Protein AF-A0A8B6BT10-F1 (afdb_monomer_lite)

Foldseek 3Di:
DADWPPDLCLQAPPDLQQAADDPDPPDGNKIKHDDLVDWKDKHKDFQVAKWQFFKKKFAHHDPDDLVLPFQKWKWFAAPVQDPVDPVDGDPPRIFTWDWDDDSDRMTMTGGPGRRMHRMIMIIHNGRGMHMTNYMDIFTGTPPPVPPVVCPPPDDWDDDPPCPLVVVVVVLVVVLQVLLVCVVCPPPPPPDDQDLLADDDPDRDDDDDPVSVVVSVVVVVVSVPDDDDDDDGPDDPVRVVVVVVVVPPPQWDWDAAPDDRDIDIDGPVVQVVLVVVVCPDPPHDDDPDDCQVVVLVVQLVVLVVCVVVVVDDPSLSCSLVVLPQADFWDKGKHFNVVPDDPVLVVVLADRNHRPDDRPTDIDIDTHCVSHNCPSVVSVVVVD

InterPro domains:
  IPR008979 Galactose-binding-like domain superfamily [SSF49785] (8-141)
  IPR051941 Blood Group Antigen-Binding Lectin [PTHR45713] (8-168)
  IPR059466 Domain of unknown function DUF8422 [PF28514] (149-340)

Structure (mmCIF, N/CA/C/O backbone):
data_AF-A0A8B6BT10-F1
#
_entry.id   AF-A0A8B6BT10-F1
#
loop_
_atom_site.group_PDB
_atom_site.id
_atom_site.type_symbol
_atom_site.label_atom_id
_atom_site.label_alt_id
_atom_site.label_comp_id
_atom_site.label_asym_id
_atom_site.label_entity_id
_atom_site.label_seq_id
_atom_site.pdbx_PDB_ins_code
_atom_site.Cartn_x
_atom_site.Cartn_y
_atom_site.Cartn_z
_atom_site.occupancy
_atom_site.B_iso_or_equiv
_atom_site.auth_seq_id
_atom_site.auth_comp_id
_atom_site.auth_asym_id
_atom_site.auth_atom_id
_atom_site.pdbx_PDB_model_num
ATOM 1 N N . MET A 1 1 ? 39.656 9.566 -16.687 1.00 38.38 1 MET A N 1
ATOM 2 C CA . MET A 1 1 ? 39.027 10.471 -17.670 1.00 38.38 1 MET A CA 1
ATOM 3 C C . MET A 1 1 ? 39.775 10.162 -18.940 1.00 38.38 1 MET A C 1
ATOM 5 O O . MET A 1 1 ? 40.860 10.695 -19.110 1.00 38.38 1 MET A O 1
ATOM 9 N N . ASP A 1 2 ? 39.273 9.217 -19.728 1.00 34.66 2 ASP A N 1
ATOM 10 C CA . ASP A 1 2 ? 40.053 8.643 -20.825 1.00 34.66 2 ASP A CA 1
ATOM 11 C C . ASP A 1 2 ? 39.445 9.096 -22.154 1.00 34.66 2 ASP A C 1
ATOM 13 O O . ASP A 1 2 ? 38.443 8.569 -22.625 1.00 34.66 2 ASP A O 1
ATOM 17 N N . TYR A 1 3 ? 40.005 10.216 -22.615 1.00 40.94 3 TYR A N 1
ATOM 18 C CA . TYR A 1 3 ? 40.424 10.568 -23.975 1.00 40.94 3 TYR A CA 1
ATOM 19 C C . TYR A 1 3 ? 39.767 9.816 -25.149 1.00 40.94 3 TYR A C 1
ATOM 21 O O . TYR A 1 3 ? 40.299 8.847 -25.699 1.00 40.94 3 TYR A O 1
ATOM 29 N N . ILE A 1 4 ? 38.602 10.342 -25.535 1.00 43.16 4 ILE A N 1
ATOM 30 C CA . ILE A 1 4 ? 38.022 10.273 -26.877 1.00 43.16 4 ILE A CA 1
ATOM 31 C C . ILE A 1 4 ? 37.987 11.730 -27.378 1.00 43.16 4 ILE A C 1
ATOM 33 O O . ILE A 1 4 ? 37.315 12.565 -26.765 1.00 43.16 4 ILE A O 1
ATOM 37 N N . CYS A 1 5 ? 38.709 12.088 -28.438 1.00 50.34 5 CYS A N 1
ATOM 38 C CA . CYS A 1 5 ? 38.502 13.339 -29.160 1.00 50.34 5 CYS A CA 1
ATOM 39 C C . CYS A 1 5 ? 37.240 13.116 -29.980 1.00 50.34 5 CYS A C 1
ATOM 41 O O . CYS A 1 5 ? 37.157 12.177 -30.768 1.00 50.34 5 CYS A O 1
ATOM 43 N N . CYS A 1 6 ? 36.253 13.983 -29.751 1.00 62.84 6 CYS A N 1
ATOM 44 C CA . CYS A 1 6 ? 34.815 13.770 -29.964 1.00 62.84 6 CYS A CA 1
ATOM 45 C C . CYS A 1 6 ? 34.165 13.027 -28.782 1.00 62.84 6 CYS A C 1
ATOM 47 O O . CYS A 1 6 ? 34.526 11.913 -28.434 1.00 62.84 6 CYS A O 1
ATOM 49 N N . ASN A 1 7 ? 33.206 13.678 -28.126 1.00 75.56 7 ASN A N 1
ATOM 50 C CA . ASN A 1 7 ? 32.559 13.207 -26.903 1.00 75.56 7 ASN A CA 1
ATOM 51 C C . ASN A 1 7 ? 31.980 11.785 -27.061 1.00 75.56 7 ASN A C 1
ATOM 53 O O . ASN A 1 7 ? 31.269 11.511 -28.024 1.00 75.56 7 ASN A O 1
ATOM 57 N N . SER A 1 8 ? 32.228 10.889 -26.096 1.00 82.12 8 SER A N 1
ATOM 58 C CA . SER A 1 8 ? 31.717 9.507 -26.115 1.00 82.12 8 SER A CA 1
ATOM 59 C C . SER A 1 8 ? 30.188 9.424 -26.168 1.00 82.12 8 SER A C 1
ATOM 61 O O . SER A 1 8 ? 29.646 8.387 -26.551 1.00 82.12 8 SER A O 1
ATOM 63 N N . THR A 1 9 ? 29.500 10.503 -25.783 1.00 85.31 9 THR A N 1
ATOM 64 C CA . THR A 1 9 ? 28.039 10.594 -25.780 1.00 85.31 9 THR A CA 1
ATOM 65 C C . THR A 1 9 ? 27.421 10.658 -27.169 1.00 85.31 9 THR A C 1
ATOM 67 O O . THR A 1 9 ? 26.225 10.424 -27.260 1.00 85.31 9 THR A O 1
ATOM 70 N N . TYR A 1 10 ? 28.189 10.962 -28.222 1.00 85.69 10 TYR A N 1
ATOM 71 C CA . TYR A 1 10 ? 27.646 11.000 -29.586 1.00 85.69 10 TYR A CA 1
ATOM 72 C C . TYR A 1 10 ? 27.107 9.644 -30.037 1.00 85.69 10 TYR A C 1
ATOM 74 O O . TYR A 1 10 ? 26.135 9.596 -30.755 1.00 85.69 10 TYR A O 1
ATOM 82 N N . ALA A 1 11 ? 27.652 8.538 -29.526 1.00 88.12 11 ALA A N 1
ATOM 83 C CA . ALA A 1 11 ? 27.156 7.201 -29.850 1.00 88.12 11 ALA A CA 1
ATOM 84 C C . ALA A 1 11 ? 25.801 6.846 -29.198 1.00 88.12 11 ALA A C 1
ATOM 86 O O . ALA A 1 11 ? 25.384 5.694 -29.285 1.00 88.12 11 ALA A O 1
ATOM 87 N N . VAL A 1 12 ? 25.182 7.757 -28.443 1.00 90.38 12 VAL A N 1
ATOM 88 C CA . VAL A 1 12 ? 23.900 7.542 -27.746 1.00 90.38 12 VAL A CA 1
ATOM 89 C C . VAL A 1 12 ? 23.042 8.812 -27.733 1.00 90.38 12 VAL A C 1
ATOM 91 O O . VAL A 1 12 ? 22.235 9.008 -26.818 1.00 90.38 12 VAL A O 1
ATOM 94 N N . ASP A 1 13 ? 23.253 9.723 -28.681 1.00 83.31 13 ASP A N 1
ATOM 95 C CA . ASP A 1 13 ? 22.538 11.002 -28.722 1.00 83.31 13 ASP A CA 1
ATOM 96 C C . ASP A 1 13 ? 21.212 10.933 -29.502 1.00 83.31 13 ASP A C 1
ATOM 98 O O . ASP A 1 13 ? 20.411 11.872 -29.444 1.00 83.31 13 ASP A O 1
ATOM 102 N N . GLY A 1 14 ? 20.923 9.789 -30.130 1.00 83.31 14 GLY A N 1
ATOM 103 C CA . GLY A 1 14 ? 19.724 9.550 -30.923 1.00 83.31 14 GLY A CA 1
ATOM 104 C C . GLY A 1 14 ? 19.882 9.926 -32.394 1.00 83.31 14 GLY A C 1
ATOM 105 O O . GLY A 1 14 ? 18.908 9.792 -33.145 1.00 83.31 14 GLY A O 1
ATOM 106 N N . ASP A 1 15 ? 21.057 10.399 -32.818 1.00 81.69 15 ASP A N 1
ATOM 107 C CA . ASP A 1 15 ? 21.345 10.736 -34.201 1.00 81.69 15 ASP A CA 1
ATOM 108 C C . ASP A 1 15 ? 22.122 9.617 -34.910 1.00 81.69 15 ASP A C 1
ATOM 110 O O . ASP A 1 15 ? 23.247 9.264 -34.586 1.00 81.69 15 ASP A O 1
ATOM 114 N N . LYS A 1 16 ? 21.516 9.066 -35.964 1.00 77.94 16 LYS A N 1
ATOM 115 C CA . LYS A 1 16 ? 22.144 8.038 -36.809 1.00 77.94 16 LYS A CA 1
ATOM 116 C C . LYS A 1 16 ? 22.956 8.649 -37.947 1.00 77.94 16 LYS A C 1
ATOM 118 O O . LYS A 1 16 ? 23.394 7.901 -38.831 1.00 77.94 16 LYS A O 1
ATOM 123 N N . THR A 1 17 ? 23.106 9.978 -38.005 1.00 70.06 17 THR A N 1
ATOM 124 C CA . THR A 1 17 ? 23.883 10.633 -39.057 1.00 70.06 17 THR A CA 1
ATOM 125 C C . THR A 1 17 ? 25.308 10.092 -39.060 1.00 70.06 17 THR A C 1
ATOM 127 O O . THR A 1 17 ? 26.155 10.347 -38.217 1.00 70.06 17 THR A O 1
ATOM 130 N N . SER A 1 18 ? 25.582 9.283 -40.073 1.00 65.00 18 SER A N 1
ATOM 131 C CA . SER A 1 18 ? 26.824 8.526 -40.179 1.00 65.00 18 SER A CA 1
ATOM 132 C C . SER A 1 18 ? 27.862 9.268 -41.032 1.00 65.00 18 SER A C 1
ATOM 134 O O . SER A 1 18 ? 28.682 8.645 -41.710 1.00 65.00 18 SER A O 1
ATOM 136 N N . LEU A 1 19 ? 27.778 10.598 -41.084 1.00 59.53 19 LEU A N 1
ATOM 137 C CA . LEU A 1 19 ? 28.662 11.462 -41.861 1.00 59.53 19 LEU A CA 1
ATOM 138 C C . LEU A 1 19 ? 29.678 12.095 -40.909 1.00 59.53 19 LEU A C 1
ATOM 140 O O . LEU A 1 19 ? 29.310 12.882 -40.042 1.00 59.53 19 LEU A O 1
ATOM 144 N N . SER A 1 20 ? 30.965 11.797 -41.083 1.00 54.50 20 SER A N 1
ATOM 145 C CA . SER A 1 20 ? 31.997 12.647 -40.484 1.00 54.50 20 SER A CA 1
ATOM 146 C C . SER A 1 20 ? 32.071 13.952 -41.288 1.00 54.50 20 SER A C 1
ATOM 148 O O . SER A 1 20 ? 32.094 13.897 -42.523 1.00 54.50 20 SER A O 1
ATOM 150 N N . PRO A 1 21 ? 32.096 15.141 -40.661 1.00 51.91 21 PRO A N 1
ATOM 151 C CA . PRO A 1 21 ? 32.305 16.368 -41.415 1.00 51.91 21 PRO A CA 1
ATOM 152 C C . PRO A 1 21 ? 33.673 16.301 -42.107 1.00 51.91 21 PRO A C 1
ATOM 154 O O . PRO A 1 21 ? 34.694 15.973 -41.496 1.00 51.91 21 PRO A O 1
ATOM 157 N N . ARG A 1 22 ? 33.738 16.688 -43.386 1.00 50.84 22 ARG A N 1
ATOM 158 C CA . ARG A 1 22 ? 35.019 17.142 -43.938 1.00 50.84 22 ARG A CA 1
ATOM 159 C C . ARG A 1 22 ? 35.376 18.429 -43.204 1.00 50.84 22 ARG A C 1
ATOM 161 O O . ARG A 1 22 ? 34.608 19.388 -43.241 1.00 50.84 22 ARG A O 1
ATOM 168 N N . TYR A 1 23 ? 36.537 18.458 -42.552 1.00 40.00 23 TYR A N 1
ATOM 169 C CA . TYR A 1 23 ? 37.147 19.706 -42.083 1.00 40.00 23 TYR A CA 1
ATOM 170 C C . TYR A 1 23 ? 37.060 20.743 -43.226 1.00 40.00 23 TYR A C 1
ATOM 172 O O . TYR A 1 23 ? 37.498 20.418 -44.334 1.00 40.00 23 TYR A O 1
ATOM 180 N N . PRO A 1 24 ? 36.439 21.928 -43.020 1.00 45.34 24 PRO A N 1
ATOM 181 C CA . PRO A 1 24 ? 36.547 22.748 -41.812 1.00 45.34 24 PRO A CA 1
ATOM 182 C C . PRO A 1 24 ? 35.213 23.114 -41.112 1.00 45.34 24 PRO A C 1
ATOM 184 O O . PRO A 1 24 ? 35.187 24.091 -40.369 1.00 45.34 24 PRO A O 1
ATOM 187 N N . SER A 1 25 ? 34.103 22.392 -41.323 1.00 47.88 25 SER A N 1
ATOM 188 C CA . SER A 1 25 ? 32.768 22.842 -40.863 1.00 47.88 25 SER A CA 1
ATOM 189 C C . SER A 1 25 ? 32.357 22.483 -39.421 1.00 47.88 25 SER A C 1
ATOM 191 O O . SER A 1 25 ? 31.260 22.838 -39.019 1.00 47.88 25 SER A O 1
ATOM 193 N N . GLY A 1 26 ? 33.215 21.847 -38.617 1.00 49.84 26 GLY A N 1
ATOM 194 C CA . GLY A 1 26 ? 33.113 21.878 -37.144 1.00 49.84 26 GLY A CA 1
ATOM 195 C C . GLY A 1 26 ? 32.115 20.950 -36.429 1.00 49.84 26 GLY A C 1
ATOM 196 O O . GLY A 1 26 ? 32.280 20.766 -35.226 1.00 49.84 26 GLY A O 1
ATOM 197 N N . ASP A 1 27 ? 31.157 20.316 -37.107 1.00 55.25 27 ASP A N 1
ATOM 198 C CA . ASP A 1 27 ? 30.142 19.492 -36.423 1.00 55.25 27 ASP A CA 1
ATOM 199 C C . ASP A 1 27 ? 30.484 17.989 -36.450 1.00 55.25 27 ASP A C 1
ATOM 201 O O . ASP A 1 27 ? 30.272 17.314 -37.455 1.00 55.25 27 ASP A O 1
ATOM 205 N N . PHE A 1 28 ? 31.047 17.456 -35.359 1.00 61.78 28 PHE A N 1
ATOM 206 C CA . PHE A 1 28 ? 31.351 16.025 -35.203 1.00 61.78 28 PHE A CA 1
ATOM 207 C C . PHE A 1 28 ? 30.148 15.252 -34.643 1.00 61.78 28 PHE A C 1
ATOM 209 O O . PHE A 1 28 ? 29.710 15.537 -33.532 1.00 61.78 28 PHE A O 1
ATOM 216 N N . PHE A 1 29 ? 29.684 14.238 -35.380 1.00 71.00 29 PHE A N 1
ATOM 217 C CA . PHE A 1 29 ? 28.508 13.418 -35.034 1.00 71.00 29 PHE A CA 1
ATOM 218 C C . PHE A 1 29 ? 28.844 11.968 -34.641 1.00 71.00 29 PHE A C 1
ATOM 220 O O . PHE A 1 29 ? 27.959 11.191 -34.326 1.00 71.00 29 PHE A O 1
ATOM 227 N N . CYS A 1 30 ? 30.124 11.576 -34.651 1.00 80.38 30 CYS A N 1
ATOM 228 C CA . CYS A 1 30 ? 30.548 10.227 -34.263 1.00 80.38 30 CYS A CA 1
ATOM 229 C C . CYS A 1 30 ? 31.643 10.281 -33.192 1.00 80.38 30 CYS A C 1
ATOM 231 O O . CYS A 1 30 ? 32.456 11.205 -33.147 1.00 80.38 30 CYS A O 1
ATOM 233 N N . THR A 1 31 ? 31.698 9.252 -32.352 1.00 84.81 31 THR A N 1
ATOM 234 C CA . THR A 1 31 ? 32.787 9.029 -31.389 1.00 84.81 31 THR A CA 1
ATOM 235 C C . THR A 1 31 ? 34.061 8.577 -32.107 1.00 84.81 31 THR A C 1
ATOM 237 O O . THR A 1 31 ? 33.977 7.866 -33.108 1.00 84.81 31 THR A O 1
ATOM 240 N N . HIS A 1 32 ? 35.243 8.958 -31.610 1.00 82.06 32 HIS A N 1
ATOM 241 C CA . HIS A 1 32 ? 36.520 8.561 -32.210 1.00 82.06 32 HIS A CA 1
ATOM 242 C C . HIS A 1 32 ? 37.613 8.357 -31.151 1.00 82.06 32 HIS A C 1
ATOM 244 O O . HIS A 1 32 ? 38.002 9.281 -30.447 1.00 82.06 32 HIS A O 1
ATOM 250 N N . SER A 1 33 ? 38.168 7.150 -31.039 1.00 78.31 33 SER A N 1
ATOM 251 C CA . SER A 1 33 ? 39.269 6.891 -30.092 1.00 78.31 33 SER A CA 1
ATOM 252 C C . SER A 1 33 ? 40.543 7.694 -30.426 1.00 78.31 33 SER A C 1
ATOM 254 O O . SER A 1 33 ? 40.906 7.788 -31.596 1.00 78.31 33 SER A O 1
ATOM 256 N N . ASP A 1 34 ? 41.267 8.206 -29.426 1.00 68.88 34 ASP A N 1
ATOM 257 C CA . ASP A 1 34 ? 42.335 9.208 -29.625 1.00 68.88 34 ASP A CA 1
ATOM 258 C C . ASP A 1 34 ? 43.679 8.72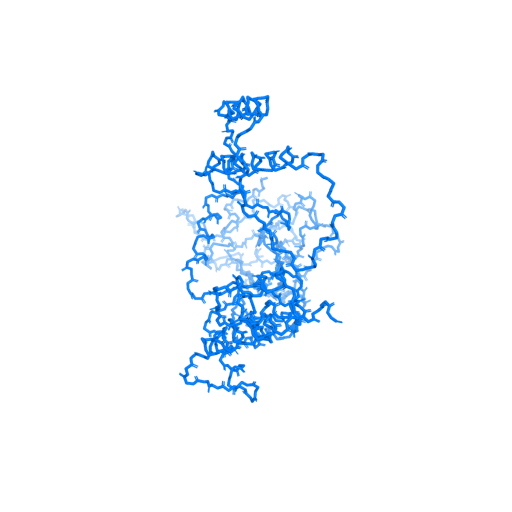1 -30.163 1.00 68.88 34 ASP A C 1
ATOM 260 O O . ASP A 1 34 ? 44.469 9.515 -30.676 1.00 68.88 34 ASP A O 1
ATOM 264 N N . SER A 1 35 ? 43.997 7.433 -30.042 1.00 62.75 35 SER A N 1
ATOM 265 C CA . SER A 1 35 ? 45.331 6.958 -30.405 1.00 62.75 35 SER A CA 1
ATOM 266 C C . SER A 1 35 ? 45.389 5.454 -30.634 1.00 62.75 35 SER A C 1
ATOM 268 O O . SER A 1 35 ? 44.806 4.676 -29.882 1.00 62.75 35 SER A O 1
ATOM 270 N N . LEU A 1 36 ? 46.194 5.054 -31.621 1.00 62.03 36 LEU A N 1
ATOM 271 C CA . LEU A 1 36 ? 46.619 3.669 -31.854 1.00 62.03 36 LEU A CA 1
ATOM 272 C C . LEU A 1 36 ? 47.632 3.172 -30.805 1.00 62.03 36 LEU A C 1
ATOM 274 O O . LEU A 1 36 ? 48.012 2.006 -30.826 1.00 62.03 36 LEU A O 1
ATOM 278 N N . ALA A 1 37 ? 48.097 4.035 -29.893 1.00 53.25 37 ALA A N 1
ATOM 279 C CA . ALA A 1 37 ? 49.044 3.664 -28.840 1.00 53.25 37 ALA A CA 1
ATOM 280 C C . ALA A 1 37 ? 48.429 2.751 -27.761 1.00 53.25 37 ALA A C 1
ATOM 282 O O . ALA A 1 37 ? 49.165 2.112 -27.009 1.00 53.25 37 ALA A O 1
ATOM 283 N N . TYR A 1 38 ? 47.097 2.668 -27.690 1.00 55.25 38 TYR A N 1
ATOM 284 C CA . TYR A 1 38 ? 46.385 1.785 -26.773 1.00 55.25 38 TYR A CA 1
ATOM 285 C C . TYR A 1 38 ? 45.957 0.516 -27.515 1.00 55.25 38 TYR A C 1
ATOM 287 O O . TYR A 1 38 ? 45.144 0.560 -28.438 1.00 55.25 38 TYR A O 1
ATOM 295 N N . GLN A 1 39 ? 46.513 -0.630 -27.115 1.00 60.91 39 GLN A N 1
ATOM 296 C CA . GLN A 1 39 ? 46.010 -1.930 -27.558 1.00 60.91 39 GLN A CA 1
ATOM 297 C C . GLN A 1 39 ? 44.523 -2.021 -27.170 1.00 60.91 39 GLN A C 1
ATOM 299 O O . GLN A 1 39 ? 44.194 -1.834 -26.001 1.00 60.91 39 GLN A O 1
ATOM 304 N N . GLN A 1 40 ? 43.644 -2.318 -28.136 1.00 76.06 40 GLN A N 1
ATOM 305 C CA . GLN A 1 40 ? 42.215 -2.607 -27.918 1.00 76.06 40 GLN A CA 1
ATOM 306 C C . GLN A 1 40 ? 41.369 -1.400 -27.464 1.00 76.06 40 GLN A C 1
ATOM 308 O O . GLN A 1 40 ? 40.780 -1.406 -26.380 1.00 76.06 40 GLN A O 1
ATOM 313 N N . SER A 1 41 ? 41.270 -0.376 -28.321 1.00 85.06 41 SER A N 1
ATOM 314 C CA . SER A 1 41 ? 40.349 0.759 -28.143 1.00 85.06 41 SER A CA 1
ATOM 315 C C . SER A 1 41 ? 38.918 0.294 -27.831 1.00 85.06 41 SER A C 1
ATOM 317 O O . SER A 1 41 ? 38.432 -0.703 -28.379 1.00 85.06 41 SER A O 1
ATOM 319 N N . TRP A 1 42 ? 38.239 0.990 -26.916 1.00 88.12 42 TRP A N 1
ATOM 320 C CA . TRP A 1 42 ? 36.908 0.602 -26.455 1.00 88.12 42 TRP A CA 1
ATOM 321 C C . TRP A 1 42 ? 35.996 1.794 -26.184 1.00 88.12 42 TRP A C 1
ATOM 323 O O . TRP A 1 42 ? 36.440 2.901 -25.898 1.00 88.12 42 TRP A O 1
ATOM 333 N N . TRP A 1 43 ? 34.699 1.520 -26.245 1.00 90.12 43 TRP A N 1
ATOM 334 C CA . TRP A 1 43 ? 33.617 2.409 -25.850 1.00 90.12 43 TRP A CA 1
ATOM 335 C C . TRP A 1 43 ? 32.651 1.634 -24.954 1.00 90.12 43 TRP A C 1
ATOM 337 O O . TRP A 1 43 ? 32.472 0.429 -25.138 1.00 90.12 43 TRP A O 1
ATOM 347 N N . ALA A 1 44 ? 32.040 2.288 -23.967 1.00 90.88 44 ALA A N 1
ATOM 348 C CA . ALA A 1 44 ? 31.064 1.637 -23.103 1.00 90.88 44 ALA A CA 1
ATOM 349 C C . ALA A 1 44 ? 29.931 2.574 -22.684 1.00 90.88 44 ALA A C 1
ATOM 351 O O . ALA A 1 44 ? 30.135 3.777 -22.519 1.00 90.88 44 ALA A O 1
ATOM 352 N N . VAL A 1 45 ? 28.763 1.985 -22.432 1.00 92.12 45 VAL A N 1
ATOM 353 C CA . VAL A 1 45 ? 27.572 2.675 -21.930 1.00 92.12 45 VAL A CA 1
ATOM 354 C C . VAL A 1 45 ? 27.098 2.080 -20.609 1.00 92.12 45 VAL A C 1
ATOM 356 O O . VAL A 1 45 ? 27.095 0.862 -20.408 1.00 92.12 45 VAL A O 1
ATOM 359 N N . ASP A 1 46 ? 26.676 2.967 -19.707 1.00 91.81 46 ASP A N 1
ATOM 360 C CA . ASP A 1 46 ? 25.956 2.639 -18.481 1.00 91.81 46 ASP A CA 1
ATOM 361 C C . ASP A 1 46 ? 24.449 2.838 -18.680 1.00 91.81 46 ASP A C 1
ATOM 363 O O . ASP A 1 46 ? 23.962 3.969 -18.722 1.00 91.81 46 ASP A O 1
ATOM 367 N N . LEU A 1 47 ? 23.702 1.731 -18.732 1.00 90.19 47 LEU A N 1
ATOM 368 C CA . LEU A 1 47 ? 22.242 1.722 -18.878 1.00 90.19 47 LEU A CA 1
ATOM 369 C C . LEU A 1 47 ? 21.493 2.200 -17.618 1.00 90.19 47 LEU A C 1
ATOM 371 O O . LEU A 1 47 ? 20.260 2.197 -17.598 1.00 90.19 47 LEU A O 1
ATOM 375 N N . GLN A 1 48 ? 22.215 2.568 -16.551 1.00 87.94 48 GLN A N 1
ATOM 376 C CA . GLN A 1 48 ? 21.754 2.956 -15.207 1.00 87.94 48 GLN A CA 1
ATOM 377 C C . GLN A 1 48 ? 21.094 1.828 -14.404 1.00 87.94 48 GLN A C 1
ATOM 379 O O . GLN A 1 48 ? 21.256 1.745 -13.186 1.00 87.94 48 GLN A O 1
ATOM 384 N N . GLU A 1 49 ? 20.404 0.920 -15.084 1.00 85.06 49 GLU A N 1
ATOM 385 C CA . GLU A 1 49 ? 19.690 -0.220 -14.524 1.00 85.06 49 GLU A CA 1
ATOM 386 C C . GLU A 1 49 ? 20.109 -1.524 -15.205 1.00 85.06 49 GLU A C 1
ATOM 388 O O . GLU A 1 49 ? 20.800 -1.525 -16.222 1.00 85.06 49 GLU A O 1
ATOM 393 N N . VAL A 1 50 ? 19.702 -2.658 -14.632 1.00 86.00 50 VAL A N 1
ATOM 394 C CA . VAL A 1 50 ? 19.963 -3.972 -15.232 1.00 86.00 50 VAL A CA 1
ATOM 395 C C . VAL A 1 50 ? 18.862 -4.303 -16.236 1.00 86.00 50 VAL A C 1
ATOM 397 O O . VAL A 1 50 ? 17.676 -4.224 -15.916 1.00 86.00 50 VAL A O 1
ATOM 400 N N . TYR A 1 51 ? 19.252 -4.731 -17.430 1.00 89.56 51 TYR A N 1
ATOM 401 C CA . TYR A 1 51 ? 18.360 -5.170 -18.499 1.00 89.56 51 TYR A CA 1
ATOM 402 C C . TYR A 1 51 ? 18.667 -6.619 -18.883 1.00 89.56 51 TYR A C 1
ATOM 404 O O . TYR A 1 51 ? 19.792 -7.095 -18.727 1.00 89.56 51 TYR A O 1
ATOM 412 N N . VAL A 1 52 ? 17.655 -7.322 -19.388 1.00 90.44 52 VAL A N 1
ATOM 413 C CA . VAL A 1 52 ? 17.845 -8.500 -20.234 1.00 90.44 52 VAL A CA 1
ATOM 414 C C . VAL A 1 52 ? 18.065 -7.987 -21.653 1.00 90.44 52 VAL A C 1
ATOM 416 O O . VAL A 1 52 ? 17.122 -7.496 -22.273 1.00 90.44 52 VAL A O 1
ATOM 419 N N . ILE A 1 53 ? 19.302 -8.052 -22.136 1.00 91.12 53 ILE A N 1
ATOM 420 C CA . ILE A 1 53 ? 19.704 -7.564 -23.458 1.00 91.12 53 ILE A CA 1
ATOM 421 C C . ILE A 1 53 ? 19.338 -8.609 -24.511 1.00 91.12 53 ILE A C 1
ATOM 423 O O . ILE A 1 53 ? 19.655 -9.789 -24.360 1.00 91.12 53 ILE A O 1
ATOM 427 N N . ILE A 1 54 ? 18.658 -8.165 -25.564 1.00 85.94 54 ILE A N 1
ATOM 428 C CA . ILE A 1 54 ? 18.161 -9.006 -26.659 1.00 85.94 54 ILE A CA 1
ATOM 429 C C . ILE A 1 54 ? 18.966 -8.736 -27.932 1.00 85.94 54 ILE A C 1
ATOM 431 O O . ILE A 1 54 ? 19.296 -9.669 -28.662 1.00 85.94 54 ILE A O 1
ATOM 435 N N . GLY A 1 55 ? 19.339 -7.479 -28.169 1.00 87.94 55 GLY A N 1
ATOM 436 C CA . GLY A 1 55 ? 20.153 -7.103 -29.315 1.00 87.94 55 GLY A CA 1
ATOM 437 C C . GLY A 1 55 ? 20.806 -5.742 -29.144 1.00 87.94 55 GLY A C 1
ATOM 438 O O . GLY A 1 55 ? 20.399 -4.940 -28.302 1.00 87.94 55 GLY A O 1
ATOM 439 N N . VAL A 1 56 ? 21.830 -5.499 -29.951 1.00 93.44 56 VAL A N 1
ATOM 440 C CA . VAL A 1 56 ? 22.526 -4.215 -30.040 1.00 93.44 56 VAL A CA 1
ATOM 441 C C . VAL A 1 56 ? 22.727 -3.902 -31.517 1.00 93.44 56 VAL A C 1
ATOM 443 O O . VAL A 1 56 ? 23.271 -4.731 -32.242 1.00 93.44 56 VAL A O 1
ATOM 446 N N . ASP A 1 57 ? 22.296 -2.731 -31.968 1.00 91.62 57 ASP A N 1
ATOM 447 C CA . ASP A 1 57 ? 22.680 -2.199 -33.274 1.00 91.62 57 ASP A CA 1
ATOM 448 C C . ASP A 1 57 ? 23.798 -1.181 -33.091 1.00 91.62 57 ASP A C 1
ATOM 450 O O . ASP A 1 57 ? 23.721 -0.312 -32.226 1.00 91.62 57 ASP A O 1
ATOM 454 N N . ILE A 1 58 ? 24.839 -1.298 -33.912 1.00 91.50 58 ILE A N 1
ATOM 455 C CA . ILE A 1 58 ? 25.981 -0.386 -33.907 1.00 91.50 58 ILE A CA 1
ATOM 456 C C . ILE A 1 58 ? 26.099 0.233 -35.294 1.00 91.50 58 ILE A C 1
ATOM 458 O O . ILE A 1 58 ? 26.159 -0.484 -36.298 1.00 91.50 58 ILE A O 1
ATOM 462 N N . PHE A 1 59 ? 26.142 1.559 -35.338 1.00 88.06 59 PHE A N 1
ATOM 463 C CA . PHE A 1 59 ? 26.232 2.348 -36.555 1.00 88.06 59 PHE A CA 1
ATOM 464 C C . PHE A 1 59 ? 27.636 2.929 -36.683 1.00 88.06 59 PHE A C 1
ATOM 466 O O . PHE A 1 59 ? 28.144 3.590 -35.774 1.00 88.06 59 PHE A O 1
ATOM 473 N N . GLY A 1 60 ? 28.280 2.636 -37.809 1.00 85.31 60 GLY A N 1
ATOM 474 C CA . GLY A 1 60 ? 29.593 3.165 -38.164 1.00 85.31 60 GLY A CA 1
ATOM 475 C C . GLY A 1 60 ? 29.477 4.344 -39.119 1.00 85.31 60 GLY A C 1
ATOM 476 O O . GLY A 1 60 ? 28.387 4.793 -39.459 1.00 85.31 60 GLY A O 1
ATOM 477 N N . ARG A 1 61 ? 30.620 4.823 -39.608 1.00 81.75 61 ARG A N 1
ATOM 478 C CA . ARG A 1 61 ? 30.661 5.848 -40.657 1.00 81.75 61 ARG A CA 1
ATOM 479 C C . ARG A 1 61 ? 30.103 5.336 -41.985 1.00 81.75 61 ARG A C 1
ATOM 481 O O . ARG A 1 61 ? 30.196 4.153 -42.303 1.00 81.75 61 ARG A O 1
ATOM 488 N N . THR A 1 62 ? 29.582 6.260 -42.788 1.00 77.56 62 THR A N 1
ATOM 489 C CA . THR A 1 62 ? 29.058 6.019 -44.146 1.00 77.56 62 THR A CA 1
ATOM 490 C C . THR A 1 62 ? 29.848 6.740 -45.236 1.00 77.56 62 THR A C 1
ATOM 492 O O . THR A 1 62 ? 29.756 6.353 -46.398 1.00 77.56 62 THR A O 1
ATOM 495 N N . ASP A 1 63 ? 30.628 7.764 -44.884 1.00 73.62 63 ASP A N 1
ATOM 496 C CA . ASP A 1 63 ? 31.316 8.652 -45.824 1.00 73.62 63 ASP A CA 1
ATOM 497 C C . ASP A 1 63 ? 32.689 8.123 -46.280 1.00 73.62 63 ASP A C 1
ATOM 499 O O . ASP A 1 63 ? 33.056 8.284 -47.445 1.00 73.62 63 ASP A O 1
ATOM 503 N N . CYS A 1 64 ? 33.438 7.475 -45.385 1.00 74.19 64 CYS A N 1
ATOM 504 C CA . CYS A 1 64 ? 34.643 6.689 -45.670 1.00 74.19 64 CYS A CA 1
ATOM 505 C C . CYS A 1 64 ? 35.034 5.843 -44.439 1.00 74.19 64 CYS A C 1
ATOM 507 O O . CYS A 1 64 ? 34.369 5.905 -43.405 1.00 74.19 64 CYS A O 1
ATOM 509 N N . CYS A 1 65 ? 36.115 5.058 -44.544 1.00 78.00 65 CYS A N 1
ATOM 510 C CA . CYS A 1 65 ? 36.733 4.348 -43.410 1.00 78.00 65 CYS A CA 1
ATOM 511 C C . CYS A 1 65 ? 35.793 3.366 -42.678 1.00 78.00 65 CYS A C 1
ATOM 513 O O . CYS A 1 65 ? 35.840 3.230 -41.454 1.00 78.00 65 CYS A O 1
ATOM 515 N N . THR A 1 66 ? 34.926 2.675 -43.425 1.00 75.94 66 THR A N 1
ATOM 516 C CA . THR A 1 66 ? 33.940 1.720 -42.881 1.00 75.94 66 THR A CA 1
ATOM 517 C C . THR A 1 66 ? 34.590 0.513 -42.194 1.00 75.94 66 THR A C 1
ATOM 519 O O . THR A 1 66 ? 33.956 -0.169 -41.396 1.00 75.94 66 THR A O 1
ATOM 522 N N . ASP A 1 67 ? 35.863 0.248 -42.481 1.00 75.12 67 ASP A N 1
ATOM 523 C CA . ASP A 1 67 ? 36.705 -0.780 -41.867 1.00 75.12 67 ASP A CA 1
ATOM 524 C C . ASP A 1 67 ? 37.108 -0.467 -40.409 1.00 75.12 67 ASP A C 1
ATOM 526 O O . ASP A 1 67 ? 37.534 -1.361 -39.672 1.00 75.12 67 ASP A O 1
ATOM 530 N N . GLN A 1 68 ? 36.920 0.775 -39.948 1.00 77.75 68 GLN A N 1
ATOM 531 C CA . GLN A 1 68 ? 37.181 1.164 -38.555 1.00 77.75 68 GLN A CA 1
ATOM 532 C C . GLN A 1 68 ? 36.153 0.580 -37.572 1.00 77.75 68 GLN A C 1
ATOM 534 O O . GLN A 1 68 ? 36.484 0.344 -36.408 1.00 77.75 68 GLN A O 1
ATOM 539 N N . LEU A 1 69 ? 34.946 0.248 -38.045 1.00 83.31 69 LEU A N 1
ATOM 540 C CA . LEU A 1 69 ? 33.959 -0.533 -37.297 1.00 83.31 69 LEU A CA 1
ATOM 541 C C . LEU A 1 69 ? 34.033 -2.014 -37.705 1.00 83.31 69 LEU A C 1
ATOM 543 O O . LEU A 1 69 ? 33.122 -2.582 -38.303 1.00 83.31 69 LEU A O 1
ATOM 547 N N . ALA A 1 70 ? 35.155 -2.653 -37.390 1.00 83.62 70 ALA A N 1
ATOM 548 C CA . ALA A 1 70 ? 35.380 -4.073 -37.639 1.00 83.62 70 ALA A CA 1
ATOM 549 C C . ALA A 1 70 ? 36.184 -4.698 -36.495 1.00 83.62 70 ALA A C 1
ATOM 551 O O . ALA A 1 70 ? 36.763 -3.994 -35.676 1.00 83.62 70 ALA A O 1
ATOM 552 N N . ASN A 1 71 ? 36.233 -6.029 -36.447 1.00 86.50 71 ASN A N 1
ATOM 553 C CA . ASN A 1 71 ? 37.095 -6.780 -35.531 1.00 86.50 71 ASN A CA 1
ATOM 554 C C . ASN A 1 71 ? 36.997 -6.340 -34.052 1.00 86.50 71 ASN A C 1
ATOM 556 O O . ASN A 1 71 ? 38.000 -6.096 -33.381 1.00 86.50 71 ASN A O 1
ATOM 560 N N . PHE A 1 72 ? 35.770 -6.237 -33.544 1.00 89.25 72 PHE A N 1
ATOM 561 C CA . PHE A 1 72 ? 35.480 -5.899 -32.150 1.00 89.25 72 PHE A CA 1
ATOM 562 C C . PHE A 1 72 ? 34.645 -6.983 -31.459 1.00 89.25 72 PHE A C 1
ATOM 564 O O . PHE A 1 72 ? 34.005 -7.808 -32.117 1.00 89.25 72 PHE A O 1
ATOM 571 N N . ASP A 1 73 ? 34.648 -6.947 -30.130 1.00 90.69 73 ASP A N 1
ATOM 572 C CA . ASP A 1 73 ? 33.778 -7.700 -29.234 1.00 90.69 73 ASP A CA 1
ATOM 573 C C . ASP A 1 73 ? 32.698 -6.784 -28.655 1.00 90.69 73 ASP A C 1
ATOM 575 O O . ASP A 1 73 ? 32.963 -5.620 -28.347 1.00 90.69 73 ASP A O 1
ATOM 579 N N . VAL A 1 74 ? 31.492 -7.329 -28.479 1.00 93.25 74 VAL A N 1
ATOM 580 C CA . VAL A 1 74 ? 30.416 -6.698 -27.707 1.00 93.25 74 VAL A CA 1
ATOM 581 C C . VAL A 1 74 ? 30.228 -7.491 -26.431 1.00 93.25 74 VAL A C 1
ATOM 583 O O . VAL A 1 74 ? 29.843 -8.659 -26.458 1.00 93.25 74 VAL A O 1
ATOM 586 N N . GLU A 1 75 ? 30.522 -6.850 -25.314 1.00 92.88 75 GLU A N 1
ATOM 587 C CA . GLU A 1 75 ? 30.618 -7.476 -24.009 1.00 92.88 75 GLU A CA 1
ATOM 588 C C . GLU A 1 75 ? 29.565 -6.865 -23.083 1.00 92.88 75 GLU A C 1
ATOM 590 O O . GLU A 1 75 ? 29.533 -5.652 -22.869 1.00 92.88 75 GLU A O 1
ATOM 595 N N . VAL A 1 76 ? 28.708 -7.709 -22.515 1.00 93.44 76 VAL A N 1
ATOM 596 C CA . VAL A 1 76 ? 27.658 -7.317 -21.570 1.00 93.44 76 VAL A CA 1
ATOM 597 C C . VAL A 1 76 ? 28.024 -7.827 -20.185 1.00 93.44 76 VAL A C 1
ATOM 599 O O . VAL A 1 76 ? 28.337 -9.007 -20.021 1.00 93.44 76 VAL A O 1
ATOM 602 N N . PHE A 1 77 ? 27.986 -6.962 -19.173 1.00 90.75 77 PHE A N 1
ATOM 603 C CA . PHE A 1 77 ? 28.346 -7.358 -17.811 1.00 90.75 77 PHE A CA 1
ATOM 604 C C . PHE A 1 77 ? 27.547 -6.633 -16.724 1.00 90.75 77 PHE A C 1
ATOM 606 O O . PHE A 1 77 ? 26.899 -5.596 -16.921 1.00 90.75 77 PHE A O 1
ATOM 613 N N . MET A 1 78 ? 27.561 -7.253 -15.545 1.00 87.12 78 MET A N 1
ATOM 614 C CA . MET A 1 78 ? 26.897 -6.772 -14.338 1.00 87.12 78 MET A CA 1
ATOM 615 C C . MET A 1 78 ? 27.797 -5.798 -13.564 1.00 87.12 78 MET A C 1
ATOM 617 O O . MET A 1 78 ? 29.019 -5.858 -13.693 1.00 87.12 78 MET A O 1
ATOM 621 N N . PRO A 1 79 ? 27.238 -4.947 -12.683 1.00 82.19 79 PRO A N 1
ATOM 622 C CA . PRO A 1 79 ? 28.049 -4.042 -11.867 1.00 82.19 79 PRO A CA 1
ATOM 623 C C . PRO A 1 79 ? 29.032 -4.733 -10.929 1.00 82.19 79 PRO A C 1
ATOM 625 O O . PRO A 1 79 ? 30.075 -4.181 -10.612 1.00 82.19 79 PRO A O 1
ATOM 628 N N . THR A 1 80 ? 28.724 -5.962 -10.523 1.00 80.50 80 THR A N 1
ATOM 629 C CA . THR A 1 80 ? 29.609 -6.805 -9.711 1.00 80.50 80 THR A CA 1
ATOM 630 C C . THR A 1 80 ? 30.865 -7.259 -10.453 1.00 80.50 80 THR A C 1
ATOM 632 O O . THR A 1 80 ? 31.761 -7.795 -9.820 1.00 80.50 80 THR A O 1
ATOM 635 N N . CYS A 1 81 ? 30.924 -7.072 -11.773 1.00 74.31 81 CYS A N 1
ATOM 636 C CA . CYS A 1 81 ? 32.011 -7.542 -12.627 1.00 74.31 81 CYS A CA 1
ATOM 637 C C . CYS A 1 81 ? 33.095 -6.493 -12.889 1.00 74.31 81 CYS A C 1
ATOM 639 O O . CYS A 1 81 ? 34.031 -6.767 -13.639 1.00 74.31 81 CYS A O 1
ATOM 641 N N . THR A 1 82 ? 32.971 -5.289 -12.320 1.00 69.75 82 THR A N 1
ATOM 642 C CA . THR A 1 82 ? 33.967 -4.225 -12.484 1.00 69.75 82 THR A CA 1
ATOM 643 C C . THR A 1 82 ? 34.492 -3.796 -11.119 1.00 69.75 82 THR A C 1
ATOM 645 O O . THR A 1 82 ? 33.734 -3.518 -10.192 1.00 69.75 82 THR A O 1
ATOM 648 N N . SER A 1 83 ? 35.813 -3.706 -10.980 1.00 62.53 83 SER A N 1
ATOM 649 C CA . SER A 1 83 ? 36.476 -3.173 -9.781 1.00 62.53 83 SER A CA 1
ATOM 650 C C . SER A 1 83 ? 36.595 -1.640 -9.822 1.00 62.53 83 SER A C 1
ATOM 652 O O . SER A 1 83 ? 37.539 -1.068 -9.283 1.00 62.53 83 SER A O 1
ATOM 654 N N . ASN A 1 84 ? 35.657 -0.962 -10.502 1.00 63.75 84 ASN A N 1
ATOM 655 C CA . ASN A 1 84 ? 35.751 0.435 -10.961 1.00 63.75 84 ASN A CA 1
ATOM 656 C C . ASN A 1 84 ? 36.868 0.708 -11.988 1.00 63.75 84 ASN A C 1
ATOM 658 O O . ASN A 1 84 ? 37.113 1.864 -12.332 1.00 63.75 84 ASN A O 1
ATOM 662 N N . ASN A 1 85 ? 37.524 -0.331 -12.512 1.00 71.81 85 ASN A N 1
ATOM 663 C CA . ASN A 1 85 ? 38.466 -0.219 -13.618 1.00 71.81 85 ASN A CA 1
ATOM 664 C C . ASN A 1 85 ? 37.837 -0.776 -14.900 1.00 71.81 85 ASN A C 1
ATOM 666 O O . ASN A 1 85 ? 37.746 -1.985 -15.083 1.00 71.81 85 ASN A O 1
ATOM 670 N N . TRP A 1 86 ? 37.436 0.109 -15.810 1.00 70.94 86 TRP A N 1
ATOM 671 C CA . TRP A 1 86 ? 36.813 -0.269 -17.081 1.00 70.94 86 TRP A CA 1
ATOM 672 C C . TRP A 1 86 ? 37.751 -0.998 -18.046 1.00 70.94 86 TRP A C 1
ATOM 674 O O . TRP A 1 86 ? 37.263 -1.587 -19.005 1.00 70.94 86 TRP A O 1
ATOM 684 N N . ASN A 1 87 ? 39.063 -1.015 -17.792 1.00 70.69 87 ASN A N 1
ATOM 685 C CA . ASN A 1 87 ? 40.018 -1.804 -18.571 1.00 70.69 87 ASN A CA 1
ATOM 686 C C . ASN A 1 87 ? 40.066 -3.273 -18.123 1.00 70.69 87 ASN A C 1
ATOM 688 O O . ASN A 1 87 ? 40.448 -4.133 -18.912 1.00 70.69 87 ASN A O 1
ATOM 692 N N . TYR A 1 88 ? 39.635 -3.588 -16.895 1.00 71.31 88 TYR A N 1
ATOM 693 C CA . TYR A 1 88 ? 39.705 -4.938 -16.339 1.00 71.31 88 TYR A CA 1
ATOM 694 C C . TYR A 1 88 ? 38.319 -5.435 -15.917 1.00 71.31 88 TYR A C 1
ATOM 696 O O . TYR A 1 88 ? 37.742 -4.976 -14.934 1.00 71.31 88 TYR A O 1
ATOM 704 N N . VAL A 1 89 ? 37.799 -6.400 -16.671 1.00 75.31 89 VAL A N 1
ATOM 705 C CA . VAL A 1 89 ? 36.593 -7.161 -16.325 1.00 75.31 89 VAL A CA 1
ATOM 706 C C . VAL A 1 89 ? 37.043 -8.598 -16.113 1.00 75.31 89 VAL A C 1
ATOM 708 O O . VAL A 1 89 ? 37.714 -9.144 -16.989 1.00 75.31 89 VAL A O 1
ATOM 711 N N . GLU A 1 90 ? 36.715 -9.179 -14.958 1.00 74.62 90 GLU A N 1
ATOM 712 C CA . GLU A 1 90 ? 37.129 -10.542 -14.606 1.00 74.62 90 GLU A CA 1
ATOM 713 C C . GLU A 1 90 ? 36.658 -11.562 -15.650 1.00 74.62 90 GLU A C 1
ATOM 715 O O . GLU A 1 90 ? 35.527 -11.500 -16.152 1.00 74.62 90 GLU A O 1
ATOM 720 N N . ASP A 1 91 ? 37.541 -12.505 -15.981 1.00 65.44 91 ASP A N 1
ATOM 721 C CA . ASP A 1 91 ? 37.265 -13.527 -16.985 1.00 65.44 91 ASP A CA 1
ATOM 722 C C . ASP A 1 91 ? 36.114 -14.433 -16.517 1.00 65.44 91 ASP A C 1
ATOM 724 O O . ASP A 1 91 ? 36.071 -14.876 -15.370 1.00 65.44 91 ASP A O 1
ATOM 728 N N . GLY A 1 92 ? 35.126 -14.652 -17.389 1.00 71.62 92 GLY A N 1
ATOM 729 C CA . GLY A 1 92 ? 33.867 -15.330 -17.043 1.00 71.62 92 GLY A CA 1
ATOM 730 C C . GLY A 1 92 ? 32.774 -14.439 -16.428 1.00 71.62 92 GLY A C 1
ATOM 731 O O . GLY A 1 92 ? 31.648 -14.905 -16.267 1.00 71.62 92 GLY A O 1
ATOM 732 N N . CYS A 1 93 ? 33.046 -13.159 -16.141 1.00 82.75 93 CYS A N 1
ATOM 733 C CA . CYS A 1 93 ? 32.040 -12.206 -15.632 1.00 82.75 93 CYS A CA 1
ATOM 734 C C . CYS A 1 93 ? 31.360 -11.378 -16.744 1.00 82.75 93 CYS A C 1
ATOM 736 O O . CYS A 1 93 ? 30.431 -10.609 -16.492 1.00 82.75 93 CYS A O 1
ATOM 738 N N . LYS A 1 94 ? 31.796 -11.537 -17.997 1.00 87.62 94 LYS A N 1
ATOM 739 C CA . LYS A 1 94 ? 31.197 -10.897 -19.175 1.00 87.62 94 LYS A CA 1
ATOM 740 C C . LYS A 1 94 ? 30.551 -11.924 -20.092 1.00 87.62 94 LYS A C 1
ATOM 742 O O . LYS A 1 94 ? 31.065 -13.026 -20.271 1.00 87.62 94 LYS A O 1
ATOM 747 N N . ILE A 1 95 ? 29.437 -11.535 -20.692 1.00 90.94 95 ILE A N 1
ATOM 748 C CA . ILE A 1 95 ? 28.755 -12.297 -21.731 1.00 90.94 95 ILE A CA 1
ATOM 749 C C . ILE A 1 95 ? 29.093 -11.644 -23.065 1.00 90.94 95 ILE A C 1
ATOM 751 O O . ILE A 1 95 ? 28.853 -10.451 -23.251 1.00 90.94 95 ILE A O 1
ATOM 755 N N . ASN A 1 96 ? 29.647 -12.423 -23.989 1.00 90.94 96 ASN A N 1
ATOM 756 C CA . ASN A 1 96 ? 29.943 -11.946 -25.333 1.00 90.94 96 ASN A CA 1
ATOM 757 C C . ASN A 1 96 ? 28.704 -12.111 -26.214 1.00 90.94 96 ASN A C 1
ATOM 759 O O . ASN A 1 96 ? 28.133 -13.199 -26.296 1.00 90.94 96 ASN A O 1
ATOM 763 N N . CYS A 1 97 ? 28.302 -11.033 -26.877 1.00 89.56 97 CYS A N 1
ATOM 764 C CA . CYS A 1 97 ? 27.295 -11.077 -27.925 1.00 89.56 97 CYS A CA 1
ATOM 765 C C . CYS A 1 97 ? 27.967 -11.304 -29.285 1.00 89.56 97 CYS A C 1
ATOM 767 O O . CYS A 1 97 ? 29.131 -10.955 -29.498 1.00 89.56 97 CYS A O 1
ATOM 769 N N . HIS A 1 98 ? 27.234 -11.917 -30.208 1.00 86.69 98 HIS A N 1
ATOM 770 C CA . HIS A 1 98 ? 27.760 -12.388 -31.482 1.00 86.69 98 HIS A CA 1
ATOM 771 C C . HIS A 1 98 ? 27.096 -11.664 -32.654 1.00 86.69 98 HIS A C 1
ATOM 773 O O . HIS A 1 98 ? 25.886 -11.426 -32.664 1.00 86.69 98 HIS A O 1
ATOM 779 N N . TYR A 1 99 ? 27.898 -11.358 -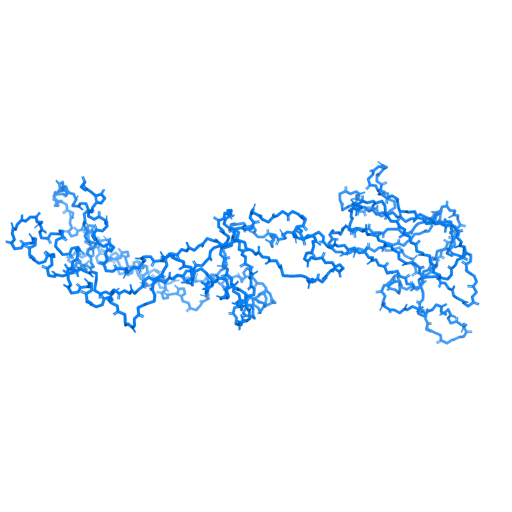33.668 1.00 86.19 99 TYR A N 1
ATOM 780 C CA . TYR A 1 99 ? 27.456 -10.850 -34.963 1.00 86.19 99 TYR A CA 1
ATOM 781 C C . TYR A 1 99 ? 28.133 -11.654 -36.071 1.00 86.19 99 TYR A C 1
ATOM 783 O O . TYR A 1 99 ? 29.239 -12.172 -35.894 1.00 86.19 99 TYR A O 1
ATOM 791 N N . GLN A 1 100 ? 27.465 -11.776 -37.215 1.00 73.50 100 GLN A N 1
ATOM 792 C CA . GLN A 1 100 ? 28.073 -12.346 -38.412 1.00 73.50 100 GLN A CA 1
ATOM 793 C C . GLN A 1 100 ? 28.861 -11.243 -39.121 1.00 73.50 100 GLN A C 1
ATOM 795 O O . GLN A 1 100 ? 28.354 -10.146 -39.342 1.00 73.50 100 GLN A O 1
ATOM 800 N N . ALA A 1 101 ? 30.138 -11.511 -39.387 1.00 62.91 101 ALA A N 1
ATOM 801 C CA . ALA A 1 101 ? 31.090 -10.504 -39.825 1.00 62.91 101 ALA A CA 1
ATOM 802 C C . ALA A 1 101 ? 30.739 -9.938 -41.210 1.00 62.91 101 ALA A C 1
ATOM 804 O O . ALA A 1 101 ? 30.827 -10.638 -42.215 1.00 62.91 101 ALA A O 1
ATOM 805 N N . ALA A 1 102 ? 30.429 -8.644 -41.256 1.00 56.94 102 ALA A N 1
ATOM 806 C CA . ALA A 1 102 ? 30.584 -7.810 -42.438 1.00 56.94 102 ALA A CA 1
ATOM 807 C C . ALA A 1 102 ? 30.951 -6.395 -41.976 1.00 56.94 102 ALA A C 1
ATOM 809 O O . ALA A 1 102 ? 30.291 -5.851 -41.090 1.00 56.94 102 ALA A O 1
ATOM 810 N N . ALA A 1 103 ? 32.000 -5.808 -42.560 1.00 62.75 103 ALA A N 1
ATOM 811 C CA . ALA A 1 103 ? 32.232 -4.371 -42.455 1.00 62.75 103 ALA A CA 1
ATOM 812 C C . ALA A 1 103 ? 31.030 -3.682 -43.111 1.00 62.75 103 ALA A C 1
ATOM 814 O O . ALA A 1 103 ? 30.862 -3.724 -44.329 1.00 62.75 103 ALA A O 1
ATOM 815 N N . SER A 1 104 ? 30.142 -3.153 -42.281 1.00 65.81 104 SER A N 1
ATOM 816 C CA . SER A 1 104 ? 28.840 -2.636 -42.677 1.00 65.81 104 SER A CA 1
ATOM 817 C C . SER A 1 104 ? 28.585 -1.339 -41.931 1.00 65.81 104 SER A C 1
ATOM 819 O O . SER A 1 104 ? 29.033 -1.157 -40.801 1.00 65.81 104 SER A O 1
ATOM 821 N N . GLN A 1 105 ? 27.826 -0.450 -42.562 1.00 73.69 105 GLN A N 1
ATOM 822 C CA . GLN A 1 105 ? 27.381 0.811 -41.966 1.00 73.69 105 GLN A CA 1
ATOM 823 C C . GLN A 1 105 ? 26.502 0.573 -40.727 1.00 73.69 105 GLN A C 1
ATOM 825 O O . GLN A 1 105 ? 26.475 1.394 -39.817 1.00 73.69 105 GLN A O 1
ATOM 830 N N . ARG A 1 106 ? 25.831 -0.584 -40.673 1.00 86.12 106 ARG A N 1
ATOM 831 C CA . ARG A 1 106 ? 25.070 -1.072 -39.522 1.00 86.12 106 ARG A CA 1
ATOM 832 C C . ARG A 1 106 ? 25.454 -2.515 -39.225 1.00 86.12 106 ARG A C 1
ATOM 834 O O . ARG A 1 106 ? 25.369 -3.369 -40.112 1.00 86.12 106 ARG A O 1
ATOM 841 N N . ILE A 1 107 ? 25.812 -2.789 -37.976 1.00 87.75 107 ILE A N 1
ATOM 842 C CA . ILE A 1 107 ? 26.096 -4.134 -37.478 1.00 87.75 107 ILE A CA 1
ATOM 843 C C . ILE A 1 107 ? 25.062 -4.479 -36.414 1.00 87.75 107 ILE A C 1
ATOM 845 O O . ILE A 1 107 ? 25.020 -3.861 -35.352 1.00 87.75 107 ILE A O 1
ATOM 849 N N . THR A 1 108 ? 24.243 -5.486 -36.707 1.00 89.31 108 THR A N 1
ATOM 850 C CA . THR A 1 108 ? 23.276 -6.034 -35.755 1.00 89.31 108 THR A CA 1
ATOM 851 C C . THR A 1 108 ? 23.918 -7.175 -34.983 1.00 89.31 108 THR A C 1
ATOM 853 O O . THR A 1 108 ? 24.358 -8.178 -35.550 1.00 89.31 108 THR A O 1
ATOM 856 N N . VAL A 1 109 ? 23.968 -7.012 -33.669 1.00 90.88 109 VAL A N 1
ATOM 857 C CA . VAL A 1 109 ? 24.590 -7.934 -32.730 1.00 90.88 109 VAL A CA 1
ATOM 858 C C . VAL A 1 109 ? 23.497 -8.630 -31.933 1.00 90.88 109 VAL A C 1
ATOM 860 O O . VAL A 1 109 ? 22.654 -7.994 -31.301 1.00 90.88 109 VAL A O 1
ATOM 863 N N . SER A 1 110 ? 23.532 -9.957 -31.950 1.00 89.12 110 SER A N 1
ATOM 864 C CA . SER A 1 110 ? 22.620 -10.813 -31.194 1.00 89.12 110 SER A CA 1
ATOM 865 C C . SER A 1 110 ? 23.291 -11.306 -29.915 1.00 89.12 110 SER A C 1
ATOM 867 O O . SER A 1 110 ? 24.436 -11.763 -29.938 1.00 89.12 110 SER A O 1
ATOM 869 N N . CYS A 1 111 ? 22.592 -11.217 -28.787 1.00 88.12 111 CYS A N 1
ATOM 870 C CA . CYS A 1 111 ? 23.095 -11.716 -27.510 1.00 88.12 111 CYS A CA 1
ATOM 871 C C . CYS A 1 111 ? 22.493 -13.095 -27.191 1.00 88.12 111 CYS A C 1
ATOM 873 O O . CYS A 1 111 ? 21.347 -13.360 -27.567 1.00 88.12 111 CYS A O 1
ATOM 875 N N . PRO A 1 112 ? 23.217 -13.979 -26.476 1.00 90.50 112 PRO A N 1
ATOM 876 C CA . PRO A 1 112 ? 22.643 -15.219 -25.961 1.00 90.50 112 PRO A CA 1
ATOM 877 C C . PRO A 1 112 ? 21.346 -14.976 -25.176 1.00 90.50 112 PRO A C 1
ATOM 879 O O . PRO A 1 112 ? 21.169 -13.935 -24.533 1.00 90.50 112 PRO A O 1
ATOM 882 N N . SER A 1 113 ? 20.436 -15.951 -25.181 1.00 84.31 113 S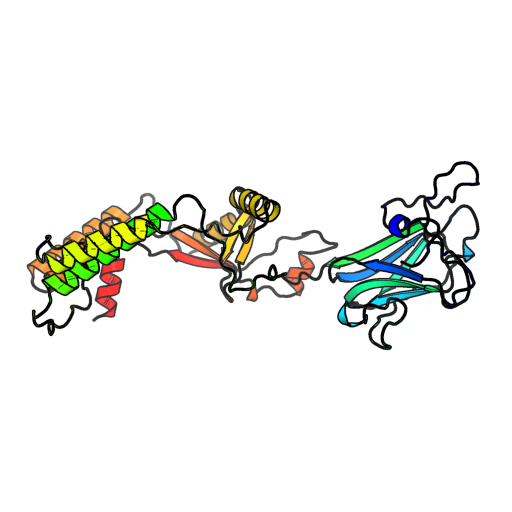ER A N 1
ATOM 883 C CA . SER A 1 113 ? 19.173 -15.838 -24.446 1.00 84.31 113 SER A CA 1
ATOM 884 C C . SER A 1 113 ? 19.415 -15.554 -22.960 1.00 84.31 113 SER A C 1
ATOM 886 O O . SER A 1 113 ? 20.263 -16.199 -22.344 1.00 84.31 113 SER A O 1
ATOM 888 N N . ASN A 1 114 ? 18.628 -14.644 -22.371 1.00 83.88 114 ASN A N 1
ATOM 889 C CA . ASN A 1 114 ? 18.718 -14.258 -20.955 1.00 83.88 114 ASN A CA 1
ATOM 890 C C . ASN A 1 114 ? 20.054 -13.579 -20.564 1.00 83.88 114 ASN A C 1
ATOM 892 O O . ASN A 1 114 ? 20.453 -13.630 -19.400 1.00 83.88 114 ASN A O 1
ATOM 896 N N . THR A 1 115 ? 20.729 -12.914 -21.510 1.00 90.19 115 THR A N 1
ATOM 897 C CA . THR A 1 115 ? 21.899 -12.061 -21.235 1.00 90.19 115 THR A CA 1
ATOM 898 C C . THR A 1 115 ? 21.496 -10.893 -20.336 1.00 90.19 115 THR A C 1
ATOM 900 O O . THR A 1 115 ? 20.706 -10.045 -20.741 1.00 90.19 115 THR A O 1
ATOM 903 N N . LYS A 1 116 ? 22.023 -10.834 -19.108 1.00 91.62 116 LYS A N 1
ATOM 904 C CA . LYS A 1 116 ? 21.727 -9.765 -18.140 1.00 91.62 116 LYS A CA 1
ATOM 905 C C . LYS A 1 116 ? 22.922 -8.839 -17.984 1.00 91.62 116 LYS A C 1
ATOM 907 O O . LYS A 1 116 ? 24.030 -9.312 -17.749 1.00 91.62 116 LYS A O 1
ATOM 912 N N . GLY A 1 117 ? 22.686 -7.534 -18.028 1.00 90.69 117 GLY A N 1
ATOM 913 C CA . GLY A 1 117 ? 23.740 -6.555 -17.792 1.00 90.69 117 GLY A CA 1
ATOM 914 C C . GLY A 1 117 ? 23.223 -5.144 -17.578 1.00 90.69 117 GLY A C 1
ATOM 915 O O . GLY A 1 117 ? 22.083 -4.822 -17.905 1.00 90.69 117 GLY A O 1
ATOM 916 N N . ARG A 1 118 ? 24.087 -4.314 -16.996 1.00 91.38 118 ARG A N 1
ATOM 917 C CA . ARG A 1 118 ? 23.916 -2.853 -16.906 1.00 91.38 118 ARG A CA 1
ATOM 918 C C . ARG A 1 118 ? 24.920 -2.126 -17.798 1.00 91.38 118 ARG A C 1
ATOM 920 O O . ARG A 1 118 ? 24.651 -1.019 -18.249 1.00 91.38 118 ARG A O 1
ATOM 927 N N . TYR A 1 119 ? 26.064 -2.755 -18.038 1.00 92.25 119 TYR A N 1
ATOM 928 C CA . TYR A 1 119 ? 27.140 -2.198 -18.830 1.00 92.25 119 TYR A CA 1
ATOM 929 C C . TYR A 1 119 ? 27.268 -2.965 -20.136 1.00 92.25 119 TYR A C 1
ATOM 931 O O . TYR A 1 119 ? 27.231 -4.199 -20.140 1.00 92.25 119 TYR A O 1
ATOM 939 N N . ILE A 1 120 ? 27.424 -2.220 -21.226 1.00 93.81 120 ILE A N 1
ATOM 940 C CA . ILE A 1 120 ? 27.747 -2.758 -22.545 1.00 93.81 120 ILE A CA 1
ATOM 941 C C . ILE A 1 120 ? 29.036 -2.093 -22.996 1.00 93.81 120 ILE A C 1
ATOM 943 O O . ILE A 1 120 ? 29.129 -0.867 -22.975 1.00 93.81 120 ILE A O 1
ATOM 947 N N . ARG A 1 121 ? 30.024 -2.900 -23.381 1.00 91.62 121 ARG A N 1
ATOM 948 C CA . ARG A 1 121 ? 31.321 -2.448 -23.884 1.00 91.62 121 ARG A CA 1
ATOM 949 C C . ARG A 1 121 ? 31.550 -2.987 -25.287 1.00 91.62 121 ARG A C 1
ATOM 951 O O . ARG A 1 121 ? 31.407 -4.182 -25.523 1.00 91.62 121 ARG A O 1
ATOM 958 N N . ILE A 1 122 ? 31.945 -2.102 -26.190 1.00 91.88 122 ILE A N 1
ATOM 959 C CA . ILE A 1 122 ? 32.404 -2.415 -27.540 1.00 91.88 122 ILE A CA 1
ATOM 960 C C . ILE A 1 122 ? 33.917 -2.236 -27.529 1.00 91.88 122 ILE A C 1
ATOM 962 O O . ILE A 1 122 ? 34.397 -1.142 -27.243 1.00 91.88 122 ILE A O 1
ATOM 966 N N . ARG A 1 123 ? 34.676 -3.302 -27.784 1.00 88.38 123 ARG A N 1
ATOM 967 C CA . ARG A 1 123 ? 36.141 -3.301 -27.651 1.00 88.38 123 ARG A CA 1
ATOM 968 C C . ARG A 1 123 ? 36.798 -3.934 -28.862 1.00 88.38 123 ARG A C 1
ATOM 970 O O . ARG A 1 123 ? 36.460 -5.056 -29.224 1.00 88.38 123 ARG A O 1
ATOM 977 N N . ARG A 1 124 ? 37.760 -3.248 -29.473 1.00 87.62 124 ARG A N 1
ATOM 978 C CA . ARG A 1 124 ? 38.538 -3.800 -30.586 1.00 87.62 124 ARG A CA 1
ATOM 979 C C . ARG A 1 124 ? 39.409 -4.971 -30.144 1.00 87.62 124 ARG A C 1
ATOM 981 O O . ARG A 1 124 ? 39.918 -4.991 -29.026 1.00 87.62 124 ARG A O 1
ATOM 988 N N . ARG A 1 125 ? 39.588 -5.953 -31.030 1.00 86.62 125 ARG A N 1
ATOM 989 C CA . ARG A 1 125 ? 40.484 -7.102 -30.803 1.00 86.62 125 ARG A CA 1
ATOM 990 C C . ARG A 1 125 ? 41.930 -6.802 -31.179 1.00 86.62 125 ARG A C 1
ATOM 992 O O . ARG A 1 125 ? 42.840 -7.432 -30.649 1.00 86.62 125 ARG A O 1
ATOM 999 N N . ASP A 1 126 ? 42.127 -5.852 -32.078 1.00 84.50 126 ASP A N 1
ATOM 1000 C CA . ASP A 1 126 ? 43.405 -5.410 -32.621 1.00 84.50 126 ASP A CA 1
ATOM 1001 C C . ASP A 1 126 ? 43.689 -3.938 -32.272 1.00 84.50 126 ASP A C 1
ATOM 1003 O O . ASP A 1 126 ? 42.940 -3.262 -31.560 1.00 84.50 126 ASP A O 1
ATOM 1007 N N . THR A 1 127 ? 44.816 -3.446 -32.776 1.00 83.31 127 THR A N 1
ATOM 1008 C CA . THR A 1 127 ? 45.305 -2.089 -32.538 1.00 83.31 127 THR A CA 1
ATOM 1009 C C . THR A 1 127 ? 44.873 -1.172 -33.682 1.00 83.31 127 THR A C 1
ATOM 1011 O O . THR A 1 127 ? 45.655 -0.876 -34.582 1.00 83.31 127 THR A O 1
ATOM 1014 N N . SER A 1 128 ? 43.605 -0.758 -33.672 1.00 82.31 128 SER A N 1
ATOM 1015 C CA . SER A 1 128 ? 43.048 0.211 -34.625 1.00 82.31 128 SER A CA 1
ATOM 1016 C C . SER A 1 128 ? 42.123 1.220 -33.932 1.00 82.31 128 SER A C 1
ATOM 1018 O O . SER A 1 128 ? 41.805 1.083 -32.745 1.00 82.31 128 SER A O 1
ATOM 1020 N N . TYR A 1 129 ? 41.688 2.242 -34.665 1.00 81.75 129 TYR A N 1
ATOM 1021 C CA . TYR A 1 129 ? 40.703 3.206 -34.183 1.00 81.75 129 TYR A CA 1
ATOM 1022 C C . TYR A 1 129 ? 39.324 2.553 -34.046 1.00 81.75 129 TYR A C 1
ATOM 1024 O O . TYR A 1 129 ? 38.927 1.739 -34.882 1.00 81.75 129 TYR A O 1
ATOM 1032 N N . LEU A 1 130 ? 38.593 2.935 -32.998 1.00 85.75 130 LEU A N 1
ATOM 1033 C CA . LEU A 1 130 ? 37.176 2.635 -32.838 1.00 85.75 130 LEU A CA 1
ATOM 1034 C C . LEU A 1 130 ? 36.378 3.907 -33.105 1.00 85.75 130 LEU A C 1
ATOM 1036 O O . LEU A 1 130 ? 36.558 4.913 -32.414 1.00 85.75 130 LEU A O 1
ATOM 1040 N N . VAL A 1 131 ? 35.510 3.839 -34.111 1.00 85.12 131 VAL A N 1
ATOM 1041 C CA . VAL A 1 131 ? 34.624 4.934 -34.501 1.00 85.12 131 VAL A CA 1
ATOM 1042 C C . VAL A 1 131 ? 33.197 4.421 -34.524 1.00 85.12 131 VAL A C 1
ATOM 1044 O O . VAL A 1 131 ? 32.881 3.491 -35.267 1.00 85.12 131 VAL A O 1
ATOM 1047 N N . ILE A 1 132 ? 32.351 5.019 -33.691 1.00 88.25 132 ILE A N 1
ATOM 1048 C CA . ILE A 1 132 ? 30.944 4.647 -33.543 1.00 88.25 132 ILE A CA 1
ATOM 1049 C C . ILE A 1 132 ? 30.112 5.915 -33.652 1.00 88.25 132 ILE A C 1
ATOM 1051 O O . ILE A 1 132 ? 30.353 6.866 -32.908 1.00 88.25 132 ILE A O 1
ATOM 1055 N N . CYS A 1 133 ? 29.163 5.924 -34.578 1.00 86.75 133 CYS A N 1
ATOM 1056 C CA . CYS A 1 133 ? 28.244 7.036 -34.771 1.00 86.75 133 CYS A CA 1
ATOM 1057 C C . CYS A 1 133 ? 27.008 6.888 -33.891 1.00 86.75 133 CYS A C 1
ATOM 1059 O O . CYS A 1 133 ? 26.630 7.858 -33.269 1.00 86.75 133 CYS A O 1
ATOM 1061 N N . GLU A 1 134 ? 26.454 5.679 -33.750 1.00 90.56 134 GLU A N 1
ATOM 1062 C CA . GLU A 1 134 ? 25.307 5.450 -32.864 1.00 90.56 134 GLU A CA 1
ATOM 1063 C C . GLU A 1 134 ? 25.278 4.006 -32.343 1.00 90.56 134 GLU A C 1
ATOM 1065 O O . GLU A 1 134 ? 25.747 3.076 -33.010 1.00 90.56 134 GLU A O 1
ATOM 1070 N N . VAL A 1 135 ? 24.725 3.806 -31.147 1.00 93.12 135 VAL A N 1
ATOM 1071 C CA . VAL A 1 135 ? 24.495 2.502 -30.515 1.00 93.12 135 VAL A CA 1
ATOM 1072 C C . VAL A 1 135 ? 23.074 2.439 -29.981 1.00 93.12 135 VAL A C 1
ATOM 1074 O O . VAL A 1 135 ? 22.716 3.116 -29.019 1.00 93.12 135 VAL A O 1
ATOM 1077 N N . GLU A 1 136 ? 22.280 1.528 -30.534 1.00 93.06 136 GLU A N 1
ATOM 1078 C CA . GLU A 1 136 ? 20.936 1.241 -30.042 1.00 93.06 136 GLU A CA 1
ATOM 1079 C C . GLU A 1 136 ? 20.923 -0.092 -29.300 1.00 93.06 136 GLU A C 1
ATOM 1081 O O . GLU A 1 136 ? 21.303 -1.134 -29.834 1.00 93.06 136 GLU A O 1
ATOM 1086 N N . VAL A 1 137 ? 20.466 -0.068 -28.050 1.00 93.81 137 VAL A N 1
ATOM 1087 C CA . VAL A 1 137 ? 20.397 -1.253 -27.192 1.00 93.81 137 VAL A CA 1
ATOM 1088 C C . VAL A 1 137 ? 18.943 -1.668 -27.022 1.00 93.81 137 VAL A C 1
ATOM 1090 O O . VAL A 1 137 ? 18.128 -0.919 -26.486 1.00 93.81 137 VAL A O 1
ATOM 1093 N N . TYR A 1 138 ? 18.635 -2.900 -27.412 1.00 88.00 138 TYR A N 1
ATOM 1094 C CA . TYR A 1 138 ? 17.305 -3.485 -27.307 1.00 88.00 138 TYR A CA 1
ATOM 1095 C C . TYR A 1 138 ? 17.275 -4.498 -26.170 1.00 88.00 138 TYR A C 1
ATOM 1097 O O . TYR A 1 138 ? 18.047 -5.462 -26.139 1.00 88.00 138 TYR A O 1
ATOM 1105 N N . GLY A 1 139 ? 16.363 -4.307 -25.223 1.00 85.75 139 GLY A N 1
ATOM 1106 C CA . GLY A 1 139 ? 16.245 -5.202 -24.084 1.00 85.75 139 GLY A CA 1
ATOM 1107 C C . GLY A 1 139 ? 15.106 -4.846 -23.143 1.00 85.75 139 GLY A C 1
ATOM 1108 O O . GLY A 1 139 ? 14.540 -3.757 -23.183 1.00 85.75 139 GLY A O 1
ATOM 1109 N N . ASN A 1 140 ? 14.792 -5.781 -22.251 1.00 82.44 140 ASN A N 1
ATOM 1110 C CA . ASN A 1 140 ? 13.757 -5.608 -21.240 1.00 82.44 140 ASN A CA 1
ATOM 1111 C C . ASN A 1 140 ? 14.384 -5.219 -19.906 1.00 82.44 140 ASN A C 1
ATOM 1113 O O . ASN A 1 140 ? 15.235 -5.939 -19.380 1.00 82.44 140 ASN A O 1
ATOM 1117 N N . ARG A 1 141 ? 13.942 -4.103 -19.319 1.00 81.00 141 ARG A N 1
ATOM 1118 C CA . ARG A 1 141 ? 14.415 -3.686 -17.994 1.00 81.00 141 ARG A CA 1
ATOM 1119 C C . ARG A 1 141 ? 14.072 -4.756 -16.965 1.00 81.00 141 ARG A C 1
ATOM 1121 O O . ARG A 1 141 ? 12.899 -5.081 -16.776 1.00 81.00 141 ARG A O 1
ATOM 1128 N N . ILE A 1 142 ? 15.071 -5.240 -16.231 1.00 72.88 142 ILE A N 1
ATOM 1129 C CA . ILE A 1 142 ? 14.821 -6.036 -15.034 1.00 72.88 142 ILE A CA 1
ATOM 1130 C C . ILE A 1 142 ? 14.313 -5.064 -13.985 1.00 72.88 142 ILE A C 1
ATOM 1132 O O . ILE A 1 142 ? 15.074 -4.303 -13.388 1.00 72.88 142 ILE A O 1
ATOM 1136 N N . ILE A 1 143 ? 12.999 -5.081 -13.765 1.00 60.88 143 ILE A N 1
ATOM 1137 C CA . ILE A 1 143 ? 12.390 -4.375 -12.645 1.00 60.88 143 ILE A CA 1
ATOM 1138 C C . ILE A 1 143 ? 12.771 -5.145 -11.383 1.00 60.88 143 ILE A C 1
ATOM 1140 O O . ILE A 1 143 ? 11.990 -5.903 -10.810 1.00 60.88 143 ILE A O 1
ATOM 1144 N N . ASN A 1 144 ? 13.993 -4.920 -10.915 1.00 46.25 144 ASN A N 1
ATOM 1145 C CA . ASN A 1 144 ? 14.219 -4.958 -9.491 1.00 46.25 144 ASN A CA 1
ATOM 1146 C C . ASN A 1 144 ? 13.296 -3.874 -8.956 1.00 46.25 144 ASN A C 1
ATOM 1148 O O . ASN A 1 144 ? 13.435 -2.709 -9.328 1.00 46.25 144 ASN A O 1
ATOM 1152 N N . PHE A 1 145 ? 12.301 -4.242 -8.150 1.00 42.16 145 PHE A N 1
ATOM 1153 C CA . PHE A 1 145 ? 11.649 -3.251 -7.312 1.00 42.16 145 PHE A CA 1
ATOM 1154 C C . PHE A 1 145 ? 12.768 -2.644 -6.474 1.00 42.16 145 PHE A C 1
ATOM 1156 O O . PHE A 1 145 ? 13.139 -3.193 -5.434 1.00 42.16 145 PHE A O 1
ATOM 1163 N N . HIS A 1 146 ? 13.339 -1.541 -6.958 1.00 37.22 146 HIS A N 1
ATOM 1164 C CA . HIS A 1 146 ? 14.137 -0.648 -6.161 1.00 37.22 146 HIS A CA 1
ATOM 1165 C C . HIS A 1 146 ? 13.206 -0.264 -5.029 1.00 37.22 146 HIS A C 1
ATOM 1167 O O . HIS A 1 146 ? 12.358 0.620 -5.140 1.00 37.22 146 HIS A O 1
ATOM 1173 N N . LYS A 1 147 ? 13.351 -0.962 -3.900 1.00 41.50 147 LYS A N 1
ATOM 1174 C CA . LYS A 1 147 ? 13.224 -0.298 -2.619 1.00 41.50 147 LYS A CA 1
ATOM 1175 C C . LYS A 1 147 ? 14.063 0.953 -2.820 1.00 41.50 147 LYS A C 1
ATOM 1177 O O . LYS A 1 147 ? 15.284 0.831 -2.861 1.00 41.50 147 LYS A O 1
ATOM 1182 N N . SER A 1 148 ? 13.443 2.133 -2.957 1.00 44.94 148 SER A N 1
ATOM 1183 C CA . SER A 1 148 ? 14.133 3.364 -2.575 1.00 44.94 148 SER A CA 1
ATOM 1184 C C . SER A 1 148 ? 14.908 2.990 -1.320 1.00 44.94 148 SER A C 1
ATOM 1186 O O . SER A 1 148 ? 14.288 2.446 -0.400 1.00 44.94 148 SER A O 1
ATOM 1188 N N . GLY A 1 149 ? 16.238 3.130 -1.335 1.00 45.75 149 GLY A N 1
ATOM 1189 C CA . GLY A 1 149 ? 17.185 2.479 -0.411 1.00 45.75 149 GLY A CA 1
ATOM 1190 C C . GLY A 1 149 ? 16.989 2.769 1.085 1.00 45.75 149 GLY A C 1
ATOM 1191 O O . GLY A 1 149 ? 17.848 2.490 1.906 1.00 45.75 149 GLY A O 1
ATOM 1192 N N . LYS A 1 150 ? 15.845 3.329 1.460 1.00 56.19 150 LYS A N 1
ATOM 1193 C CA . LYS A 1 150 ? 15.378 3.653 2.796 1.00 56.19 150 LYS A CA 1
ATOM 1194 C C . LYS A 1 150 ? 14.724 2.447 3.511 1.00 56.19 150 LYS A C 1
ATOM 1196 O O . LYS A 1 150 ? 14.504 2.497 4.718 1.00 56.19 150 LYS A O 1
ATOM 1201 N N . GLY A 1 151 ? 14.483 1.331 2.809 1.00 51.47 151 GLY A N 1
ATOM 1202 C CA . GLY A 1 151 ? 14.041 0.055 3.395 1.00 51.47 151 GLY A CA 1
ATOM 1203 C C . GLY A 1 151 ? 12.631 0.083 4.014 1.00 51.47 151 GLY A C 1
ATOM 1204 O O . GLY A 1 151 ? 11.979 1.117 4.091 1.00 51.47 151 GLY A O 1
ATOM 1205 N N . MET A 1 152 ? 12.139 -1.067 4.496 1.00 57.03 152 MET A N 1
ATOM 1206 C CA . MET A 1 152 ? 10.817 -1.165 5.159 1.00 57.03 152 MET A CA 1
ATOM 1207 C C . MET A 1 152 ? 10.729 -0.382 6.480 1.00 57.03 152 MET A C 1
ATOM 1209 O O . MET A 1 152 ? 9.640 -0.196 7.012 1.00 57.03 152 MET A O 1
ATOM 1213 N N . LYS A 1 153 ? 11.876 0.057 7.011 1.00 61.88 153 LYS A N 1
ATOM 1214 C CA . LYS A 1 153 ? 11.980 0.895 8.211 1.00 61.88 153 LYS A CA 1
ATOM 1215 C C . LYS A 1 153 ? 11.902 2.391 7.893 1.00 61.88 153 LYS A C 1
ATOM 1217 O O . LYS A 1 153 ? 11.994 3.202 8.809 1.00 61.88 153 LYS A O 1
ATOM 1222 N N . PHE A 1 154 ? 11.750 2.771 6.623 1.00 68.62 154 PHE A N 1
ATOM 1223 C CA . PHE A 1 154 ? 11.577 4.167 6.261 1.00 68.62 154 PHE A CA 1
ATOM 1224 C C . PHE A 1 154 ? 10.243 4.696 6.779 1.00 68.62 154 PHE A C 1
ATOM 1226 O O . PHE A 1 154 ? 9.175 4.265 6.347 1.00 68.62 154 PHE A O 1
ATOM 1233 N N . ILE A 1 155 ? 10.319 5.671 7.677 1.00 67.56 155 ILE A N 1
ATOM 1234 C CA . ILE A 1 155 ? 9.167 6.410 8.176 1.00 67.56 155 ILE A CA 1
ATOM 1235 C C . ILE A 1 155 ? 9.325 7.847 7.666 1.00 67.56 155 ILE A C 1
ATOM 1237 O O . ILE A 1 155 ? 10.285 8.518 8.054 1.00 67.56 155 ILE A O 1
ATOM 1241 N N . PRO A 1 156 ? 8.442 8.332 6.772 1.00 67.19 156 PRO A N 1
ATOM 1242 C CA . PRO A 1 156 ? 8.468 9.723 6.340 1.00 67.19 156 PRO A CA 1
ATOM 1243 C C . PRO A 1 156 ? 8.365 10.657 7.546 1.00 67.19 156 PRO A C 1
ATOM 1245 O O . PRO A 1 156 ? 7.532 10.436 8.429 1.00 67.19 156 PRO A O 1
ATOM 1248 N N . ASN A 1 157 ? 9.181 11.711 7.576 1.00 69.88 157 ASN A N 1
ATOM 1249 C CA . ASN A 1 157 ? 9.109 12.681 8.663 1.00 69.88 157 ASN A CA 1
ATOM 1250 C C . ASN A 1 157 ? 7.719 13.356 8.672 1.00 69.88 157 ASN A C 1
ATOM 1252 O O . ASN A 1 157 ? 7.229 13.783 7.618 1.00 69.88 157 ASN A O 1
ATOM 1256 N N . PRO A 1 158 ? 7.049 13.458 9.838 1.00 63.31 158 PRO A N 1
ATOM 1257 C CA . PRO A 1 158 ? 5.727 14.065 9.930 1.00 63.31 158 PRO A CA 1
ATOM 1258 C C . PRO A 1 158 ? 5.747 15.543 9.511 1.00 63.31 158 PRO A C 1
ATOM 1260 O O . PRO A 1 158 ? 6.767 16.232 9.577 1.00 63.31 158 PRO A O 1
ATOM 1263 N N . LYS A 1 159 ? 4.592 16.055 9.061 1.00 62.81 159 LYS A N 1
ATOM 1264 C CA . LYS A 1 159 ? 4.469 17.445 8.593 1.00 62.81 159 LYS A CA 1
ATOM 1265 C C . LYS A 1 159 ? 4.802 18.438 9.721 1.00 62.81 159 LYS A C 1
ATOM 1267 O O . LYS A 1 159 ? 4.246 18.365 10.813 1.00 62.81 159 LYS A O 1
ATOM 1272 N N . ARG A 1 160 ? 5.644 19.421 9.385 1.00 62.88 160 ARG A N 1
ATOM 1273 C CA . ARG A 1 160 ? 6.279 20.419 10.272 1.00 62.88 160 ARG A CA 1
ATOM 1274 C C . ARG A 1 160 ? 5.323 21.233 11.162 1.00 62.88 160 ARG A C 1
ATOM 1276 O O . ARG A 1 160 ? 5.718 21.663 12.238 1.00 62.88 160 ARG A O 1
ATOM 1283 N N . ASN A 1 161 ? 4.072 21.436 10.743 1.00 62.12 161 ASN A N 1
ATOM 1284 C CA . ASN A 1 161 ? 3.236 22.521 11.279 1.00 62.12 161 ASN A CA 1
ATOM 1285 C C . ASN A 1 161 ? 2.518 22.216 12.605 1.00 62.12 161 ASN A C 1
ATOM 1287 O O . ASN A 1 161 ? 1.880 23.110 13.149 1.00 62.12 161 ASN A O 1
ATOM 1291 N N . ASN A 1 162 ? 2.622 20.999 13.151 1.00 70.25 162 ASN A N 1
ATOM 1292 C CA . ASN A 1 162 ? 1.827 20.600 14.320 1.00 70.25 162 ASN A CA 1
ATOM 1293 C C . ASN A 1 162 ? 2.639 20.106 15.523 1.00 70.25 162 ASN A C 1
ATOM 1295 O O . ASN A 1 162 ? 2.024 19.653 16.478 1.00 70.25 162 ASN A O 1
ATOM 1299 N N . ILE A 1 163 ? 3.975 20.201 15.537 1.00 78.62 163 ILE A N 1
ATOM 1300 C CA . ILE A 1 163 ? 4.782 19.606 16.625 1.00 78.62 163 ILE A CA 1
ATOM 1301 C C . ILE A 1 163 ? 4.373 20.161 17.998 1.00 78.62 163 ILE A C 1
ATOM 1303 O O . ILE A 1 163 ? 4.063 19.391 18.899 1.00 78.62 163 ILE A O 1
ATOM 1307 N N . ARG A 1 164 ? 4.260 21.488 18.147 1.00 81.06 164 ARG A N 1
ATOM 1308 C CA . ARG A 1 164 ? 3.802 22.096 19.412 1.00 81.06 164 ARG A CA 1
ATOM 1309 C C . ARG A 1 164 ? 2.370 21.700 19.782 1.00 81.06 164 ARG A C 1
ATOM 1311 O O . ARG A 1 164 ? 2.084 21.460 20.950 1.00 81.06 164 ARG A O 1
ATOM 1318 N N . LYS A 1 165 ? 1.476 21.604 18.792 1.00 84.62 165 LYS A N 1
ATOM 1319 C CA . LYS A 1 165 ? 0.090 21.160 19.001 1.00 84.62 165 LYS A CA 1
ATOM 1320 C C . LYS A 1 165 ? 0.040 19.700 19.461 1.00 84.62 165 LYS A C 1
ATOM 1322 O O . LYS A 1 165 ? -0.738 19.386 20.352 1.00 84.62 165 LYS A O 1
ATOM 1327 N N . GLN A 1 166 ? 0.887 18.845 18.891 1.00 85.94 166 GLN A N 1
ATOM 1328 C CA . GLN A 1 166 ? 1.011 17.441 19.265 1.00 85.94 166 GLN A CA 1
ATOM 1329 C C . GLN A 1 166 ? 1.574 17.297 20.680 1.00 85.94 166 GLN A C 1
ATOM 1331 O O . GLN A 1 166 ? 0.948 16.637 21.492 1.00 85.94 166 GLN A O 1
ATOM 1336 N N . ILE A 1 167 ? 2.658 18.010 21.014 1.00 87.06 167 ILE A N 1
ATOM 1337 C CA . ILE A 1 167 ? 3.215 18.041 22.379 1.00 87.06 167 ILE A CA 1
ATOM 1338 C C . ILE A 1 167 ? 2.138 18.443 23.394 1.00 87.06 167 ILE A C 1
ATOM 1340 O O . ILE A 1 167 ? 2.032 17.837 24.456 1.00 87.06 167 ILE A O 1
ATOM 1344 N N . LEU A 1 168 ? 1.298 19.432 23.068 1.00 88.75 168 LEU A N 1
ATOM 1345 C CA . LEU A 1 168 ? 0.199 19.840 23.942 1.00 88.75 168 LEU A CA 1
ATOM 1346 C C . LEU A 1 168 ? -0.885 18.755 24.079 1.00 88.75 168 LEU A C 1
ATOM 1348 O O . LEU A 1 168 ? -1.408 18.552 25.174 1.00 88.75 168 LEU A O 1
ATOM 1352 N N . MET A 1 169 ? -1.237 18.065 22.991 1.00 89.25 169 MET A N 1
ATOM 1353 C CA . MET A 1 169 ? -2.180 16.939 23.024 1.00 89.25 169 MET A CA 1
ATOM 1354 C C . MET A 1 169 ? -1.639 15.783 23.872 1.00 89.25 169 MET A C 1
ATOM 1356 O O . MET A 1 169 ? -2.352 15.291 24.748 1.00 89.25 169 MET A O 1
ATOM 1360 N N . ASP A 1 170 ? -0.373 15.423 23.678 1.00 90.50 170 ASP A N 1
ATOM 1361 C CA . ASP A 1 170 ? 0.312 14.368 24.424 1.00 90.50 170 ASP A CA 1
ATOM 1362 C C . ASP A 1 170 ? 0.417 14.738 25.911 1.00 90.50 170 ASP A C 1
ATOM 1364 O O . ASP A 1 170 ? 0.149 13.915 26.786 1.00 90.50 170 ASP A O 1
ATOM 1368 N N . PHE A 1 171 ? 0.713 16.007 26.214 1.00 93.75 171 PHE A N 1
ATOM 1369 C CA . PHE A 1 171 ? 0.722 16.529 27.580 1.00 93.75 171 PHE A CA 1
ATOM 1370 C C . PHE A 1 171 ? -0.660 16.445 28.244 1.00 93.75 171 PHE A C 1
ATOM 1372 O O . PHE A 1 171 ? -0.766 16.078 29.416 1.00 93.75 171 PHE A O 1
ATOM 1379 N N . ASN A 1 172 ? -1.739 16.747 27.518 1.00 91.69 172 ASN A N 1
ATOM 1380 C CA . ASN A 1 172 ? -3.097 16.610 28.048 1.00 91.69 172 ASN A CA 1
ATOM 1381 C C . ASN A 1 172 ? -3.443 15.140 28.339 1.00 91.69 172 ASN A C 1
ATOM 1383 O O . ASN A 1 172 ? -4.064 14.841 29.363 1.00 91.69 172 ASN A O 1
ATOM 1387 N N . GLU A 1 173 ? -3.017 14.211 27.480 1.00 91.81 173 GLU A N 1
ATOM 1388 C CA . GLU A 1 173 ? -3.193 12.778 27.718 1.00 91.81 173 GLU A CA 1
ATOM 1389 C C . GLU A 1 173 ? -2.382 12.302 28.933 1.00 91.81 173 GLU A C 1
ATOM 1391 O O . GLU A 1 173 ? -2.916 11.585 29.786 1.00 91.81 173 GLU A O 1
ATOM 1396 N N . LEU A 1 174 ? -1.125 12.742 29.054 1.00 92.25 174 LEU A N 1
ATOM 1397 C CA . LEU A 1 174 ? -0.262 12.481 30.207 1.00 92.25 174 LEU A CA 1
ATOM 1398 C C . LEU A 1 174 ? -0.897 13.001 31.500 1.00 92.25 174 LEU A C 1
ATOM 1400 O O . LEU A 1 174 ? -1.018 12.256 32.472 1.00 92.25 174 LEU A O 1
ATOM 1404 N N . THR A 1 175 ? -1.371 14.248 31.480 1.00 92.94 175 THR A N 1
ATOM 1405 C CA . THR A 1 175 ? -2.072 14.897 32.595 1.00 92.94 175 THR A CA 1
ATOM 1406 C C . THR A 1 175 ? -3.260 14.056 33.044 1.00 92.94 175 THR A C 1
ATOM 1408 O O . THR A 1 175 ? -3.411 13.762 34.231 1.00 92.94 175 THR A O 1
ATOM 1411 N N . ARG A 1 176 ? -4.091 13.608 32.095 1.00 91.75 176 ARG A N 1
ATOM 1412 C CA . ARG A 1 176 ? -5.240 12.750 32.394 1.00 91.75 176 ARG A CA 1
ATOM 1413 C C . ARG A 1 176 ? -4.799 11.427 33.020 1.00 91.75 176 ARG A C 1
ATOM 1415 O O . ARG A 1 176 ? -5.374 11.020 34.025 1.00 91.75 176 ARG A O 1
ATOM 1422 N N . LYS A 1 177 ? -3.772 10.769 32.469 1.00 90.88 177 LYS A N 1
ATOM 1423 C CA . LYS A 1 177 ? -3.236 9.502 33.000 1.00 90.88 177 LYS A CA 1
ATOM 1424 C C . LYS A 1 177 ? -2.702 9.660 34.424 1.00 90.88 177 LYS A C 1
ATOM 1426 O O . LYS A 1 177 ? -3.035 8.840 35.278 1.00 90.88 177 LYS A O 1
ATOM 1431 N N . MET A 1 178 ? -1.932 10.715 34.696 1.00 91.44 178 MET A N 1
ATOM 1432 C CA . MET A 1 178 ? -1.407 10.995 36.036 1.00 91.44 178 MET A CA 1
ATOM 1433 C C . MET A 1 178 ? -2.530 11.283 37.033 1.00 91.44 178 MET A C 1
ATOM 1435 O O . MET A 1 178 ? -2.562 10.673 38.101 1.00 91.44 178 MET A O 1
ATOM 1439 N N . ARG A 1 179 ? -3.501 12.129 36.662 1.00 91.75 179 ARG A N 1
ATOM 1440 C CA . ARG A 1 179 ? -4.679 12.398 37.498 1.00 91.75 179 ARG A CA 1
ATOM 1441 C C . ARG A 1 179 ? -5.482 11.136 37.781 1.00 91.75 179 ARG A C 1
ATOM 1443 O O . ARG A 1 179 ? -5.865 10.926 38.924 1.00 91.75 179 ARG A O 1
ATOM 1450 N N . CYS A 1 180 ? -5.702 10.270 36.788 1.00 88.25 180 CYS A N 1
ATOM 1451 C CA . CYS A 1 180 ? -6.362 8.981 37.007 1.00 88.25 180 CYS A CA 1
ATOM 1452 C C . CYS A 1 180 ? -5.568 8.120 37.992 1.00 88.25 180 CYS A C 1
ATOM 1454 O O . CYS A 1 180 ? -6.131 7.638 38.970 1.00 88.25 180 CYS A O 1
ATOM 1456 N N . LYS A 1 181 ? -4.257 7.964 37.782 1.00 88.12 181 LYS A N 1
ATOM 1457 C CA . LYS A 1 181 ? -3.411 7.151 38.663 1.00 88.12 181 LYS A CA 1
ATOM 1458 C C . LYS A 1 181 ? -3.443 7.656 40.106 1.00 88.12 181 LYS A C 1
ATOM 1460 O O . LYS A 1 181 ? -3.542 6.846 41.018 1.00 88.12 181 LYS A O 1
ATOM 1465 N N . PHE A 1 182 ? -3.421 8.972 40.306 1.00 89.12 182 PHE A N 1
ATOM 1466 C CA . PHE A 1 182 ? -3.529 9.574 41.631 1.00 89.12 182 PHE A CA 1
ATOM 1467 C C . PHE A 1 182 ? -4.931 9.397 42.235 1.00 89.12 182 PHE A C 1
ATOM 1469 O O . PHE A 1 182 ? -5.066 8.918 43.355 1.00 89.12 182 PHE A O 1
ATOM 1476 N N . HIS A 1 183 ? -5.986 9.721 41.481 1.00 88.06 183 HIS A N 1
ATOM 1477 C CA . HIS A 1 183 ? -7.379 9.655 41.937 1.00 88.06 183 HIS A CA 1
ATOM 1478 C C . HIS A 1 183 ? -7.833 8.235 42.326 1.00 88.06 183 HIS A C 1
ATOM 1480 O O . HIS A 1 183 ? -8.728 8.064 43.163 1.00 88.06 183 HIS A O 1
ATOM 1486 N N . TYR A 1 184 ? -7.239 7.215 41.704 1.00 84.81 184 TYR A N 1
ATOM 1487 C CA . TYR A 1 184 ? -7.495 5.804 41.997 1.00 84.81 184 TYR A CA 1
ATOM 1488 C C . TYR A 1 184 ? -6.376 5.136 42.814 1.00 84.81 184 TYR A C 1
ATOM 1490 O O . TYR A 1 184 ? -6.441 3.931 43.050 1.00 84.81 184 TYR A O 1
ATOM 1498 N N . SER A 1 185 ? -5.376 5.893 43.277 1.00 84.12 185 SER A N 1
ATOM 1499 C CA . SER A 1 185 ? -4.337 5.381 44.176 1.00 84.12 185 SER A CA 1
ATOM 1500 C C . SER A 1 185 ? -4.961 4.915 45.494 1.00 84.12 185 SER A C 1
ATOM 1502 O O . SER A 1 185 ? -5.834 5.588 46.040 1.00 84.12 185 SER A O 1
ATOM 1504 N N . GLY A 1 186 ? -4.557 3.744 45.990 1.00 75.56 186 GLY A N 1
ATOM 1505 C CA . GLY A 1 186 ? -5.082 3.165 47.235 1.00 75.56 186 GLY A CA 1
ATOM 1506 C C . GLY A 1 186 ? -6.512 2.611 47.154 1.00 75.56 186 GLY A C 1
ATOM 1507 O O . GLY A 1 186 ? -6.969 1.976 48.100 1.00 75.56 186 GLY A O 1
ATOM 1508 N N . LYS A 1 187 ? -7.220 2.778 46.028 1.00 78.62 187 LYS A N 1
ATOM 1509 C CA . LYS A 1 187 ? -8.472 2.058 45.770 1.00 78.62 187 LYS A CA 1
ATOM 1510 C C . LYS A 1 187 ? -8.105 0.659 45.267 1.00 78.62 187 LYS A C 1
ATOM 1512 O O . LYS A 1 187 ? -7.435 0.531 44.246 1.00 78.62 187 LYS A O 1
ATOM 1517 N N . ASN A 1 188 ? -8.505 -0.386 45.996 1.00 59.50 188 ASN A N 1
ATOM 1518 C CA . ASN A 1 188 ? -8.259 -1.777 45.605 1.00 59.50 188 ASN A CA 1
ATOM 1519 C C . ASN A 1 188 ? -8.838 -2.044 44.203 1.00 59.50 188 ASN A C 1
ATOM 1521 O O . ASN A 1 188 ? -10.051 -2.143 44.026 1.00 59.50 188 ASN A O 1
ATOM 1525 N N . ASN A 1 189 ? -7.955 -2.170 43.210 1.00 61.50 189 ASN A N 1
ATOM 1526 C CA . ASN A 1 189 ? -8.305 -2.405 41.807 1.00 61.50 189 ASN A CA 1
ATOM 1527 C C . ASN A 1 189 ? -8.435 -3.899 41.464 1.00 61.50 189 ASN A C 1
ATOM 1529 O O . ASN A 1 189 ? -8.535 -4.238 40.289 1.00 61.50 189 ASN A O 1
ATOM 1533 N N . ASN A 1 190 ? -8.501 -4.792 42.459 1.00 56.62 190 ASN A N 1
ATOM 1534 C CA . ASN A 1 190 ? -8.740 -6.233 42.274 1.00 56.62 190 ASN A CA 1
ATOM 1535 C C . ASN A 1 190 ? -10.189 -6.550 41.850 1.00 56.62 190 ASN A C 1
ATOM 1537 O O . ASN A 1 190 ? -10.763 -7.559 42.250 1.00 56.62 190 ASN A O 1
ATOM 1541 N N . LYS A 1 191 ? -10.818 -5.682 41.054 1.00 66.25 191 LYS A N 1
ATOM 1542 C CA . LYS A 1 191 ? -12.057 -6.019 40.361 1.00 66.25 191 LYS A CA 1
ATOM 1543 C C . LYS A 1 191 ? -11.675 -6.677 39.047 1.00 66.25 191 LYS A C 1
ATOM 1545 O O . LYS A 1 191 ? -10.957 -6.080 38.247 1.00 66.25 191 LYS A O 1
ATOM 1550 N N . HIS A 1 192 ? -12.166 -7.895 38.839 1.00 73.75 192 HIS A N 1
ATOM 1551 C CA . HIS A 1 192 ? -12.108 -8.568 37.549 1.00 73.75 192 HIS A CA 1
ATOM 1552 C C . HIS A 1 192 ? -12.589 -7.591 36.466 1.00 73.75 192 HIS A C 1
ATOM 1554 O O . HIS A 1 192 ? -13.724 -7.109 36.516 1.00 73.75 192 HIS A O 1
ATOM 1560 N N . ILE A 1 193 ? -11.707 -7.227 35.533 1.00 78.19 193 ILE A N 1
ATOM 1561 C CA . ILE A 1 193 ? -12.057 -6.305 34.452 1.00 78.19 193 ILE A CA 1
ATOM 1562 C C . ILE A 1 193 ? -13.022 -7.050 33.539 1.00 78.19 193 ILE A C 1
ATOM 1564 O O . ILE A 1 193 ? -12.739 -8.163 33.097 1.00 78.19 193 ILE A O 1
ATOM 1568 N N . HIS A 1 194 ? -14.178 -6.452 33.274 1.00 84.81 194 HIS A N 1
ATOM 1569 C CA . HIS A 1 194 ? -15.155 -7.060 32.390 1.00 84.81 194 HIS A CA 1
ATOM 1570 C C . HIS A 1 194 ? -14.565 -7.228 30.975 1.00 84.81 194 HIS A C 1
ATOM 1572 O O . HIS A 1 194 ? -13.980 -6.274 30.450 1.00 84.81 194 HIS A O 1
ATOM 1578 N N . PRO A 1 195 ? -14.721 -8.387 30.311 1.00 85.88 195 PRO A N 1
ATOM 1579 C CA . PRO A 1 195 ? -14.155 -8.628 28.976 1.00 85.88 195 PRO A CA 1
ATOM 1580 C C . PRO A 1 195 ? -14.590 -7.607 27.905 1.00 85.88 195 PRO A C 1
ATOM 1582 O O . PRO A 1 195 ? -13.854 -7.307 26.958 1.00 85.88 195 PRO A O 1
ATOM 1585 N N . LEU A 1 196 ? -15.782 -7.030 28.086 1.00 86.94 196 LEU A N 1
ATOM 1586 C CA . LEU A 1 196 ? -16.362 -5.968 27.254 1.00 86.94 196 LEU A CA 1
ATOM 1587 C C . LEU A 1 196 ? -16.274 -4.577 27.904 1.00 86.94 196 LEU A C 1
ATOM 1589 O O . LEU A 1 196 ? -17.176 -3.755 27.773 1.00 86.94 196 LEU A O 1
ATOM 1593 N N . TYR A 1 197 ? -15.197 -4.301 28.635 1.00 83.38 197 TYR A N 1
ATOM 1594 C CA . TYR A 1 197 ? -14.980 -3.000 29.262 1.00 83.38 197 TYR A CA 1
ATOM 1595 C C . TYR A 1 197 ? -14.835 -1.867 28.227 1.00 83.38 197 TYR A C 1
ATOM 1597 O O . TYR A 1 197 ? -13.990 -1.920 27.326 1.00 83.38 197 TYR A O 1
ATOM 1605 N N . LEU A 1 198 ? -15.630 -0.806 28.391 1.00 77.94 198 LEU A N 1
ATOM 1606 C CA . LEU A 1 198 ? -15.483 0.447 27.650 1.00 77.94 198 LEU A CA 1
ATOM 1607 C C . LEU A 1 198 ? -14.474 1.360 28.350 1.00 77.94 198 LEU A C 1
ATOM 1609 O O . LEU A 1 198 ? -14.618 1.678 29.531 1.00 77.94 198 LEU A O 1
ATOM 1613 N N . GLN A 1 199 ? -13.475 1.833 27.603 1.00 73.62 199 GLN A N 1
ATOM 1614 C CA . GLN A 1 199 ? -12.533 2.818 28.126 1.00 73.62 199 GLN A CA 1
ATOM 1615 C C . GLN A 1 199 ? -13.258 4.124 28.462 1.00 73.62 199 GLN A C 1
ATOM 1617 O O . GLN A 1 199 ? -13.947 4.705 27.626 1.00 73.62 199 GLN A O 1
ATOM 1622 N N . SER A 1 200 ? -13.070 4.602 29.691 1.00 77.00 200 SER A N 1
ATOM 1623 C CA . SER A 1 200 ? -13.653 5.863 30.137 1.00 77.00 200 SER A CA 1
ATOM 1624 C C . SER A 1 200 ? -12.835 7.067 29.660 1.00 77.00 200 SER A C 1
ATOM 1626 O O . SER A 1 200 ? -11.619 7.141 29.872 1.00 77.00 200 SER A O 1
ATOM 1628 N N . GLY A 1 201 ? -13.528 8.048 29.078 1.00 78.62 201 GLY A N 1
ATOM 1629 C CA . GLY A 1 201 ? -13.001 9.385 28.788 1.00 78.62 201 GLY A CA 1
ATOM 1630 C C . GLY A 1 201 ? -12.970 10.313 30.007 1.00 78.62 201 GLY A C 1
ATOM 1631 O O . GLY A 1 201 ? -12.663 11.492 29.859 1.00 78.62 201 GLY A O 1
ATOM 1632 N N . HIS A 1 202 ? -13.299 9.808 31.202 1.00 83.94 202 HIS A N 1
ATOM 1633 C CA . HIS A 1 202 ? -13.332 10.600 32.425 1.00 83.94 202 HIS A CA 1
ATOM 1634 C C . HIS A 1 202 ? -11.991 11.304 32.677 1.00 83.94 202 HIS A C 1
ATOM 1636 O O . HIS A 1 202 ? -10.913 10.700 32.606 1.00 83.94 202 HIS A O 1
ATOM 1642 N N . ILE A 1 203 ? -12.085 12.594 32.989 1.00 84.69 203 ILE A N 1
ATOM 1643 C CA . ILE A 1 203 ? -10.974 13.437 33.413 1.00 84.69 203 ILE A CA 1
ATOM 1644 C C . ILE A 1 203 ? -11.217 13.735 34.893 1.00 84.69 203 ILE A C 1
ATOM 1646 O O . ILE A 1 203 ? -12.163 14.462 35.201 1.00 84.69 203 ILE A O 1
ATOM 1650 N N . PRO A 1 204 ? -10.409 13.177 35.810 1.00 86.88 204 PRO A N 1
ATOM 1651 C CA . PRO A 1 204 ? -10.578 13.444 37.230 1.00 86.88 204 PRO A CA 1
ATOM 1652 C C . PRO A 1 204 ? -10.414 14.937 37.539 1.00 86.88 204 PRO A C 1
ATOM 1654 O O . PRO A 1 204 ? -9.627 15.616 36.862 1.00 86.88 204 PRO A O 1
ATOM 1657 N N . PRO A 1 205 ? -11.120 15.454 38.560 1.00 85.62 205 PRO A N 1
ATOM 1658 C CA . PRO A 1 205 ? -10.965 16.837 38.988 1.00 85.62 205 PRO A CA 1
ATOM 1659 C C . PRO A 1 205 ? -9.534 17.106 39.467 1.00 85.62 205 PRO A C 1
ATOM 1661 O O . PRO A 1 205 ? -8.803 16.193 39.864 1.00 85.62 205 PRO A O 1
ATOM 1664 N N . ARG A 1 206 ? -9.141 18.384 39.454 1.00 85.31 206 ARG A N 1
ATOM 1665 C CA . ARG A 1 206 ? -7.912 18.829 40.124 1.00 85.31 206 ARG A CA 1
ATOM 1666 C C . ARG A 1 206 ? -8.087 18.598 41.621 1.00 85.31 206 ARG A C 1
ATOM 1668 O O . ARG A 1 206 ? -9.123 18.967 42.164 1.00 85.31 206 ARG A O 1
ATOM 1675 N N . GLY A 1 207 ? -7.111 17.971 42.269 1.00 78.19 207 GLY A N 1
ATOM 1676 C CA . GLY A 1 207 ? -7.259 17.591 43.677 1.00 78.19 207 GLY A CA 1
ATOM 1677 C C . GLY A 1 207 ? -5.979 17.686 44.492 1.00 78.19 207 GLY A C 1
ATOM 1678 O O . GLY A 1 207 ? -5.991 18.246 45.580 1.00 78.19 207 GLY A O 1
ATOM 1679 N N . ASN A 1 208 ? -4.862 17.167 43.980 1.00 88.31 208 ASN A N 1
ATOM 1680 C CA . ASN A 1 208 ? -3.602 17.170 44.717 1.00 88.31 208 ASN A CA 1
ATOM 1681 C C . ASN A 1 208 ? -2.696 18.322 44.277 1.00 88.31 208 ASN A C 1
ATOM 1683 O O . ASN A 1 208 ? -2.284 18.375 43.122 1.00 88.31 208 ASN A O 1
ATOM 1687 N N . VAL A 1 209 ? -2.359 19.208 45.215 1.00 92.19 209 VAL A N 1
ATOM 1688 C CA . VAL A 1 209 ? -1.546 20.406 44.956 1.00 92.19 209 VAL A CA 1
ATOM 1689 C C . VAL A 1 209 ? -0.163 20.052 44.403 1.00 92.19 209 VAL A C 1
ATOM 1691 O O . VAL A 1 209 ? 0.273 20.668 43.439 1.00 92.19 209 VAL A O 1
ATOM 1694 N N . ALA A 1 210 ? 0.503 19.028 44.948 1.00 92.81 210 ALA A N 1
ATOM 1695 C CA . ALA A 1 210 ? 1.835 18.628 44.490 1.00 92.81 210 ALA A CA 1
ATOM 1696 C C . ALA A 1 210 ? 1.815 18.105 43.043 1.00 92.81 210 ALA A C 1
ATOM 1698 O O . ALA A 1 210 ? 2.660 18.487 42.235 1.00 92.81 210 ALA A O 1
ATOM 1699 N N . LEU A 1 211 ? 0.820 17.285 42.692 1.00 93.12 211 LEU A N 1
ATOM 1700 C CA . LEU A 1 211 ? 0.626 16.803 41.327 1.00 93.12 211 LEU A CA 1
ATOM 1701 C C . LEU A 1 211 ? 0.305 17.952 40.366 1.00 93.12 211 LEU A C 1
ATOM 1703 O O . LEU A 1 211 ? 0.850 17.995 39.268 1.00 93.12 211 LEU A O 1
ATOM 1707 N N . GLU A 1 212 ? -0.580 18.871 40.751 1.00 94.12 212 GLU A N 1
ATOM 1708 C CA . GLU A 1 212 ? -0.934 20.004 39.894 1.00 94.12 212 GLU A CA 1
ATOM 1709 C 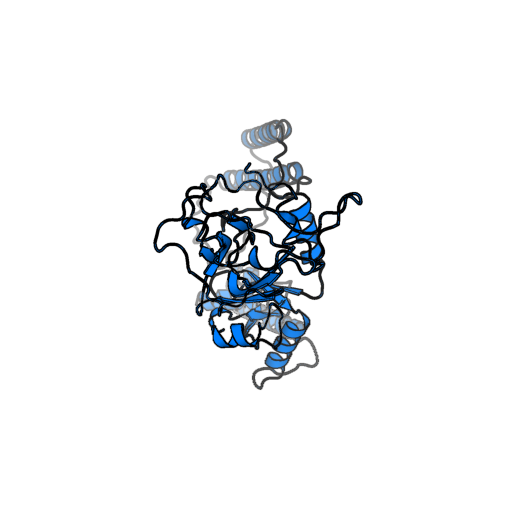C . GLU A 1 212 ? 0.255 20.952 39.690 1.00 94.12 212 GLU A C 1
ATOM 1711 O O . GLU A 1 212 ? 0.482 21.371 38.557 1.00 94.12 212 GLU A O 1
ATOM 1716 N N . ASN A 1 213 ? 1.060 21.213 40.725 1.00 94.94 213 ASN A N 1
ATOM 1717 C CA . ASN A 1 213 ? 2.299 21.986 40.598 1.00 94.94 213 ASN A CA 1
ATOM 1718 C C . ASN A 1 213 ? 3.281 21.299 39.644 1.00 94.94 213 ASN A C 1
ATOM 1720 O O . ASN A 1 213 ? 3.718 21.918 38.681 1.00 94.94 213 ASN A O 1
ATOM 1724 N N . TYR A 1 214 ? 3.521 19.996 39.817 1.00 94.88 214 TYR A N 1
ATOM 1725 C CA . TYR A 1 214 ? 4.378 19.229 38.910 1.00 94.88 214 TYR A CA 1
ATOM 1726 C C . TYR A 1 214 ? 3.900 19.294 37.451 1.00 94.88 214 TYR A C 1
ATOM 1728 O O . TYR A 1 214 ? 4.701 19.472 36.534 1.00 94.88 214 TYR A O 1
ATOM 1736 N N . LEU A 1 215 ? 2.590 19.173 37.213 1.00 94.62 215 LEU A N 1
ATOM 1737 C CA . LEU A 1 215 ? 2.013 19.280 35.872 1.00 94.62 215 LEU A CA 1
ATOM 1738 C C . LEU A 1 215 ? 2.183 20.689 35.289 1.00 94.62 215 LEU A C 1
ATOM 1740 O O . LEU A 1 215 ? 2.474 20.821 34.100 1.00 94.62 215 LEU A O 1
ATOM 1744 N N . ILE A 1 216 ? 2.007 21.736 36.099 1.00 93.88 216 ILE A N 1
ATOM 1745 C CA . ILE A 1 216 ? 2.224 23.129 35.687 1.00 93.88 216 ILE A CA 1
ATOM 1746 C C . ILE A 1 216 ? 3.694 23.351 35.325 1.00 93.88 216 ILE A C 1
ATOM 1748 O O . ILE A 1 216 ? 3.969 23.841 34.228 1.00 93.88 216 ILE A O 1
ATOM 1752 N N . ASP A 1 217 ? 4.620 22.929 36.182 1.00 95.25 217 ASP A N 1
ATOM 1753 C CA . ASP A 1 217 ? 6.061 23.070 35.966 1.00 95.25 217 ASP A CA 1
ATOM 1754 C C . ASP A 1 217 ? 6.504 22.306 34.717 1.00 95.25 217 ASP A C 1
ATOM 1756 O O . ASP A 1 217 ? 7.136 22.877 33.830 1.00 95.25 217 ASP A O 1
ATOM 1760 N N . THR A 1 218 ? 6.049 21.059 34.558 1.00 94.44 218 THR A N 1
ATOM 1761 C CA . THR A 1 218 ? 6.298 20.254 33.351 1.00 94.44 218 THR A CA 1
ATOM 1762 C C . THR A 1 218 ? 5.779 20.963 32.099 1.00 94.44 218 THR A C 1
ATOM 1764 O O . THR A 1 218 ? 6.451 21.004 31.069 1.00 94.44 218 THR A O 1
ATOM 1767 N N . LYS A 1 219 ? 4.582 21.562 32.157 1.00 94.38 219 LYS A N 1
ATOM 1768 C CA . LYS A 1 219 ? 4.024 22.315 31.026 1.00 94.38 219 LYS A CA 1
ATOM 1769 C C . LYS A 1 219 ? 4.879 23.538 30.686 1.00 94.38 219 LYS A C 1
ATOM 1771 O O . LYS A 1 219 ? 5.059 23.840 29.505 1.00 94.38 219 LYS A O 1
ATOM 1776 N N . LEU A 1 220 ? 5.393 24.236 31.700 1.00 93.44 220 LEU A N 1
ATOM 1777 C CA . LEU A 1 220 ? 6.295 25.373 31.526 1.00 93.44 220 LEU A CA 1
ATOM 1778 C C . LEU A 1 220 ? 7.631 24.932 30.923 1.00 93.44 220 LEU A C 1
ATOM 1780 O O . LEU A 1 220 ? 8.103 25.571 29.985 1.00 93.44 220 LEU A O 1
ATOM 1784 N N . GLU A 1 221 ? 8.214 23.827 31.378 1.00 92.56 221 GLU A N 1
ATOM 1785 C CA . GLU A 1 221 ? 9.430 23.256 30.788 1.00 92.56 221 GLU A CA 1
ATOM 1786 C C . GLU A 1 221 ? 9.226 22.858 29.324 1.00 92.56 221 GLU A C 1
ATOM 1788 O O . GLU A 1 221 ? 10.001 23.268 28.460 1.00 92.56 221 GLU A O 1
ATOM 1793 N N . LEU A 1 222 ? 8.129 22.159 29.008 1.00 90.44 222 LEU A N 1
ATOM 1794 C CA . LEU A 1 222 ? 7.780 21.799 27.630 1.00 90.44 222 LEU A CA 1
ATOM 1795 C C . LEU A 1 222 ? 7.611 23.032 26.733 1.00 90.44 222 LEU A C 1
ATOM 1797 O O . LEU A 1 222 ? 7.931 22.977 25.546 1.00 90.44 222 LEU A O 1
ATOM 1801 N N . SER A 1 223 ? 7.131 24.154 27.284 1.00 86.75 223 SER A N 1
ATOM 1802 C CA . SER A 1 223 ? 7.000 25.409 26.534 1.00 86.75 223 SER A CA 1
ATOM 1803 C C . SER A 1 223 ? 8.348 26.039 26.169 1.00 86.75 223 SER A C 1
ATOM 1805 O O . SER A 1 223 ? 8.443 26.717 25.146 1.00 86.75 223 SER A O 1
ATOM 1807 N N . LYS A 1 224 ? 9.389 25.772 26.969 1.00 90.00 224 LYS A N 1
ATOM 1808 C CA . LYS A 1 224 ? 10.759 26.263 26.770 1.00 90.00 224 LYS A CA 1
ATOM 1809 C C . LYS A 1 224 ? 11.578 25.383 25.821 1.00 90.00 224 LYS A C 1
ATOM 1811 O O . LYS A 1 224 ? 12.663 25.789 25.421 1.00 90.00 224 LYS A O 1
ATOM 1816 N N . LEU A 1 225 ? 11.087 24.195 25.452 1.00 87.25 225 LEU A N 1
ATOM 1817 C CA . LEU A 1 225 ? 11.817 23.291 24.565 1.00 87.25 225 LEU A CA 1
ATOM 1818 C C . LEU A 1 225 ? 12.051 23.912 23.182 1.00 87.25 225 LEU A C 1
ATOM 1820 O O . LEU A 1 225 ? 11.117 24.268 22.452 1.00 87.25 225 LEU A O 1
ATOM 1824 N N . GLU A 1 226 ? 13.320 23.945 22.782 1.00 82.88 226 GLU A N 1
ATOM 1825 C CA . GLU A 1 226 ? 13.711 24.260 21.416 1.00 82.88 226 GLU A CA 1
ATOM 1826 C C . GLU A 1 226 ? 13.395 23.083 20.492 1.00 82.88 226 GLU A C 1
ATOM 1828 O O . GLU A 1 226 ? 14.056 22.041 20.487 1.00 82.88 226 GLU A O 1
ATOM 1833 N N . VAL A 1 227 ? 12.368 23.250 19.663 1.00 75.50 227 VAL A N 1
ATOM 1834 C CA . VAL A 1 227 ? 12.029 22.267 18.634 1.00 75.50 227 VAL A CA 1
ATOM 1835 C C . VAL A 1 227 ? 13.025 22.407 17.482 1.00 75.50 227 VAL A C 1
ATOM 1837 O O . VAL A 1 227 ? 12.859 23.258 16.605 1.00 75.50 227 VAL A O 1
ATOM 1840 N N . LYS A 1 228 ? 14.064 21.563 17.470 1.00 70.81 228 LYS A N 1
ATOM 1841 C CA . LYS A 1 228 ? 15.003 21.478 16.342 1.00 70.81 228 LYS A CA 1
ATOM 1842 C C . LYS A 1 228 ? 14.253 21.086 15.069 1.00 70.81 228 LYS A C 1
ATOM 1844 O O . LYS A 1 228 ? 13.502 20.111 15.038 1.00 70.81 228 LYS A O 1
ATOM 1849 N N . GLN A 1 229 ? 14.465 21.847 13.999 1.00 64.12 229 GLN A N 1
ATOM 1850 C CA . GLN A 1 229 ? 13.887 21.532 12.698 1.00 64.12 229 GLN A CA 1
ATOM 1851 C C . GLN A 1 229 ? 14.626 20.336 12.089 1.00 64.12 229 GLN A C 1
ATOM 1853 O O . GLN A 1 229 ? 15.783 20.447 11.686 1.00 64.12 229 GLN A O 1
ATOM 1858 N N . PHE A 1 230 ? 13.963 19.186 11.999 1.00 67.06 230 PHE A N 1
ATOM 1859 C CA . PHE A 1 230 ? 14.500 18.052 11.252 1.00 67.06 230 PHE A CA 1
ATOM 1860 C C . PHE A 1 230 ? 14.439 18.341 9.748 1.00 67.06 230 PHE A C 1
ATOM 1862 O O . PHE A 1 230 ? 13.431 18.840 9.233 1.00 67.06 230 PHE A O 1
ATOM 1869 N N . ARG A 1 231 ? 15.518 18.012 9.027 1.00 68.81 231 ARG A N 1
ATOM 1870 C CA . ARG A 1 231 ? 15.514 18.038 7.559 1.00 68.81 231 ARG A CA 1
ATOM 1871 C C . ARG A 1 231 ? 14.492 17.014 7.054 1.00 68.81 231 ARG A C 1
ATOM 1873 O O . ARG A 1 231 ? 14.332 15.944 7.641 1.00 68.81 231 ARG A O 1
ATOM 1880 N N . ASP A 1 232 ? 13.756 17.371 6.001 1.00 72.12 232 ASP A N 1
ATOM 1881 C CA . ASP A 1 232 ? 12.832 16.428 5.364 1.00 72.12 232 ASP A CA 1
ATOM 1882 C C . ASP A 1 232 ? 13.658 15.243 4.841 1.00 72.12 232 ASP A C 1
ATOM 1884 O O . ASP A 1 232 ? 14.705 15.447 4.226 1.00 72.12 232 ASP A O 1
ATOM 1888 N N . ASN A 1 233 ? 13.231 14.018 5.143 1.00 79.62 233 ASN A N 1
ATOM 1889 C CA . ASN A 1 233 ? 13.900 12.806 4.670 1.00 79.62 233 ASN A CA 1
ATOM 1890 C C . ASN A 1 233 ? 13.446 12.416 3.249 1.00 79.62 233 ASN A C 1
ATOM 1892 O O . ASN A 1 233 ? 13.829 11.360 2.732 1.00 79.62 233 ASN A O 1
ATOM 1896 N N . LEU A 1 234 ? 12.656 13.290 2.617 1.00 79.31 234 LEU A N 1
ATOM 1897 C CA . LEU A 1 234 ? 12.306 13.301 1.205 1.00 79.31 234 LEU A CA 1
ATOM 1898 C C . LEU A 1 234 ? 12.800 14.597 0.546 1.00 79.31 234 LEU A C 1
ATOM 1900 O O . LEU A 1 234 ? 12.627 15.701 1.066 1.00 79.31 234 LEU A O 1
ATOM 1904 N N . SER A 1 235 ? 13.386 14.460 -0.637 1.00 82.06 235 SER A N 1
ATOM 1905 C CA . SER A 1 235 ? 13.718 15.573 -1.521 1.00 82.06 235 SER A CA 1
ATOM 1906 C C . SER A 1 235 ? 12.453 16.273 -2.036 1.00 82.06 235 SER A C 1
ATOM 1908 O O . SER A 1 235 ? 11.347 15.723 -2.029 1.00 82.06 235 SER A O 1
ATOM 1910 N N . LYS A 1 236 ? 12.611 17.505 -2.537 1.00 79.25 236 LYS A N 1
ATOM 1911 C CA . LYS A 1 236 ? 11.501 18.265 -3.138 1.00 79.25 236 LYS A CA 1
ATOM 1912 C C . LYS A 1 236 ? 10.872 17.520 -4.324 1.00 79.25 236 LYS A C 1
ATOM 1914 O O . LYS A 1 236 ? 9.651 17.537 -4.451 1.00 79.25 236 LYS A O 1
ATOM 1919 N N . LEU A 1 237 ? 11.689 16.854 -5.144 1.00 78.88 237 LEU A N 1
ATOM 1920 C CA . LEU A 1 237 ? 11.231 16.076 -6.299 1.00 78.88 237 LEU A CA 1
ATOM 1921 C C . LEU A 1 237 ? 10.453 14.829 -5.869 1.00 78.88 237 LEU A C 1
ATOM 1923 O O . LEU A 1 237 ? 9.341 14.631 -6.344 1.00 78.88 237 LEU A O 1
ATOM 1927 N N . GLU A 1 238 ? 10.963 14.052 -4.904 1.00 80.56 238 GLU A N 1
ATOM 1928 C CA . GLU A 1 238 ? 10.236 12.893 -4.351 1.00 80.56 238 GLU A CA 1
ATOM 1929 C C . GLU A 1 238 ? 8.878 13.316 -3.775 1.00 80.56 238 GLU A C 1
ATOM 1931 O O . GLU A 1 238 ? 7.860 12.659 -3.986 1.00 80.56 238 GLU A O 1
ATOM 1936 N N . ARG A 1 239 ? 8.834 14.449 -3.069 1.00 81.19 239 ARG A N 1
ATOM 1937 C CA . ARG A 1 239 ? 7.593 14.975 -2.497 1.00 81.19 239 ARG A CA 1
ATOM 1938 C C . ARG A 1 239 ? 6.607 15.429 -3.569 1.00 81.19 239 ARG A C 1
ATOM 1940 O O . ARG A 1 239 ? 5.410 15.199 -3.407 1.00 81.19 239 ARG A O 1
ATOM 1947 N N . LYS A 1 240 ? 7.098 16.068 -4.634 1.00 82.38 240 LYS A N 1
ATOM 1948 C CA . LYS A 1 240 ? 6.285 16.463 -5.787 1.00 82.38 240 LYS A CA 1
ATOM 1949 C C . LYS A 1 240 ? 5.694 15.226 -6.466 1.00 82.38 240 LYS A C 1
ATOM 1951 O O . LYS A 1 240 ? 4.478 15.156 -6.594 1.00 82.38 240 LYS A O 1
ATOM 1956 N N . ALA A 1 241 ? 6.513 14.211 -6.735 1.00 81.50 241 ALA A N 1
ATOM 1957 C CA . ALA A 1 241 ? 6.071 12.945 -7.314 1.00 81.50 241 ALA A CA 1
ATOM 1958 C C . ALA A 1 241 ? 5.028 12.228 -6.436 1.00 81.50 241 ALA A C 1
ATOM 1960 O O . ALA A 1 241 ? 4.018 11.747 -6.937 1.00 81.50 241 ALA A O 1
ATOM 1961 N N . LEU A 1 242 ? 5.206 12.200 -5.108 1.00 84.56 242 LEU A N 1
ATOM 1962 C CA . LEU A 1 242 ? 4.209 11.629 -4.192 1.00 84.56 242 LEU A CA 1
ATOM 1963 C C . LEU A 1 242 ? 2.885 12.401 -4.199 1.00 84.56 242 LEU A C 1
ATOM 1965 O O . LEU A 1 242 ? 1.822 11.799 -4.056 1.00 84.56 242 LEU A O 1
ATOM 1969 N N . ILE A 1 243 ? 2.938 13.729 -4.326 1.00 85.19 243 ILE A N 1
ATOM 1970 C CA . ILE A 1 243 ? 1.740 14.563 -4.453 1.00 85.19 243 ILE A CA 1
ATOM 1971 C C . ILE A 1 243 ? 1.053 14.273 -5.788 1.00 85.19 243 ILE A C 1
ATOM 1973 O O . ILE A 1 243 ? -0.152 14.049 -5.782 1.00 85.19 243 ILE A O 1
ATOM 1977 N N . GLU A 1 244 ? 1.793 14.228 -6.892 1.00 88.81 244 GLU A N 1
ATOM 1978 C CA . GLU A 1 244 ? 1.265 13.906 -8.222 1.00 88.81 244 GLU A CA 1
ATOM 1979 C C . GLU A 1 244 ? 0.615 12.517 -8.238 1.00 88.81 244 GLU A C 1
ATOM 1981 O O . GLU A 1 244 ? -0.544 12.391 -8.617 1.00 88.81 244 GLU A O 1
ATOM 1986 N N . LEU A 1 245 ? 1.293 11.492 -7.708 1.00 86.94 245 LEU A N 1
ATOM 1987 C CA . LEU A 1 245 ? 0.741 10.140 -7.572 1.00 86.94 245 LEU A CA 1
ATOM 1988 C C . LEU A 1 245 ? -0.518 10.111 -6.702 1.00 86.94 245 LEU A C 1
ATOM 1990 O O . LEU A 1 245 ? -1.481 9.428 -7.033 1.00 86.94 245 LEU A O 1
ATOM 1994 N N . LYS A 1 246 ? -0.537 10.856 -5.592 1.00 86.56 246 LYS A N 1
ATOM 1995 C CA . LYS A 1 246 ? -1.698 10.901 -4.694 1.00 86.56 246 LYS A CA 1
ATOM 1996 C C . LYS A 1 246 ? -2.931 11.529 -5.352 1.00 86.56 246 LYS A C 1
ATOM 1998 O O . LYS A 1 246 ? -4.041 11.142 -5.003 1.00 86.56 246 LYS A O 1
ATOM 2003 N N . HIS A 1 247 ? -2.742 12.508 -6.235 1.00 89.88 247 HIS A N 1
ATOM 2004 C CA . HIS A 1 247 ? -3.838 13.195 -6.929 1.00 89.88 247 HIS A CA 1
ATOM 2005 C C . HIS A 1 247 ? -4.135 12.601 -8.310 1.00 89.88 247 HIS A C 1
ATOM 2007 O O . HIS A 1 247 ? -5.013 13.095 -9.008 1.00 89.88 247 HIS A O 1
ATOM 2013 N N . ASN A 1 248 ? -3.424 11.548 -8.716 1.00 91.56 248 ASN A N 1
ATOM 2014 C CA . ASN A 1 248 ? -3.695 10.879 -9.972 1.00 91.56 248 ASN A CA 1
ATOM 2015 C C . ASN A 1 248 ? -4.916 9.957 -9.824 1.00 91.56 248 ASN A C 1
ATOM 2017 O O . ASN A 1 248 ? -4.831 8.864 -9.266 1.00 91.56 248 ASN A O 1
ATOM 2021 N N . ASP A 1 249 ? -6.048 10.391 -10.373 1.00 91.81 249 ASP A N 1
ATOM 2022 C CA . ASP A 1 249 ? -7.310 9.654 -10.316 1.00 91.81 249 ASP A CA 1
ATOM 2023 C C . ASP A 1 249 ? -7.378 8.426 -11.230 1.00 91.81 249 ASP A C 1
ATOM 2025 O O . ASP A 1 249 ? -8.309 7.632 -11.097 1.00 91.81 249 ASP A O 1
ATOM 2029 N N . SER A 1 250 ? -6.415 8.236 -12.135 1.00 91.50 250 SER A N 1
ATOM 2030 C CA . SER A 1 250 ? -6.361 7.060 -13.016 1.00 91.50 250 SER A CA 1
ATOM 2031 C C . SER A 1 250 ? -5.789 5.817 -12.331 1.00 91.50 250 SER A C 1
ATOM 2033 O O . SER A 1 250 ? -5.989 4.699 -12.813 1.00 91.50 250 SER A O 1
ATOM 2035 N N . ILE A 1 251 ? -5.115 5.985 -11.189 1.00 90.44 251 ILE A N 1
ATOM 2036 C CA . ILE A 1 251 ? -4.471 4.895 -10.459 1.00 90.44 251 ILE A CA 1
ATOM 2037 C C . ILE A 1 251 ? -5.180 4.598 -9.138 1.00 90.44 251 ILE A C 1
ATOM 2039 O O . ILE A 1 251 ? -5.786 5.456 -8.500 1.00 90.44 251 ILE A O 1
ATOM 2043 N N . TYR A 1 252 ? -5.075 3.349 -8.705 1.00 89.94 252 TYR A N 1
ATOM 2044 C CA . TYR A 1 252 ? -5.483 2.894 -7.388 1.00 89.94 252 TYR A CA 1
ATOM 2045 C C . TYR A 1 252 ? -4.288 2.250 -6.688 1.00 89.94 252 TYR A C 1
ATOM 2047 O O . TYR A 1 252 ? -3.663 1.324 -7.207 1.00 89.94 252 TYR A O 1
ATOM 2055 N N . VAL A 1 253 ? -3.957 2.755 -5.500 1.00 90.19 253 VAL A N 1
ATOM 2056 C CA . VAL A 1 253 ? -2.845 2.254 -4.687 1.00 90.19 253 VAL A CA 1
ATOM 2057 C C . VAL A 1 253 ? -3.407 1.370 -3.581 1.00 90.19 253 VAL A C 1
ATOM 2059 O O . VAL A 1 253 ? -4.201 1.821 -2.757 1.00 90.19 253 VAL A O 1
ATOM 2062 N N . SER A 1 254 ? -2.984 0.110 -3.548 1.00 88.56 254 SER A N 1
ATOM 2063 C CA . SER A 1 254 ? -3.444 -0.878 -2.568 1.00 88.56 254 SER A CA 1
ATOM 2064 C C . SER A 1 254 ? -2.309 -1.760 -2.067 1.00 88.56 254 SER A C 1
ATOM 2066 O O . SER A 1 254 ? -1.190 -1.716 -2.574 1.00 88.56 254 SER A O 1
ATOM 2068 N N . LYS A 1 255 ? -2.585 -2.562 -1.038 1.00 89.94 255 LYS A N 1
ATOM 2069 C CA . LYS A 1 255 ? -1.676 -3.626 -0.610 1.00 89.94 255 LYS A CA 1
ATOM 2070 C C . LYS A 1 255 ? -1.971 -4.901 -1.387 1.00 89.94 255 LYS A C 1
ATOM 2072 O O . LYS A 1 255 ? -3.131 -5.219 -1.628 1.00 89.94 255 LYS A O 1
ATOM 2077 N N . ALA A 1 256 ? -0.931 -5.658 -1.704 1.00 89.06 256 ALA A N 1
ATOM 2078 C CA . ALA A 1 256 ? -1.056 -7.019 -2.194 1.00 89.06 256 ALA A CA 1
ATOM 2079 C C . ALA A 1 256 ? -1.680 -7.939 -1.133 1.00 89.06 256 ALA A C 1
ATOM 2081 O O . ALA A 1 256 ? -1.522 -7.735 0.072 1.00 89.06 256 ALA A O 1
ATOM 2082 N N . ASP A 1 257 ? -2.326 -9.006 -1.599 1.00 89.00 257 ASP A N 1
ATOM 2083 C CA . ASP A 1 257 ? -2.932 -10.044 -0.758 1.00 89.00 257 ASP A CA 1
ATOM 2084 C C . ASP A 1 257 ? -1.912 -10.784 0.127 1.00 89.00 257 ASP A C 1
ATOM 2086 O O . ASP A 1 257 ? -2.253 -11.287 1.196 1.00 89.00 257 ASP A O 1
ATOM 2090 N N . LYS A 1 258 ? -0.653 -10.852 -0.321 1.00 82.38 258 LYS A N 1
ATOM 2091 C CA . LYS A 1 258 ? 0.475 -11.443 0.408 1.00 82.38 258 LYS A CA 1
ATOM 2092 C C . LYS A 1 258 ? 1.675 -10.498 0.389 1.00 82.38 258 LYS A C 1
ATOM 2094 O O . LYS A 1 258 ? 1.798 -9.660 -0.499 1.00 82.38 258 LYS A O 1
ATOM 2099 N N . ASN A 1 259 ? 2.574 -10.675 1.355 1.00 72.88 259 ASN A N 1
ATOM 2100 C CA . ASN A 1 259 ? 3.903 -10.049 1.414 1.00 72.88 259 ASN A CA 1
ATOM 2101 C C . ASN A 1 259 ? 3.942 -8.533 1.706 1.00 72.88 259 ASN A C 1
ATOM 2103 O O . ASN A 1 259 ? 4.999 -7.923 1.573 1.00 72.88 259 ASN A O 1
ATOM 2107 N N . ASN A 1 260 ? 2.830 -7.920 2.150 1.00 73.12 260 ASN A N 1
ATOM 2108 C CA . ASN A 1 260 ? 2.733 -6.489 2.515 1.00 73.12 260 ASN A CA 1
ATOM 2109 C C . ASN A 1 260 ? 3.322 -5.538 1.446 1.00 73.12 260 ASN A C 1
ATOM 2111 O O . ASN A 1 260 ? 3.817 -4.456 1.758 1.00 73.12 260 ASN A O 1
ATOM 2115 N N . THR A 1 261 ? 3.286 -5.962 0.184 1.00 79.62 261 THR A N 1
ATOM 2116 C CA . THR A 1 261 ? 3.791 -5.212 -0.965 1.00 79.62 261 THR A CA 1
ATOM 2117 C C . THR A 1 261 ? 2.766 -4.165 -1.385 1.00 79.62 261 THR A C 1
ATOM 2119 O O . THR A 1 261 ? 1.569 -4.448 -1.408 1.00 79.62 261 THR A O 1
ATOM 2122 N N . THR A 1 262 ? 3.216 -2.962 -1.734 1.00 84.75 262 THR A N 1
ATOM 2123 C CA . THR A 1 262 ? 2.353 -1.934 -2.330 1.00 84.75 262 THR A CA 1
ATOM 2124 C C . THR A 1 262 ? 2.192 -2.206 -3.821 1.00 84.75 262 THR A C 1
ATOM 2126 O O . THR A 1 262 ? 3.182 -2.418 -4.517 1.00 84.75 262 THR A O 1
ATOM 2129 N N . VAL A 1 263 ? 0.956 -2.180 -4.310 1.00 85.19 263 VAL A N 1
ATOM 2130 C CA . VAL A 1 263 ? 0.601 -2.390 -5.715 1.00 85.19 263 VAL A CA 1
ATOM 2131 C C . VAL A 1 263 ? -0.110 -1.145 -6.228 1.00 85.19 263 VAL A C 1
ATOM 2133 O O . VAL A 1 263 ? -1.007 -0.615 -5.569 1.00 85.19 263 VAL A O 1
ATOM 2136 N N . ILE A 1 264 ? 0.291 -0.696 -7.413 1.00 87.44 264 ILE A N 1
ATOM 2137 C CA . ILE A 1 264 ? -0.387 0.356 -8.166 1.00 87.44 264 ILE A CA 1
ATOM 2138 C C . ILE A 1 264 ? -1.108 -0.331 -9.320 1.00 87.44 264 ILE A C 1
ATOM 2140 O O . ILE A 1 264 ? -0.488 -1.084 -10.066 1.00 87.44 264 ILE A O 1
ATOM 2144 N N . VAL A 1 265 ? -2.413 -0.107 -9.439 1.00 85.75 265 VAL A N 1
ATOM 2145 C CA . VAL A 1 265 ? -3.241 -0.667 -10.513 1.00 85.75 265 VAL A CA 1
ATOM 2146 C C . VAL A 1 265 ? -4.013 0.440 -11.215 1.00 85.75 265 VAL A C 1
ATOM 2148 O O . VAL A 1 265 ? -4.279 1.486 -10.622 1.00 85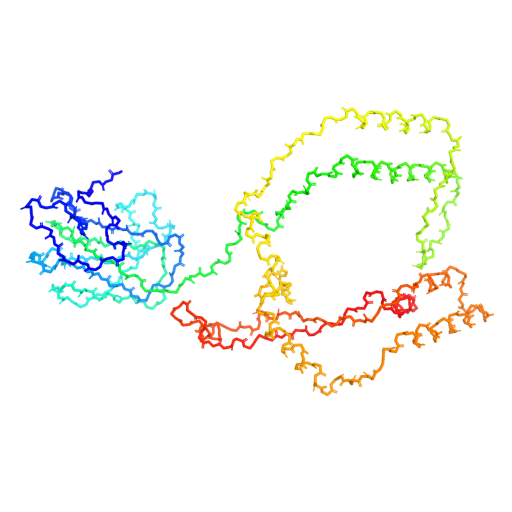.75 265 VAL A O 1
ATOM 2151 N N . ASN A 1 266 ? -4.406 0.207 -12.465 1.00 86.88 266 ASN A N 1
ATOM 2152 C CA . ASN A 1 266 ? -5.348 1.082 -13.148 1.00 86.88 266 ASN A CA 1
ATOM 2153 C C . ASN A 1 266 ? -6.704 1.049 -12.416 1.00 86.88 266 ASN A C 1
ATOM 2155 O O . ASN A 1 266 ? -7.238 -0.021 -12.107 1.00 86.88 266 ASN A O 1
ATOM 2159 N N . LYS A 1 267 ? -7.258 2.224 -12.107 1.00 90.19 267 LYS A N 1
ATOM 2160 C CA . LYS A 1 267 ? -8.498 2.348 -11.330 1.00 90.19 267 LYS A CA 1
ATOM 2161 C C . LYS A 1 267 ? -9.714 1.814 -12.087 1.00 90.19 267 LYS A C 1
ATOM 2163 O O . LYS A 1 267 ? -10.593 1.225 -11.463 1.00 90.19 267 LYS A O 1
ATOM 2168 N N . ILE A 1 268 ? -9.762 1.988 -13.407 1.00 90.12 268 ILE A N 1
ATOM 2169 C CA . ILE A 1 268 ? -10.858 1.499 -14.254 1.00 90.12 268 ILE A CA 1
ATOM 2170 C C . ILE A 1 268 ? -10.889 -0.029 -14.215 1.00 90.12 268 ILE A C 1
ATOM 2172 O O . ILE A 1 268 ? -11.944 -0.613 -13.966 1.00 90.12 268 ILE A O 1
ATOM 2176 N N . ASP A 1 269 ? -9.741 -0.680 -14.385 1.00 87.88 269 ASP A N 1
ATOM 2177 C CA . ASP A 1 269 ? -9.663 -2.145 -14.379 1.00 87.88 269 ASP A CA 1
ATOM 2178 C C . ASP A 1 269 ? -9.947 -2.727 -12.993 1.00 87.88 269 ASP A C 1
ATOM 2180 O O . ASP A 1 269 ? -10.657 -3.725 -12.863 1.00 87.88 269 ASP A O 1
ATOM 2184 N N . TYR A 1 270 ? -9.496 -2.044 -11.940 1.00 91.56 270 TYR A N 1
ATOM 2185 C CA . TYR A 1 270 ? -9.833 -2.398 -10.565 1.00 91.56 270 TYR A CA 1
ATOM 2186 C C . TYR A 1 270 ? -11.346 -2.330 -10.291 1.00 91.56 270 TYR A C 1
ATOM 2188 O O . TYR A 1 270 ? -11.905 -3.240 -9.674 1.00 91.56 270 TYR A O 1
ATOM 2196 N N . ILE A 1 271 ? -12.029 -1.282 -10.769 1.00 92.12 271 ILE A N 1
ATOM 2197 C CA . ILE A 1 271 ? -13.489 -1.152 -10.638 1.00 92.12 271 ILE A CA 1
ATOM 2198 C C . ILE A 1 271 ? -14.195 -2.260 -11.424 1.00 92.12 271 ILE A C 1
ATOM 2200 O O . ILE A 1 271 ? -15.074 -2.915 -10.867 1.00 92.12 271 ILE A O 1
ATOM 2204 N N . LYS A 1 272 ? -13.780 -2.529 -12.669 1.00 91.31 272 LYS A N 1
ATOM 2205 C CA . LYS A 1 272 ? -14.335 -3.623 -13.487 1.00 91.31 272 LYS A CA 1
ATOM 2206 C C . LYS A 1 272 ? -14.214 -4.977 -12.784 1.00 91.31 272 LYS A C 1
ATOM 2208 O O . LYS A 1 272 ? -15.191 -5.723 -12.731 1.00 91.31 272 LYS A O 1
ATOM 2213 N N . ALA A 1 273 ? -13.054 -5.275 -12.194 1.00 90.81 273 ALA A N 1
ATOM 2214 C CA . ALA A 1 273 ? -12.853 -6.492 -11.409 1.00 90.81 273 ALA A CA 1
ATOM 2215 C C . ALA A 1 273 ? -13.807 -6.554 -10.200 1.00 90.81 273 ALA A C 1
ATOM 2217 O O . ALA A 1 273 ? -14.398 -7.598 -9.924 1.00 90.81 273 ALA A O 1
ATOM 2218 N N . GLY A 1 274 ? -14.014 -5.427 -9.510 1.00 92.12 274 GLY A N 1
ATOM 2219 C CA . GLY A 1 274 ? -14.955 -5.319 -8.390 1.00 92.12 274 GLY A CA 1
ATOM 2220 C C . GLY A 1 274 ? -16.398 -5.585 -8.805 1.00 92.12 274 GLY A C 1
ATOM 2221 O O . GLY A 1 274 ? -17.086 -6.383 -8.170 1.00 92.12 274 GLY A O 1
ATOM 2222 N N . THR A 1 275 ? -16.841 -4.970 -9.900 1.00 92.12 275 THR A N 1
ATOM 2223 C CA . THR A 1 275 ? -18.186 -5.168 -10.452 1.00 92.12 275 THR A CA 1
ATOM 2224 C C . THR A 1 275 ? -18.403 -6.607 -10.916 1.00 92.12 275 THR A C 1
ATOM 2226 O O . THR A 1 275 ? -19.466 -7.164 -10.661 1.00 92.12 275 THR A O 1
ATOM 2229 N N . SER A 1 276 ? -17.394 -7.242 -11.521 1.00 91.19 276 SER A N 1
ATOM 2230 C CA . SER A 1 276 ? -17.454 -8.661 -11.901 1.00 91.19 276 SER A CA 1
ATOM 2231 C C . SER A 1 276 ? -17.697 -9.569 -10.689 1.00 91.19 276 SER A C 1
ATOM 2233 O O . SER A 1 276 ? -18.580 -10.424 -10.720 1.00 91.19 276 SER A O 1
ATOM 2235 N N . HIS A 1 277 ? -17.004 -9.324 -9.569 1.00 90.38 277 HIS A N 1
ATOM 2236 C CA . HIS A 1 277 ? -17.268 -10.050 -8.325 1.00 90.38 277 HIS A CA 1
ATOM 2237 C C . HIS A 1 277 ? -18.687 -9.813 -7.789 1.00 90.38 277 HIS A C 1
ATOM 2239 O O . HIS A 1 277 ? -19.324 -10.764 -7.338 1.00 90.38 277 HIS A O 1
ATOM 2245 N N . LEU A 1 278 ? -19.186 -8.575 -7.836 1.00 90.38 278 LEU A N 1
ATOM 2246 C CA . LEU A 1 278 ? -20.526 -8.221 -7.350 1.00 90.38 278 LEU A CA 1
ATOM 2247 C C . LEU A 1 278 ? -21.658 -8.803 -8.205 1.00 90.38 278 LEU A C 1
ATOM 2249 O O . LEU A 1 278 ? -22.722 -9.086 -7.671 1.00 90.38 278 LEU A O 1
ATOM 2253 N N . ASN A 1 279 ? -21.425 -9.013 -9.499 1.00 88.88 279 ASN A N 1
ATOM 2254 C CA . ASN A 1 279 ? -22.395 -9.619 -10.414 1.00 88.88 279 ASN A CA 1
ATOM 2255 C C . ASN A 1 279 ? -22.359 -11.160 -10.400 1.00 88.88 279 ASN A C 1
ATOM 2257 O O . ASN A 1 279 ? -22.975 -11.798 -11.250 1.00 88.88 279 ASN A O 1
ATOM 2261 N N . SER A 1 280 ? -21.620 -11.768 -9.468 1.00 86.75 280 SER A N 1
ATOM 2262 C CA . SER A 1 280 ? -21.597 -13.221 -9.290 1.00 86.75 280 SER A CA 1
ATOM 2263 C C . SER A 1 280 ? -22.812 -13.728 -8.505 1.00 86.75 280 SER A C 1
ATOM 2265 O O . SER A 1 280 ? -23.470 -12.974 -7.791 1.00 86.75 280 SER A O 1
ATOM 2267 N N . ASN A 1 281 ? -23.039 -15.044 -8.534 1.00 88.94 281 ASN A N 1
ATOM 2268 C CA . ASN A 1 281 ? -24.120 -15.722 -7.799 1.00 88.94 281 ASN A CA 1
ATOM 2269 C C . ASN A 1 281 ? -24.000 -15.623 -6.260 1.00 88.94 281 ASN A C 1
ATOM 2271 O O . ASN A 1 281 ? -24.828 -16.174 -5.539 1.00 88.94 281 ASN A O 1
ATOM 2275 N N . HIS A 1 282 ? -22.956 -14.970 -5.743 1.00 87.94 282 HIS A N 1
ATOM 2276 C CA . HIS A 1 282 ? -22.692 -14.831 -4.312 1.00 87.94 282 HIS A CA 1
ATOM 2277 C C . HIS A 1 282 ? -23.279 -13.556 -3.696 1.00 87.94 282 HIS A C 1
ATOM 2279 O O . HIS A 1 282 ? -23.316 -13.446 -2.470 1.00 87.94 282 HIS A O 1
ATOM 2285 N N . TYR A 1 283 ? -23.711 -12.591 -4.512 1.00 88.25 283 TYR A N 1
ATOM 2286 C CA . TYR A 1 283 ? -24.223 -11.308 -4.037 1.00 88.25 283 TYR A CA 1
ATOM 2287 C C . TYR A 1 283 ? -25.589 -11.002 -4.643 1.00 88.25 283 TYR A C 1
ATOM 2289 O O . TYR A 1 283 ? -25.868 -11.315 -5.796 1.00 88.25 283 TYR A O 1
ATOM 2297 N N . LEU A 1 284 ? -26.439 -10.351 -3.851 1.00 87.75 284 LEU A N 1
ATOM 2298 C CA . LEU A 1 284 ? -27.755 -9.887 -4.271 1.00 87.75 284 LEU A CA 1
ATOM 2299 C C . LEU A 1 284 ? -27.815 -8.370 -4.128 1.00 87.75 284 LEU A C 1
ATOM 2301 O O . LEU A 1 284 ? -27.480 -7.815 -3.078 1.00 87.75 284 LEU A O 1
ATOM 2305 N N . LYS A 1 285 ? -28.245 -7.694 -5.195 1.00 88.44 285 LYS A N 1
ATOM 2306 C CA . LYS A 1 285 ? -28.455 -6.248 -5.179 1.00 88.44 285 LYS A CA 1
ATOM 2307 C C . LYS A 1 285 ? -29.706 -5.934 -4.362 1.00 88.44 285 LYS A C 1
ATOM 2309 O O . LYS A 1 285 ? -30.780 -6.455 -4.640 1.00 88.44 285 LYS A O 1
ATOM 2314 N N . ILE A 1 286 ? -29.556 -5.056 -3.378 1.00 87.50 286 ILE A N 1
ATOM 2315 C CA . ILE A 1 286 ? -30.664 -4.514 -2.588 1.00 87.50 286 ILE A CA 1
ATOM 2316 C C . ILE A 1 286 ? -31.047 -3.130 -3.117 1.00 87.50 286 ILE A C 1
ATOM 2318 O O . ILE A 1 286 ? -30.179 -2.375 -3.560 1.00 87.50 286 ILE A O 1
ATOM 2322 N N . ASN A 1 287 ? -32.340 -2.804 -3.074 1.00 86.75 287 ASN A N 1
ATOM 2323 C CA . ASN A 1 287 ? -32.856 -1.521 -3.565 1.00 86.75 287 ASN A CA 1
ATOM 2324 C C . ASN A 1 287 ? -32.519 -0.366 -2.622 1.00 86.75 287 ASN A C 1
ATOM 2326 O O . ASN A 1 287 ? -32.264 0.744 -3.079 1.00 86.75 287 ASN A O 1
ATOM 2330 N N . GLU A 1 288 ? -32.477 -0.640 -1.316 1.00 83.62 288 GLU A N 1
ATOM 2331 C CA . GLU A 1 288 ? -32.225 0.370 -0.296 1.00 83.62 288 GLU A CA 1
ATOM 2332 C C . GLU A 1 288 ? -31.254 -0.115 0.784 1.00 83.62 288 GLU A C 1
ATOM 2334 O O . GLU A 1 288 ? -31.149 -1.319 1.051 1.00 83.62 288 GLU A O 1
ATOM 2339 N N . PRO A 1 289 ? -30.530 0.808 1.440 1.00 80.88 289 PRO A N 1
ATOM 2340 C CA . PRO A 1 289 ? -29.567 0.454 2.464 1.00 80.88 289 PRO A CA 1
ATOM 2341 C C . PRO A 1 289 ? -30.273 -0.045 3.743 1.00 80.88 289 PRO A C 1
ATOM 2343 O O . PRO A 1 289 ? -30.873 0.729 4.481 1.00 80.88 289 PRO A O 1
ATOM 2346 N N . THR A 1 290 ? -30.120 -1.327 4.083 1.00 83.50 290 THR A N 1
ATOM 2347 C CA . THR A 1 290 ? -30.802 -1.955 5.239 1.00 83.50 290 THR A CA 1
ATOM 2348 C C . THR A 1 290 ? -30.156 -1.687 6.604 1.00 83.50 290 THR A C 1
ATOM 2350 O O . THR A 1 290 ? -30.700 -2.092 7.630 1.00 83.50 290 THR A O 1
ATOM 2353 N N . THR A 1 291 ? -29.019 -0.983 6.662 1.00 83.12 291 THR A N 1
ATOM 2354 C CA . THR A 1 291 ? -28.263 -0.750 7.910 1.00 83.12 291 THR A CA 1
ATOM 2355 C C . THR A 1 291 ? -29.122 -0.174 9.026 1.00 83.12 291 THR A C 1
ATOM 2357 O O . THR A 1 291 ? -29.036 -0.663 10.144 1.00 83.12 291 THR A O 1
ATOM 2360 N N . ASN A 1 292 ? -29.996 0.796 8.749 1.00 84.31 292 ASN A N 1
ATOM 2361 C CA . ASN A 1 292 ? -30.843 1.389 9.791 1.00 84.31 292 ASN A CA 1
ATOM 2362 C C . ASN A 1 292 ? -31.844 0.380 10.374 1.00 84.31 292 ASN A C 1
ATOM 2364 O O . ASN A 1 292 ? -32.073 0.370 11.583 1.00 84.31 292 ASN A O 1
ATOM 2368 N N . VAL A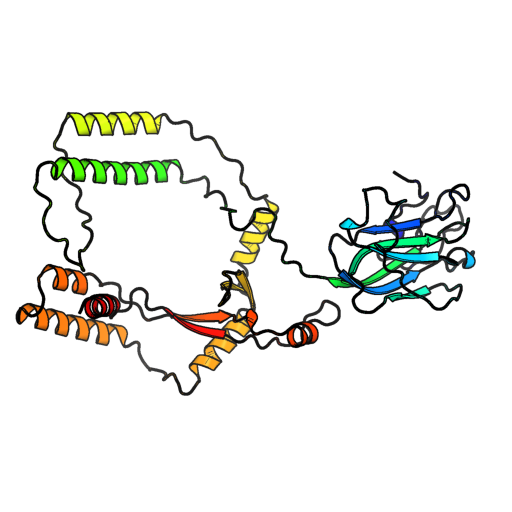 1 293 ? -32.388 -0.502 9.530 1.00 86.31 293 VAL A N 1
ATOM 2369 C CA . VAL A 1 293 ? -33.295 -1.580 9.950 1.00 86.31 293 VAL A CA 1
ATOM 2370 C C . VAL A 1 293 ? -32.556 -2.577 10.841 1.00 86.31 293 VAL A C 1
ATOM 2372 O O . VAL A 1 293 ? -33.048 -2.947 11.908 1.00 86.31 293 VAL A O 1
ATOM 2375 N N . VAL A 1 294 ? -31.336 -2.955 10.450 1.00 86.00 294 VAL A N 1
ATOM 2376 C CA . VAL A 1 294 ? -30.478 -3.860 11.228 1.00 86.00 294 VAL A CA 1
ATOM 2377 C C . VAL A 1 294 ? -30.073 -3.227 12.561 1.00 86.00 294 VAL A C 1
ATOM 2379 O O . VAL A 1 294 ? -30.174 -3.876 13.596 1.00 86.00 294 VAL A O 1
ATOM 2382 N N . VAL A 1 295 ? -29.671 -1.952 12.569 1.00 86.69 295 VAL A N 1
ATOM 2383 C CA . VAL A 1 295 ? -29.322 -1.210 13.794 1.00 86.69 295 VAL A CA 1
ATOM 2384 C C . VAL A 1 295 ? -30.501 -1.161 14.754 1.00 86.69 295 VAL A C 1
ATOM 2386 O O . VAL A 1 295 ? -30.317 -1.403 15.945 1.00 86.69 295 VAL A O 1
ATOM 2389 N N . LYS A 1 296 ? -31.704 -0.860 14.253 1.00 88.62 296 LYS A N 1
ATOM 2390 C CA . LYS A 1 296 ? -32.918 -0.839 15.073 1.00 88.62 296 LYS A CA 1
ATOM 2391 C C . LYS A 1 296 ? -33.196 -2.218 15.672 1.00 88.62 296 LYS A C 1
ATOM 2393 O O . LYS A 1 296 ? -33.311 -2.329 16.884 1.00 88.62 296 LYS A O 1
ATOM 2398 N N . SER A 1 297 ? -33.167 -3.261 14.844 1.00 89.44 297 SER A N 1
ATOM 2399 C CA . SER A 1 297 ? -33.383 -4.644 15.288 1.00 89.44 297 SER A CA 1
ATOM 2400 C C . SER A 1 297 ? -32.375 -5.070 16.362 1.00 89.44 297 SER A C 1
ATOM 2402 O O . SER A 1 297 ? -32.745 -5.673 17.364 1.00 89.44 297 SER A O 1
ATOM 2404 N N . ILE A 1 298 ? -31.096 -4.713 16.195 1.00 89.19 298 ILE A N 1
ATOM 2405 C CA . ILE A 1 298 ? -30.050 -4.976 17.192 1.00 89.19 298 ILE A CA 1
ATOM 2406 C C . ILE A 1 298 ? -30.335 -4.235 18.499 1.00 89.19 298 ILE A C 1
ATOM 2408 O O . ILE A 1 298 ? -30.208 -4.833 19.564 1.00 89.19 298 ILE A O 1
ATOM 2412 N N . LYS A 1 299 ? -30.723 -2.955 18.439 1.00 89.62 299 LYS A N 1
ATOM 2413 C CA . LYS A 1 299 ? -31.072 -2.178 19.637 1.00 89.62 299 LYS A CA 1
ATOM 2414 C C . LYS A 1 299 ? -32.229 -2.822 20.393 1.00 89.62 299 LYS A C 1
ATOM 2416 O O . LYS A 1 299 ? -32.103 -3.020 21.597 1.00 89.62 299 LYS A O 1
ATOM 2421 N N . ASP A 1 300 ? -33.281 -3.218 19.684 1.00 92.06 300 ASP A N 1
ATOM 2422 C CA . ASP A 1 300 ? -34.455 -3.861 20.277 1.00 92.06 300 ASP A CA 1
ATOM 2423 C C . ASP A 1 300 ? -34.075 -5.192 20.958 1.00 92.06 300 ASP A C 1
ATOM 2425 O O . ASP A 1 300 ? -34.482 -5.457 22.090 1.00 92.06 300 ASP A O 1
ATOM 2429 N N . ILE A 1 301 ? -33.228 -6.013 20.321 1.00 92.19 301 ILE A N 1
ATOM 2430 C CA . ILE A 1 301 ? -32.718 -7.265 20.908 1.00 92.19 301 ILE A CA 1
ATOM 2431 C C . ILE A 1 301 ? -31.878 -6.984 22.160 1.00 92.19 301 ILE A C 1
ATOM 2433 O O . ILE A 1 301 ? -32.117 -7.585 23.204 1.00 92.19 301 ILE A O 1
ATOM 2437 N N . VAL A 1 302 ? -30.916 -6.062 22.083 1.00 92.00 302 VAL A N 1
ATOM 2438 C CA . VAL A 1 302 ? -30.015 -5.728 23.199 1.00 92.00 302 VAL A CA 1
ATOM 2439 C C . VAL A 1 302 ? -30.788 -5.154 24.391 1.00 92.00 302 VAL A C 1
ATOM 2441 O O . VAL A 1 302 ? -30.493 -5.494 25.536 1.00 92.00 302 VAL A O 1
ATOM 2444 N N . GLU A 1 303 ? -31.800 -4.319 24.146 1.00 94.19 303 GLU A N 1
ATOM 2445 C CA . GLU A 1 303 ? -32.687 -3.814 25.197 1.00 94.19 303 GLU A CA 1
ATOM 2446 C C . GLU A 1 303 ? -33.510 -4.928 25.842 1.00 94.19 303 GLU A C 1
ATOM 2448 O O . GLU A 1 303 ? -33.626 -4.964 27.068 1.00 94.19 303 GLU A O 1
ATOM 2453 N N . ASN A 1 304 ? -34.036 -5.861 25.048 1.00 95.38 304 ASN A N 1
ATOM 2454 C CA . ASN A 1 304 ? -34.778 -7.006 25.568 1.00 95.38 304 ASN A CA 1
ATOM 2455 C C . ASN A 1 304 ? -33.897 -7.936 26.413 1.00 95.38 304 ASN A C 1
ATOM 2457 O O . ASN A 1 304 ? -34.315 -8.321 27.504 1.00 95.38 304 ASN A O 1
ATOM 2461 N N . LEU A 1 305 ? -32.678 -8.249 25.961 1.00 93.62 305 LEU A N 1
ATOM 2462 C CA . LEU A 1 305 ? -31.714 -9.056 26.723 1.00 93.62 305 LEU A CA 1
ATOM 2463 C C . LEU A 1 305 ? -31.381 -8.405 28.072 1.00 93.62 305 LEU A C 1
ATOM 2465 O O . LEU A 1 305 ? -31.342 -9.079 29.100 1.00 93.62 305 LEU A O 1
ATOM 2469 N N . TYR A 1 306 ? -31.199 -7.081 28.090 1.00 95.06 306 TYR A N 1
ATOM 2470 C CA . TYR A 1 306 ? -30.930 -6.348 29.326 1.00 95.06 306 TYR A CA 1
ATOM 2471 C C . TYR A 1 306 ? -32.137 -6.341 30.273 1.00 95.06 306 TYR A C 1
ATOM 2473 O O . TYR A 1 306 ? -31.984 -6.588 31.467 1.00 95.06 306 TYR A O 1
ATOM 2481 N N . ARG A 1 307 ? -33.355 -6.127 29.752 1.00 95.31 307 ARG A N 1
ATOM 2482 C CA . ARG A 1 307 ? -34.596 -6.178 30.551 1.00 95.31 307 ARG A CA 1
ATOM 2483 C C . ARG A 1 307 ? -34.841 -7.553 31.168 1.00 95.31 307 ARG A C 1
ATOM 2485 O O . ARG A 1 307 ? -35.327 -7.627 32.290 1.00 95.31 307 ARG A O 1
ATOM 2492 N N . LYS A 1 308 ? -34.495 -8.623 30.450 1.00 96.31 308 LYS A N 1
ATOM 2493 C CA . LYS A 1 308 ? -34.573 -10.007 30.938 1.00 96.31 308 LYS A CA 1
ATOM 2494 C C . LYS A 1 308 ? -33.418 -10.399 31.861 1.00 96.31 308 LYS A C 1
ATOM 2496 O O . LYS A 1 308 ? -33.373 -11.541 32.302 1.00 96.31 308 LYS A O 1
ATOM 2501 N N . THR A 1 309 ? -32.495 -9.483 32.167 1.00 93.00 309 THR A N 1
ATOM 2502 C CA . THR A 1 309 ? -31.293 -9.732 32.985 1.00 93.00 309 THR A CA 1
ATOM 2503 C C . THR A 1 309 ? -30.348 -10.801 32.415 1.00 93.00 309 THR A C 1
ATOM 2505 O O . THR A 1 309 ? -29.524 -11.347 33.140 1.00 93.00 309 THR A O 1
ATOM 2508 N N . GLU A 1 310 ? -30.426 -11.072 31.107 1.00 93.44 310 GLU A N 1
ATOM 2509 C CA . GLU A 1 310 ? -29.551 -12.032 30.411 1.00 93.44 310 GLU A CA 1
ATOM 2510 C C . GLU A 1 310 ? -28.153 -11.450 30.136 1.00 93.44 310 GLU A C 1
ATOM 2512 O O . GLU A 1 310 ? -27.192 -12.192 29.948 1.00 93.44 310 GLU A O 1
ATOM 2517 N N . ILE A 1 311 ? -28.025 -10.118 30.130 1.00 92.88 311 ILE A N 1
ATOM 2518 C CA . ILE A 1 311 ? -26.749 -9.402 30.022 1.00 92.88 311 ILE A CA 1
ATOM 2519 C C . ILE A 1 311 ? -26.620 -8.358 31.132 1.00 92.88 311 ILE A C 1
ATOM 2521 O O . ILE A 1 311 ? -27.602 -7.734 31.538 1.00 92.88 311 ILE A O 1
ATOM 2525 N N . ASP A 1 312 ? -25.395 -8.122 31.598 1.00 91.25 312 ASP A N 1
ATOM 2526 C CA . ASP A 1 312 ? -25.109 -7.105 32.606 1.00 91.25 312 ASP A CA 1
ATOM 2527 C C . ASP A 1 312 ? -25.070 -5.679 32.013 1.00 91.25 312 ASP A C 1
ATOM 2529 O O . ASP A 1 312 ? -25.030 -5.458 30.798 1.00 91.25 312 ASP A O 1
ATOM 2533 N N . SER A 1 313 ? -25.050 -4.675 32.894 1.00 90.56 313 SER A N 1
ATOM 2534 C CA . SER A 1 313 ? -25.052 -3.257 32.509 1.00 90.56 313 SER A CA 1
ATOM 2535 C C . SER A 1 313 ? -23.816 -2.836 31.701 1.00 90.56 313 SER A C 1
ATOM 2537 O O . SER A 1 313 ? -23.921 -1.986 30.813 1.00 90.56 313 SER A O 1
ATOM 2539 N N . GLN A 1 314 ? -22.638 -3.412 31.960 1.00 88.81 314 GLN A N 1
ATOM 2540 C CA . GLN A 1 314 ? -21.434 -3.107 31.183 1.00 88.81 314 GLN A CA 1
ATOM 2541 C C . GLN A 1 314 ? -21.530 -3.697 29.778 1.00 88.81 314 GLN A C 1
ATOM 2543 O O . GLN A 1 314 ? -21.245 -2.981 28.816 1.00 88.81 314 GLN A O 1
ATOM 2548 N N . THR A 1 315 ? -22.007 -4.937 29.644 1.00 90.50 315 THR A N 1
ATOM 2549 C CA . THR A 1 315 ? -22.298 -5.555 28.340 1.00 90.50 315 THR A CA 1
ATOM 2550 C C . THR A 1 315 ? -23.336 -4.752 27.553 1.00 90.50 315 THR A C 1
ATOM 2552 O O . THR A 1 315 ? -23.101 -4.421 26.389 1.00 90.50 315 THR A O 1
ATOM 2555 N N . TYR A 1 316 ? -24.441 -4.343 28.185 1.00 91.56 316 TYR A N 1
ATOM 2556 C CA . TYR A 1 316 ? -25.457 -3.494 27.554 1.00 91.56 316 TYR A CA 1
ATOM 2557 C C . TYR A 1 316 ? -24.871 -2.168 27.046 1.00 91.56 316 TYR A C 1
ATOM 2559 O O . TYR A 1 316 ? -25.053 -1.804 25.882 1.00 91.56 316 TYR A O 1
ATOM 2567 N N . ASN A 1 317 ? -24.114 -1.459 27.889 1.00 89.19 317 ASN A N 1
ATOM 2568 C CA . ASN A 1 317 ? -23.492 -0.188 27.516 1.00 89.19 317 ASN A CA 1
ATOM 2569 C C . ASN A 1 317 ? -22.461 -0.359 26.390 1.00 89.19 317 ASN A C 1
ATOM 2571 O O . ASN A 1 317 ? -22.412 0.468 25.476 1.00 89.19 317 ASN A O 1
ATOM 2575 N N . PHE A 1 318 ? -21.678 -1.443 26.418 1.00 88.44 318 PHE A N 1
ATOM 2576 C CA . PHE A 1 318 ? -20.748 -1.796 25.348 1.00 88.44 318 PHE A CA 1
ATOM 2577 C C . PHE A 1 318 ? -21.474 -1.951 24.008 1.00 88.44 318 PHE A C 1
ATOM 2579 O O . PHE A 1 318 ? -21.118 -1.278 23.039 1.00 88.44 318 PHE A O 1
ATOM 2586 N N . LEU A 1 319 ? -22.535 -2.762 23.965 1.00 88.12 319 LEU A N 1
ATOM 2587 C CA . LEU A 1 319 ? -23.309 -3.013 22.747 1.00 88.12 319 LEU A CA 1
ATOM 2588 C C . LEU A 1 319 ? -24.065 -1.765 22.257 1.00 88.12 319 LEU A C 1
ATOM 2590 O O . LEU A 1 319 ? -24.156 -1.539 21.051 1.00 88.12 319 LEU A O 1
ATOM 2594 N N . LYS A 1 320 ? -24.543 -0.912 23.173 1.00 84.75 320 LYS A N 1
ATOM 2595 C CA . LYS A 1 320 ? -25.252 0.339 22.854 1.00 84.75 320 LYS A CA 1
ATOM 2596 C C . LYS A 1 320 ? -24.342 1.448 22.319 1.00 84.75 320 LYS A C 1
ATOM 2598 O O . LYS A 1 320 ? -24.791 2.277 21.532 1.00 84.75 320 LYS A O 1
ATOM 2603 N N . SER A 1 321 ? -23.076 1.490 22.739 1.00 71.06 321 SER A N 1
ATOM 2604 C CA . SER A 1 321 ? -22.139 2.580 22.409 1.00 71.06 321 SER A CA 1
ATOM 2605 C C . SER A 1 321 ? -21.805 2.712 20.912 1.00 71.06 321 SER A C 1
ATOM 2607 O O . SER A 1 321 ? -21.290 3.741 20.474 1.00 71.06 321 SER A O 1
ATOM 2609 N N . ASN A 1 322 ? -22.137 1.705 20.103 1.00 66.00 322 ASN A N 1
ATOM 2610 C CA . ASN A 1 322 ? -21.786 1.619 18.690 1.00 66.00 322 ASN A CA 1
ATOM 2611 C C . ASN A 1 322 ? -22.799 2.375 17.790 1.00 66.00 322 ASN A C 1
ATOM 2613 O O . ASN A 1 322 ? -23.482 1.784 16.954 1.00 66.00 322 ASN A O 1
ATOM 2617 N N . ASN A 1 323 ? -22.932 3.693 17.986 1.00 60.53 323 ASN A N 1
ATOM 2618 C CA . ASN A 1 323 ? -23.954 4.521 17.320 1.00 60.53 323 ASN A CA 1
ATOM 2619 C C . ASN A 1 323 ? -23.611 4.944 15.876 1.00 60.53 323 ASN A C 1
ATOM 2621 O O . ASN A 1 323 ? -24.518 5.274 15.116 1.00 60.53 323 ASN A O 1
ATOM 2625 N N . GLU A 1 324 ? -22.340 4.910 15.464 1.00 66.19 324 GLU A N 1
ATOM 2626 C CA . GLU A 1 324 ? -21.923 5.243 14.091 1.00 66.19 324 GLU A CA 1
ATOM 2627 C C . GLU A 1 324 ? -21.864 3.993 13.209 1.00 66.19 324 GLU A C 1
ATOM 2629 O O . GLU A 1 324 ? -20.795 3.535 12.806 1.00 66.19 324 GLU A O 1
ATOM 2634 N N . SER A 1 325 ? -23.024 3.410 12.926 1.00 72.31 325 SER A N 1
ATOM 2635 C CA . SER A 1 325 ? -23.096 2.234 12.063 1.00 72.31 325 SER A CA 1
ATOM 2636 C C . SER A 1 325 ? -22.982 2.610 10.586 1.00 72.31 325 SER A C 1
ATOM 2638 O O . SER A 1 325 ? -23.772 3.402 10.077 1.00 72.31 325 SER A O 1
ATOM 2640 N N . LYS A 1 326 ? -22.013 2.016 9.886 1.00 77.81 326 LYS A N 1
ATOM 2641 C CA . LYS A 1 326 ? -21.804 2.181 8.440 1.00 77.81 326 LYS A CA 1
ATOM 2642 C C . LYS A 1 326 ? -21.956 0.843 7.727 1.00 77.81 326 LYS A C 1
ATOM 2644 O O . LYS A 1 326 ? -21.702 -0.217 8.303 1.00 77.81 326 LYS A O 1
ATOM 2649 N N . HIS A 1 327 ? -22.354 0.891 6.458 1.00 77.62 327 HIS A N 1
ATOM 2650 C CA . HIS A 1 327 ? -22.331 -0.284 5.592 1.00 77.62 327 HIS A CA 1
ATOM 2651 C C . HIS A 1 327 ? -20.901 -0.769 5.397 1.00 77.62 327 HIS A C 1
ATOM 2653 O O . HIS A 1 327 ? -19.955 0.021 5.353 1.00 77.62 327 HIS A O 1
ATOM 2659 N N . GLY A 1 328 ? -20.750 -2.083 5.259 1.00 77.75 328 GLY A N 1
ATOM 2660 C CA . GLY A 1 328 ? -19.454 -2.649 4.945 1.00 77.75 328 GLY A CA 1
ATOM 2661 C C . GLY A 1 328 ? -19.010 -2.235 3.547 1.00 77.75 328 GLY A C 1
ATOM 2662 O O . GLY A 1 328 ? -19.745 -2.409 2.578 1.00 77.75 328 GLY A O 1
ATOM 2663 N N . HIS A 1 329 ? -17.802 -1.691 3.436 1.00 84.56 329 HIS A N 1
ATOM 2664 C CA . HIS A 1 329 ? -17.220 -1.349 2.142 1.00 84.56 329 HIS A CA 1
ATOM 2665 C C . HIS A 1 329 ? -16.505 -2.563 1.560 1.00 84.56 329 HIS A C 1
ATOM 2667 O O . HIS A 1 329 ? -15.615 -3.127 2.202 1.00 84.56 329 HIS A O 1
ATOM 2673 N N . MET A 1 330 ? -16.865 -2.942 0.336 1.00 89.06 330 MET A N 1
ATOM 2674 C CA . MET A 1 330 ? -16.123 -3.945 -0.414 1.00 89.06 330 MET A CA 1
ATOM 2675 C C . MET A 1 330 ? -14.880 -3.323 -1.053 1.00 89.06 330 MET A C 1
ATOM 2677 O O . MET A 1 330 ? -14.940 -2.249 -1.647 1.00 89.06 330 MET A O 1
ATOM 2681 N N . TYR A 1 331 ? -13.755 -4.017 -0.945 1.00 92.19 331 TYR A N 1
ATOM 2682 C CA . TYR A 1 331 ? -12.524 -3.711 -1.663 1.00 92.19 331 TYR A CA 1
ATOM 2683 C C . TYR A 1 331 ? -11.832 -5.012 -2.075 1.00 92.19 331 TYR A C 1
ATOM 2685 O O . TYR A 1 331 ? -12.169 -6.093 -1.594 1.00 92.19 331 TYR A O 1
ATOM 2693 N N . LEU A 1 332 ? -10.878 -4.917 -2.993 1.00 93.25 332 LEU A N 1
ATOM 2694 C CA . LEU A 1 332 ? -10.161 -6.050 -3.549 1.00 93.25 332 LEU A CA 1
ATOM 2695 C C . LEU A 1 332 ? -8.676 -5.986 -3.184 1.00 93.25 332 LEU A C 1
ATOM 2697 O O . LEU A 1 332 ? -8.058 -4.924 -3.232 1.00 93.25 332 LEU A O 1
ATOM 2701 N N . LEU A 1 333 ? -8.084 -7.139 -2.878 1.00 93.19 333 LEU A N 1
ATOM 2702 C CA . LEU A 1 333 ? -6.636 -7.285 -2.708 1.00 93.19 333 LEU A CA 1
ATOM 2703 C C . LEU A 1 333 ? -6.030 -8.031 -3.910 1.00 93.19 333 LEU A C 1
ATOM 2705 O O . LEU A 1 333 ? -6.433 -9.172 -4.163 1.00 93.19 333 LEU A O 1
ATOM 2709 N N . PRO A 1 334 ? -5.069 -7.440 -4.648 1.00 91.31 334 PRO A N 1
ATOM 2710 C CA . PRO A 1 334 ? -4.399 -8.107 -5.764 1.00 91.31 334 PRO A CA 1
ATOM 2711 C C . PRO A 1 334 ? -3.584 -9.325 -5.298 1.00 91.31 334 PRO A C 1
ATOM 2713 O O . PRO A 1 334 ? -2.690 -9.207 -4.453 1.00 91.31 334 PRO A O 1
ATOM 2716 N N . LYS A 1 335 ? -3.824 -10.505 -5.880 1.00 89.38 335 LYS A N 1
ATOM 2717 C CA . LYS A 1 335 ? -3.059 -11.737 -5.615 1.00 89.38 335 LYS A CA 1
ATOM 2718 C C . LYS A 1 335 ? -1.868 -11.861 -6.565 1.00 89.38 335 LYS A C 1
ATOM 2720 O O . LYS A 1 335 ? -1.752 -12.841 -7.290 1.00 89.38 335 LYS A O 1
ATOM 2725 N N . ILE A 1 336 ? -0.949 -10.896 -6.515 1.00 84.31 336 ILE A N 1
ATOM 2726 C CA . ILE A 1 336 ? 0.226 -10.840 -7.410 1.00 84.31 336 ILE A CA 1
ATOM 2727 C C . ILE A 1 336 ? 1.086 -12.117 -7.394 1.00 84.31 336 ILE A C 1
ATOM 2729 O O . ILE A 1 336 ? 1.679 -12.467 -8.399 1.00 84.31 336 ILE A O 1
ATOM 2733 N N . HIS A 1 337 ? 1.095 -12.865 -6.285 1.00 80.88 337 HIS A N 1
ATOM 2734 C CA . HIS A 1 337 ? 1.801 -14.148 -6.155 1.00 80.88 337 HIS A CA 1
ATOM 2735 C C . HIS A 1 337 ? 1.211 -15.288 -7.004 1.00 80.88 337 HIS A C 1
ATOM 2737 O O . HIS A 1 337 ? 1.776 -16.375 -7.031 1.00 80.88 337 HIS A O 1
ATOM 2743 N N . LYS A 1 338 ? 0.038 -15.081 -7.611 1.00 82.75 338 LYS A N 1
ATOM 2744 C CA . LYS A 1 338 ? -0.588 -16.021 -8.547 1.00 82.75 338 LYS A CA 1
ATOM 2745 C C . LYS A 1 338 ? -0.295 -15.682 -10.011 1.00 82.75 338 LYS A C 1
ATOM 2747 O O . LYS A 1 338 ? -0.725 -16.430 -10.879 1.00 82.75 338 LYS A O 1
ATOM 2752 N N . LEU A 1 339 ? 0.381 -14.565 -10.283 1.00 78.88 339 LEU A N 1
ATOM 2753 C CA . LEU A 1 339 ? 0.848 -14.229 -11.624 1.00 78.88 339 LEU A CA 1
ATOM 2754 C C . LEU A 1 339 ? 2.108 -15.058 -11.902 1.00 78.88 339 LEU A C 1
ATOM 2756 O O . LEU A 1 339 ? 3.055 -15.003 -11.116 1.00 78.88 339 LEU A O 1
ATOM 2760 N N . ASN A 1 340 ? 2.108 -15.851 -12.974 1.00 71.38 340 ASN A N 1
ATOM 2761 C CA . ASN A 1 340 ? 3.303 -16.561 -13.431 1.00 71.38 340 ASN A CA 1
ATOM 2762 C C . ASN A 1 340 ? 4.146 -15.645 -14.344 1.00 71.38 340 ASN A C 1
ATOM 2764 O O . ASN A 1 340 ? 3.675 -14.615 -14.829 1.00 71.38 340 ASN A O 1
ATOM 2768 N N . LEU A 1 341 ? 5.415 -16.010 -14.553 1.00 64.19 341 LEU A N 1
ATOM 2769 C CA . LEU A 1 341 ? 6.338 -15.233 -15.390 1.00 64.19 341 LEU A CA 1
ATOM 2770 C C . LEU A 1 341 ? 5.878 -15.165 -16.852 1.00 64.19 341 LEU A C 1
ATOM 2772 O O . LEU A 1 341 ? 6.113 -14.159 -17.507 1.00 64.19 341 LEU A O 1
ATOM 2776 N N . GLU A 1 342 ? 5.182 -16.189 -17.340 1.00 64.19 342 GLU A N 1
ATOM 2777 C CA . GLU A 1 342 ? 4.644 -16.240 -18.703 1.00 64.19 342 GLU A CA 1
ATOM 2778 C C . GLU A 1 342 ? 3.569 -15.172 -18.933 1.00 64.19 342 GLU A C 1
ATOM 2780 O O . GLU A 1 342 ? 3.715 -14.377 -19.851 1.00 64.19 342 GLU A O 1
ATOM 2785 N N . ILE A 1 343 ? 2.571 -15.045 -18.047 1.00 64.31 343 ILE A N 1
ATOM 2786 C CA . ILE A 1 343 ? 1.523 -14.006 -18.132 1.00 64.31 343 ILE A CA 1
ATOM 2787 C C . ILE A 1 343 ? 2.129 -12.600 -18.048 1.00 64.31 343 ILE A C 1
ATOM 2789 O O . ILE A 1 343 ? 1.660 -11.668 -18.702 1.00 64.31 343 ILE A O 1
ATOM 2793 N N . ILE A 1 344 ? 3.172 -12.427 -17.230 1.00 64.94 344 ILE A N 1
ATOM 2794 C CA . ILE A 1 344 ? 3.883 -11.149 -17.125 1.00 64.94 344 ILE A CA 1
ATOM 2795 C C . ILE A 1 344 ? 4.611 -10.855 -18.444 1.00 64.94 344 ILE A C 1
ATOM 2797 O O . ILE A 1 344 ? 4.471 -9.760 -18.977 1.00 64.94 344 ILE A O 1
ATOM 2801 N N . ASN A 1 345 ? 5.328 -11.826 -19.006 1.00 61.84 345 ASN A N 1
ATOM 2802 C CA . ASN A 1 345 ? 6.055 -11.662 -20.266 1.00 61.84 345 ASN A CA 1
ATOM 2803 C C . ASN A 1 345 ? 5.119 -11.496 -21.478 1.00 61.84 345 ASN A C 1
ATOM 2805 O O . ASN A 1 345 ? 5.460 -10.799 -22.424 1.00 61.84 345 ASN A O 1
ATOM 2809 N N . GLU A 1 346 ? 3.925 -12.089 -21.463 1.00 60.44 346 GLU A N 1
ATOM 2810 C CA . GLU A 1 346 ? 2.920 -11.900 -22.515 1.00 60.44 346 GLU A CA 1
ATOM 2811 C C . GLU A 1 346 ? 2.330 -10.490 -22.508 1.00 60.44 346 GLU A C 1
ATOM 2813 O O . GLU A 1 346 ? 2.063 -9.921 -23.569 1.00 60.44 346 GLU A O 1
ATOM 2818 N N . ALA A 1 347 ? 2.143 -9.916 -21.319 1.00 57.47 347 ALA A N 1
ATOM 2819 C CA . ALA A 1 347 ? 1.624 -8.567 -21.165 1.00 57.47 347 ALA A CA 1
ATOM 2820 C C . ALA A 1 347 ? 2.681 -7.479 -21.382 1.00 57.47 347 ALA A C 1
ATOM 2822 O O . ALA A 1 347 ? 2.303 -6.344 -21.658 1.00 57.47 347 ALA A O 1
ATOM 2823 N N . PHE A 1 348 ? 3.970 -7.812 -21.281 1.00 57.03 348 PHE A N 1
ATOM 2824 C CA . PHE A 1 348 ? 5.094 -6.907 -21.511 1.00 57.03 348 PHE A CA 1
ATOM 2825 C C . PHE A 1 348 ? 5.898 -7.345 -22.744 1.00 57.03 348 PHE A C 1
ATOM 2827 O O . PHE A 1 348 ? 6.786 -8.188 -22.636 1.00 57.03 348 PHE A O 1
ATOM 2834 N N . ARG A 1 349 ? 5.632 -6.739 -23.908 1.00 52.97 349 ARG A N 1
ATOM 2835 C CA . ARG A 1 349 ? 6.478 -6.888 -25.109 1.00 52.97 349 ARG A CA 1
ATOM 2836 C C . ARG A 1 349 ? 7.134 -5.554 -25.445 1.00 52.97 349 ARG A C 1
ATOM 2838 O O . ARG A 1 349 ? 6.469 -4.524 -25.407 1.00 52.97 349 ARG A O 1
ATOM 2845 N N . ASP A 1 350 ? 8.432 -5.580 -25.738 1.00 49.53 350 ASP A N 1
ATOM 2846 C CA . ASP A 1 350 ? 9.215 -4.423 -26.200 1.00 49.53 350 ASP A CA 1
ATOM 2847 C C . ASP A 1 350 ? 9.075 -3.173 -25.309 1.00 49.53 350 ASP A C 1
ATOM 2849 O O . ASP A 1 350 ? 8.921 -2.046 -25.776 1.00 49.53 350 ASP A O 1
ATOM 2853 N N . GLY A 1 351 ? 9.070 -3.372 -23.985 1.00 44.41 351 GLY A N 1
ATOM 2854 C CA . GLY A 1 351 ? 8.921 -2.284 -23.010 1.00 44.41 351 GLY A CA 1
ATOM 2855 C C . GLY A 1 351 ? 7.522 -1.653 -22.941 1.00 44.41 351 GLY A C 1
ATOM 2856 O O . GLY A 1 351 ? 7.321 -0.724 -22.157 1.00 44.41 351 GLY A O 1
ATOM 2857 N N . GLN A 1 352 ? 6.549 -2.164 -23.699 1.00 42.09 352 GLN A N 1
ATOM 2858 C CA . GLN A 1 352 ? 5.158 -1.718 -23.691 1.00 42.09 352 GLN A CA 1
ATOM 2859 C C . GLN A 1 352 ? 4.230 -2.760 -23.059 1.00 42.09 352 GLN A C 1
ATOM 2861 O O . GLN A 1 352 ? 4.473 -3.967 -23.110 1.00 42.09 352 GLN A O 1
ATOM 2866 N N . ILE A 1 353 ? 3.140 -2.281 -22.451 1.00 57.44 353 ILE A N 1
ATOM 2867 C CA . ILE A 1 353 ? 2.056 -3.142 -21.970 1.00 57.44 353 ILE A CA 1
ATOM 2868 C C . ILE A 1 353 ? 1.162 -3.455 -23.174 1.00 57.44 353 ILE A C 1
ATOM 2870 O O . ILE A 1 353 ? 0.369 -2.610 -23.582 1.00 57.44 353 ILE A O 1
ATOM 2874 N N . VAL A 1 354 ? 1.321 -4.638 -23.771 1.00 52.28 354 VAL A N 1
ATOM 2875 C CA . VAL A 1 354 ? 0.659 -5.026 -25.037 1.00 52.28 354 VAL A CA 1
ATOM 2876 C C . VAL A 1 354 ? -0.607 -5.866 -24.797 1.00 52.28 354 VAL A C 1
ATOM 2878 O O . VAL A 1 354 ? -1.404 -6.075 -25.708 1.00 52.28 354 VAL A O 1
ATOM 2881 N N . GLY A 1 355 ? -0.856 -6.303 -23.556 1.00 56.78 355 GLY A N 1
ATOM 2882 C CA . GLY A 1 355 ? -2.022 -7.114 -23.191 1.00 56.78 355 GLY A CA 1
ATOM 2883 C C . GLY A 1 355 ? -2.676 -6.715 -21.866 1.00 56.78 355 GLY A C 1
ATOM 2884 O O . GLY A 1 355 ? -2.106 -5.983 -21.058 1.00 56.78 355 GLY A O 1
ATOM 2885 N N . ASN A 1 356 ? -3.881 -7.238 -21.619 1.00 59.16 356 ASN A N 1
ATOM 2886 C CA . ASN A 1 356 ? -4.547 -7.117 -20.322 1.00 59.16 356 ASN A CA 1
ATOM 2887 C C . ASN A 1 356 ? -4.051 -8.213 -19.373 1.00 59.16 356 ASN A C 1
ATOM 2889 O O . ASN A 1 356 ? -4.352 -9.390 -19.566 1.00 59.16 356 ASN A O 1
ATOM 2893 N N . ILE A 1 357 ? -3.353 -7.827 -18.303 1.00 70.00 357 ILE A N 1
ATOM 2894 C CA . ILE A 1 357 ? -3.047 -8.754 -17.208 1.00 70.00 357 ILE A CA 1
ATOM 2895 C C . ILE A 1 357 ? -4.339 -8.993 -16.429 1.00 70.00 357 ILE A C 1
ATOM 2897 O O . ILE A 1 357 ? -4.809 -8.114 -15.704 1.00 70.00 357 ILE A O 1
ATOM 2901 N N . ASN A 1 358 ? -4.904 -10.196 -16.536 1.00 75.25 358 ASN A N 1
ATOM 2902 C CA . ASN A 1 358 ? -6.019 -10.587 -15.682 1.00 75.25 358 ASN A CA 1
ATOM 2903 C C . ASN A 1 358 ? -5.503 -10.891 -14.268 1.00 75.25 358 ASN A C 1
ATOM 2905 O O . ASN A 1 358 ? -5.120 -12.017 -13.947 1.00 75.25 358 ASN A O 1
ATOM 2909 N N . ILE A 1 359 ? -5.439 -9.860 -13.426 1.00 82.69 359 ILE A N 1
ATOM 2910 C CA . ILE A 1 359 ? -4.965 -9.996 -12.050 1.00 82.69 359 ILE A CA 1
ATOM 2911 C C . ILE A 1 359 ? -6.048 -10.699 -11.218 1.00 82.69 359 ILE A C 1
ATOM 2913 O O . ILE A 1 359 ? -7.159 -10.184 -11.102 1.00 82.69 359 ILE A O 1
ATOM 2917 N N . PRO A 1 360 ? -5.753 -11.836 -10.563 1.00 88.81 360 PRO A N 1
ATOM 2918 C CA . PRO A 1 360 ? -6.695 -12.436 -9.632 1.00 88.81 360 PRO A CA 1
ATOM 2919 C C . PRO A 1 360 ? -6.803 -11.585 -8.361 1.00 88.81 360 PRO A C 1
ATOM 2921 O O . PRO A 1 360 ? -5.796 -11.236 -7.742 1.00 88.81 360 PRO A O 1
ATOM 2924 N N . TYR A 1 361 ? -8.028 -11.314 -7.913 1.00 92.25 361 TYR A N 1
ATOM 2925 C CA . TYR A 1 361 ? -8.296 -10.518 -6.715 1.00 92.25 361 TYR A CA 1
ATOM 2926 C C . TYR A 1 361 ? -8.893 -11.354 -5.572 1.00 92.25 361 TYR A C 1
ATOM 2928 O O . TYR A 1 361 ? -9.507 -12.404 -5.777 1.00 92.25 361 TYR A O 1
ATOM 2936 N N . ARG A 1 362 ? -8.683 -10.913 -4.324 1.00 92.31 362 ARG A N 1
ATOM 2937 C CA . ARG A 1 362 ? -9.455 -11.367 -3.156 1.00 92.31 362 ARG A CA 1
ATOM 2938 C C . ARG A 1 362 ? -10.493 -10.300 -2.802 1.00 92.31 362 ARG A C 1
ATOM 2940 O O . ARG A 1 362 ? -10.068 -9.212 -2.412 1.00 92.31 362 ARG A O 1
ATOM 2947 N N . PRO A 1 363 ? -11.803 -10.578 -2.886 1.00 93.38 363 PRO A N 1
ATOM 2948 C CA . PRO A 1 363 ? -12.808 -9.656 -2.378 1.00 93.38 363 PRO A CA 1
ATOM 2949 C C . PRO A 1 363 ? -12.810 -9.662 -0.847 1.00 93.38 363 PRO A C 1
ATOM 2951 O O . PRO A 1 363 ? -12.813 -10.723 -0.223 1.00 93.38 363 PRO A O 1
ATOM 2954 N N . ILE A 1 364 ? -12.794 -8.475 -0.243 1.00 91.38 364 ILE A N 1
ATOM 2955 C CA . ILE A 1 364 ? -12.869 -8.261 1.202 1.00 91.38 364 ILE A CA 1
ATOM 2956 C C . ILE A 1 364 ? -14.009 -7.292 1.493 1.00 91.38 364 ILE A C 1
ATOM 2958 O O . ILE A 1 364 ? -14.101 -6.229 0.884 1.00 91.38 364 ILE A O 1
ATOM 2962 N N . ILE A 1 365 ? -14.849 -7.634 2.467 1.00 88.00 365 ILE A N 1
ATOM 2963 C CA . ILE A 1 365 ? -15.875 -6.735 2.997 1.00 88.00 365 ILE A CA 1
ATOM 2964 C C . ILE A 1 365 ? -15.370 -6.189 4.326 1.00 88.00 365 ILE A C 1
ATOM 2966 O O . ILE A 1 365 ? -15.184 -6.930 5.292 1.00 88.00 365 ILE A O 1
ATOM 2970 N N . ASN A 1 366 ? -15.136 -4.882 4.377 1.00 83.31 366 ASN A N 1
ATOM 2971 C CA . ASN A 1 366 ? -14.749 -4.207 5.601 1.00 83.31 366 ASN A CA 1
ATOM 2972 C C . ASN A 1 366 ? -15.927 -4.193 6.583 1.00 83.31 366 ASN A C 1
ATOM 2974 O O . ASN A 1 366 ? -16.949 -3.583 6.296 1.00 83.31 366 ASN A O 1
ATOM 2978 N N . LYS A 1 367 ? -15.771 -4.815 7.754 1.00 73.62 367 LYS A N 1
ATOM 2979 C CA . LYS A 1 367 ? -16.775 -4.790 8.832 1.00 73.62 367 LYS A CA 1
ATOM 2980 C C . LYS A 1 367 ? -16.530 -3.691 9.874 1.00 73.62 367 LYS A C 1
ATOM 2982 O O . LYS A 1 367 ? -17.238 -3.646 10.885 1.00 73.62 367 LYS A O 1
ATOM 2987 N N . CYS A 1 368 ? -15.538 -2.817 9.674 1.00 70.88 368 CYS A N 1
ATOM 2988 C CA . CYS A 1 368 ? -15.284 -1.696 10.576 1.00 70.88 368 CYS A CA 1
ATOM 2989 C C . CYS A 1 368 ? -16.536 -0.828 10.704 1.00 70.88 368 CYS A C 1
ATOM 2991 O O . CYS A 1 368 ? -17.072 -0.347 9.710 1.00 70.88 368 CYS A O 1
ATOM 2993 N N . ASN A 1 369 ? -16.971 -0.634 11.948 1.00 74.31 369 ASN A N 1
ATOM 2994 C CA . ASN A 1 369 ? -18.178 0.109 12.311 1.00 74.31 369 ASN A CA 1
ATOM 2995 C C . ASN A 1 369 ? -19.476 -0.492 11.742 1.00 74.31 369 ASN A C 1
ATOM 2997 O O . ASN A 1 369 ? -20.464 0.214 11.570 1.00 74.31 369 ASN A O 1
ATOM 3001 N N . SER A 1 370 ? -19.492 -1.801 11.472 1.00 79.50 370 SER A N 1
ATOM 3002 C CA . SER A 1 370 ? -20.744 -2.510 11.209 1.00 79.50 370 SER A CA 1
ATOM 3003 C C . SER A 1 370 ? -21.622 -2.556 12.472 1.00 79.50 370 SER A C 1
ATOM 3005 O O . SER A 1 370 ? -21.084 -2.648 13.586 1.00 79.50 370 SER A O 1
ATOM 3007 N N . PRO A 1 371 ? -22.961 -2.559 12.319 1.00 79.81 371 PRO A N 1
ATOM 3008 C CA . PRO A 1 371 ? -23.901 -2.689 13.438 1.00 79.81 371 PRO A CA 1
ATOM 3009 C C . PRO A 1 371 ? -23.628 -3.909 14.327 1.00 79.81 371 PRO A C 1
ATOM 3011 O O . PRO A 1 371 ? -23.794 -3.863 15.541 1.00 79.81 371 PRO A O 1
ATOM 3014 N N . THR A 1 372 ? -23.159 -5.002 13.724 1.00 82.06 372 THR A N 1
ATOM 3015 C CA . THR A 1 372 ? -22.958 -6.301 14.376 1.00 82.06 372 THR A CA 1
ATOM 3016 C C . THR A 1 372 ? -21.600 -6.450 15.060 1.00 82.06 372 THR A C 1
ATOM 3018 O O . THR A 1 372 ? -21.384 -7.443 15.747 1.00 82.06 372 THR A O 1
ATOM 3021 N N . ARG A 1 373 ? -20.673 -5.492 14.913 1.00 81.56 373 ARG A N 1
ATOM 3022 C CA . ARG A 1 373 ? -19.300 -5.601 15.449 1.00 81.56 373 ARG A CA 1
ATOM 3023 C C . ARG A 1 373 ? -19.259 -5.839 16.962 1.00 81.56 373 ARG A C 1
ATOM 3025 O O . ARG A 1 373 ? -18.424 -6.598 17.447 1.00 81.56 373 ARG A O 1
ATOM 3032 N N . GLY A 1 374 ? -20.134 -5.167 17.712 1.00 82.62 374 GLY A N 1
ATOM 3033 C CA . GLY A 1 374 ? -20.226 -5.346 19.164 1.00 82.62 374 GLY A CA 1
ATOM 3034 C C . GLY A 1 374 ? -20.692 -6.755 19.540 1.00 82.62 374 GLY A C 1
ATOM 3035 O O . GLY A 1 374 ? -20.121 -7.367 20.438 1.00 82.62 374 GLY A O 1
ATOM 3036 N N . ILE A 1 375 ? -21.669 -7.282 18.795 1.00 85.69 375 ILE A N 1
ATOM 3037 C CA . ILE A 1 375 ? -22.226 -8.627 18.984 1.00 85.69 375 ILE A CA 1
ATOM 3038 C C . ILE A 1 375 ? -21.179 -9.693 18.663 1.00 85.69 375 ILE A C 1
ATOM 3040 O O . ILE A 1 375 ? -21.002 -10.612 19.446 1.00 85.69 375 ILE A O 1
ATOM 3044 N N . GLU A 1 376 ? -20.442 -9.553 17.559 1.00 85.50 376 GLU A N 1
ATOM 3045 C CA . GLU A 1 376 ? -19.353 -10.475 17.196 1.00 85.50 376 GLU A CA 1
ATOM 3046 C C . GLU A 1 376 ? -18.336 -10.616 18.335 1.00 85.50 376 GLU A C 1
ATOM 3048 O O . GLU A 1 376 ? -17.919 -11.720 18.676 1.00 85.50 376 GLU A O 1
ATOM 3053 N N . ARG A 1 377 ? -17.971 -9.501 18.977 1.00 84.81 377 ARG A N 1
ATOM 3054 C CA . ARG A 1 377 ? -17.052 -9.535 20.116 1.00 84.81 377 ARG A CA 1
ATOM 3055 C C . ARG A 1 377 ? -17.655 -10.229 21.338 1.00 84.81 377 ARG A C 1
ATOM 3057 O O . ARG A 1 377 ? -16.908 -10.896 22.039 1.00 84.81 377 ARG A O 1
ATOM 3064 N N . LEU A 1 378 ? -18.954 -10.066 21.592 1.00 87.81 378 LEU A N 1
ATOM 3065 C CA . LEU A 1 378 ? -19.649 -10.803 22.650 1.00 87.81 378 LEU A CA 1
ATOM 3066 C C . LEU A 1 378 ? -19.672 -12.308 22.347 1.00 87.81 378 LEU A C 1
ATOM 3068 O O . LEU A 1 378 ? -19.332 -13.094 23.217 1.00 87.81 378 LEU A O 1
ATOM 3072 N N . LEU A 1 379 ? -20.008 -12.700 21.116 1.00 87.50 379 LEU A N 1
ATOM 3073 C CA . LEU A 1 379 ? -20.068 -14.107 20.707 1.00 87.50 379 LEU A CA 1
ATOM 3074 C C . LEU A 1 379 ? -18.710 -14.808 20.784 1.00 87.50 379 LEU A C 1
ATOM 3076 O O . LEU A 1 379 ? -18.671 -15.988 21.072 1.00 87.50 379 LEU A O 1
ATOM 3080 N N . ASN A 1 380 ? -17.602 -14.097 20.568 1.00 86.12 380 ASN A N 1
ATOM 3081 C CA . ASN A 1 380 ? -16.258 -14.665 20.732 1.00 86.12 380 ASN A CA 1
ATOM 3082 C C . ASN A 1 380 ? -15.851 -14.895 22.203 1.00 86.12 380 ASN A C 1
ATOM 3084 O O . ASN A 1 380 ? -14.765 -15.416 22.450 1.00 86.12 380 ASN A O 1
ATOM 3088 N N . LEU A 1 381 ? -16.646 -14.418 23.166 1.00 84.50 381 LEU A N 1
ATOM 3089 C CA . LEU A 1 381 ? -16.398 -14.576 24.604 1.00 84.50 381 LEU A CA 1
ATOM 3090 C C . LEU A 1 381 ? -17.271 -15.658 25.251 1.00 84.50 381 LEU A C 1
ATOM 3092 O O . LEU A 1 381 ? -17.004 -16.017 26.397 1.00 84.50 381 LEU A O 1
ATOM 3096 N N . ILE A 1 382 ? -18.310 -16.105 24.544 1.00 78.81 382 ILE A N 1
ATOM 3097 C CA . ILE A 1 382 ? -19.194 -17.217 24.914 1.00 78.81 382 ILE A CA 1
ATOM 3098 C C . ILE A 1 382 ? -18.635 -18.468 24.244 1.00 78.81 382 ILE A C 1
ATOM 3100 O O . ILE A 1 382 ? -18.579 -19.513 24.926 1.00 78.81 382 ILE A O 1
#

pLDDT: mean 80.06, std 13.38, range [34.66, 96.31]

Secondary structure (DSSP, 8-state):
---BSS-GGGGGSS----PPPPTTS----SEEBS-TTSSS-EEEEEEEEEEEEEEEEEE--SSS-GGGS-SEEEEEE-GGGBSS-TT-B-TTSEEEEB------SEEEEEEEEEEEEEEEEEEESSSS--EESEEEEEEEE-------TT-TT--PPPPGGGHHHHHHHHHHHHHHHHHHHHHTTTS---SPPPTTPPPP---PPP--HHHHHHHHHHHHHHHH-----PPPSS-HHHHHHHHHHHH-TTEEEEE-SSTT-EEEEEHHHHHHHHHHHHTSTT----SS-THHHHHHHHHHHHHHHHHTTSS-HHHHHHHHT-----PPEEEEEE-GGG--HHHHHHHEETTEE-S-----EEEEEE-TT-TTHHHHHHHTT-

Radius of gyration: 34.74 Å; chains: 1; bounding box: 84×44×93 Å

Organism: Mytilus galloprovincialis (NCBI:txid29158)

Sequence (382 aa):
MDYICCNSTYAVDGDKTSLSPRYPSGDFFCTHSDSLAYQQSWWAVDLQEVYVIIGVDIFGRTDCCTDQLANFDVEVFMPTCTSNNWNYVEDGCKINCHYQAAASQRITVSCPSNTKGRYIRIRRRDTSYLVICEVEVYGNRIINFHKSGKGMKFIPNPKRNNIRKQILMDFNELTRKMRCKFHYSGKNNNKHIHPLYLQSGHIPPRGNVALENYLIDTKLELSKLEVKQFRDNLSKLERKALIELKHNDSIYVSKADKNNTTVIVNKIDYIKAGTSHLNSNHYLKINEPTTNVVVKSIKDIVENLYRKTEIDSQTYNFLKSNNESKHGHMYLLPKIHKLNLEIINEAFRDGQIVGNINIPYRPIINKCNSPTRGIERLLNLI